Protein AF-A0A8S3T3N9-F1 (afdb_monomer_lite)

Radius of gyration: 57.35 Å; chains: 1; bounding box: 113×70×138 Å

Foldseek 3Di:
DDPPCDVVNVVVLVVLLVVCVDPLFAWDWDPDDDDDAAFPTKTKGFLVNLQSLLVCCVPPVDQSQVSVQVRDPPWHFADDPVVRVVSNVVSVVSNVLVVPDDPDDPSVVVSRRDIDMDTDHPVGTDPPVVVVVVVVVVVVVVVVVVVVVVVVVVVVVVVVVVVVVVVVVVVVVVVVVVVVVVVVVVVVVVVVVVVPDPPPPPPDDFLVRDDPVVNVVVVVVVLVVVLVVCVCVVVVVDDQQKDWDAGPVGDIDIDGPPCPVPCPPVNVVLLVVVVCVCVVVVPDLVNVQVVCVVDVPDDHSVVSVVVVVVVVVVFDWDFFDDDWGKIFGAPVVVVVVLLVVVCVVDDVVPRDPDWDKDKDWDWDDPDPQWIKIWIWMATDDPPDPDDPVGIGTGMITTDDPDPVVCCRRCVVVVVNVVVVVVVVVVVD

Sequence (428 aa):
MSDNFSNYCKDKFENHIAKFSSTELSPRLHHDFLQRGKVALTVELNNPFISELYKANKKFNISYVDILNTQIQIFQLKRTDRLEERLNNICCRVSQKYRTTHRSGNKRVNLNMGSSKIAIYETELENVLGLSIKISKFEASNVELVARCKKLHNELCQEMKIKSRTEKTFILLQDEANVLRQENEDLLKIKNIIEQHSITRNNGKTVDELEKSQRYVKLTSLKSVTEKALWFAESYGLTPKSVTFQSKTGETTKFQLDESDQYIEQDVLRMKEILFLLDKFAIGDQAYHELAVMTNDLPKFYLVKNFRDKLSEKIILERTPGNVPGAFVCFRDELIIAIRNFIQSIPEENTPSKFRVKISGDGTKVSRISNYVVMSFVLVDEDKSMSQLHQTTLAIIKCSENYENLQKALHPLFYEINELYKVKQHNR

Secondary structure (DSSP, 8-state):
------HHHHHHHHHHHGGGGSTTSSPEEE-----SS-EEEEEEEEHHHHHHHHHHHHHH---HHHHHHHH-SS-EE---HHHHHHHHHHHHHHHHHHHHS-SSSHHHHHHHT-EEEEEEEGGGEE-HHHHHHHHHHHHHHHHHHHHHHHHHHHHHHHHHHHHHHHHHHHHHHHHHHHHHHHHHHHHHHHHHHHHH-GGG---SPPGGGS-HHHHHHHHHHHHHHHHHHHGGGGGGT----EEEEE-TTS-EEEEES-------HHHHHHHHHHHHHHHHTT--HHHHHHHHHH-TTSPPHHHHHHHHHHHHTTS-PEEPSSSS-EEE--HHHHHHHHHHHHHHTS-GGG--SS--EEEEEEEEE-SSS-EEEEEEEEE--SS----GGGPEEEEEE-S-S-HHHHHHHTHHHHHHHHHHHHHHHHT-

Organism: Mytilus edulis (NCBI:txid6550)

Structure (mmCIF, N/CA/C/O backbone):
data_AF-A0A8S3T3N9-F1
#
_entry.id   AF-A0A8S3T3N9-F1
#
loop_
_atom_site.group_PDB
_atom_site.id
_atom_site.type_symbol
_atom_site.label_atom_id
_atom_site.label_alt_id
_atom_site.label_comp_id
_atom_site.label_asym_id
_atom_site.label_entity_id
_atom_site.label_seq_id
_atom_site.pdbx_PDB_ins_code
_atom_site.Cartn_x
_atom_site.Cartn_y
_atom_site.Cartn_z
_atom_site.occupancy
_atom_site.B_iso_or_equiv
_atom_site.auth_seq_id
_atom_site.auth_comp_id
_atom_site.auth_asym_id
_atom_site.auth_atom_id
_atom_site.pdbx_PDB_model_num
ATOM 1 N N . MET A 1 1 ? 57.199 -5.514 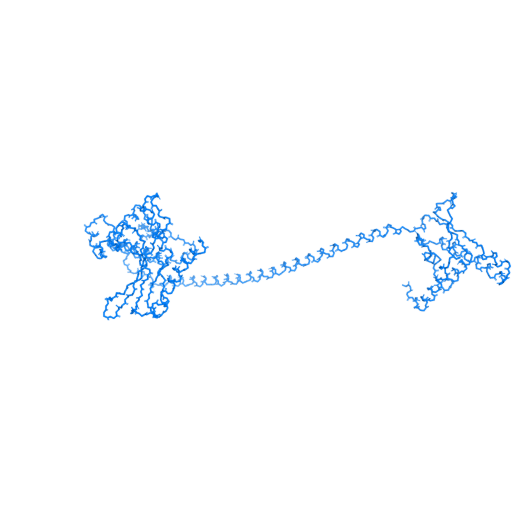-49.158 1.00 27.34 1 MET A N 1
ATOM 2 C CA . MET A 1 1 ? 58.430 -5.344 -49.968 1.00 27.34 1 MET A CA 1
ATOM 3 C C . MET A 1 1 ? 57.981 -4.939 -51.369 1.00 27.34 1 MET A C 1
ATOM 5 O O . MET A 1 1 ? 57.302 -5.741 -51.983 1.00 27.34 1 MET A O 1
ATOM 9 N N . SER A 1 2 ? 58.195 -3.742 -51.913 1.00 26.59 2 SER A N 1
ATOM 10 C CA . SER A 1 2 ? 59.066 -2.616 -51.561 1.00 26.59 2 SER A CA 1
ATOM 11 C C . SER A 1 2 ? 58.305 -1.281 -51.690 1.00 26.59 2 SER A C 1
ATOM 13 O O . SER A 1 2 ? 58.091 -0.801 -52.803 1.00 26.59 2 SER A O 1
ATOM 15 N N . ASP A 1 3 ? 57.948 -0.658 -50.566 1.00 37.31 3 ASP A N 1
ATOM 16 C CA . ASP A 1 3 ? 57.465 0.730 -50.518 1.00 37.31 3 ASP A CA 1
ATOM 17 C C . ASP A 1 3 ? 58.656 1.691 -50.567 1.00 37.31 3 ASP A C 1
ATOM 19 O O . ASP A 1 3 ? 59.049 2.280 -49.568 1.00 37.31 3 ASP A O 1
ATOM 23 N N . ASN A 1 4 ? 59.268 1.814 -51.745 1.00 36.69 4 ASN A N 1
ATOM 24 C CA . ASN A 1 4 ? 60.265 2.849 -52.036 1.00 36.69 4 ASN A CA 1
ATOM 25 C C . ASN A 1 4 ? 59.883 3.626 -53.307 1.00 36.69 4 ASN A C 1
ATOM 27 O O . ASN A 1 4 ? 60.722 3.933 -54.154 1.00 36.69 4 ASN A O 1
ATOM 31 N N . PHE A 1 5 ? 58.599 3.956 -53.451 1.00 37.31 5 PHE A N 1
ATOM 32 C CA . PHE A 1 5 ? 58.144 4.953 -54.419 1.00 37.31 5 PHE A CA 1
ATOM 33 C C . PHE A 1 5 ? 58.107 6.315 -53.714 1.00 37.31 5 PHE A C 1
ATOM 35 O O . PHE A 1 5 ? 57.158 6.627 -53.002 1.00 37.31 5 PHE A O 1
ATOM 42 N N . SER A 1 6 ? 59.171 7.116 -53.845 1.00 45.66 6 SER A N 1
ATOM 43 C CA . SER A 1 6 ? 59.196 8.458 -53.243 1.00 45.66 6 SER A CA 1
ATOM 44 C C . SER A 1 6 ? 58.120 9.355 -53.869 1.00 45.66 6 SER A C 1
ATOM 46 O O . SER A 1 6 ? 57.781 9.192 -55.043 1.00 45.66 6 SER A O 1
ATOM 48 N N . ASN A 1 7 ? 57.616 10.346 -53.128 1.00 46.19 7 ASN A N 1
ATOM 49 C CA . ASN A 1 7 ? 56.640 11.312 -53.653 1.00 46.19 7 ASN A CA 1
ATOM 50 C C . ASN A 1 7 ? 57.147 12.036 -54.923 1.00 46.19 7 ASN A C 1
ATOM 52 O O . ASN A 1 7 ? 56.371 12.293 -55.835 1.00 46.19 7 ASN A O 1
ATOM 56 N N . TYR A 1 8 ? 58.465 12.242 -55.057 1.00 42.53 8 TYR A N 1
ATOM 57 C CA . TYR A 1 8 ? 59.090 12.757 -56.285 1.00 42.53 8 TYR A CA 1
ATOM 58 C C . TYR A 1 8 ? 58.976 11.784 -57.475 1.00 42.53 8 TYR A C 1
ATOM 60 O O . TYR A 1 8 ? 58.793 12.201 -58.620 1.00 42.53 8 TYR A O 1
ATOM 68 N N . CYS A 1 9 ? 59.068 10.473 -57.227 1.00 44.81 9 CYS A N 1
ATOM 69 C CA . CYS A 1 9 ? 58.816 9.447 -58.240 1.00 44.81 9 CYS A CA 1
ATOM 70 C C . CYS A 1 9 ? 57.329 9.359 -58.602 1.00 44.81 9 CYS A C 1
ATOM 72 O O . CYS A 1 9 ? 57.032 9.109 -59.768 1.00 44.81 9 CYS A O 1
ATOM 74 N N . LYS A 1 10 ? 56.425 9.613 -57.646 1.00 49.38 10 LYS A N 1
ATOM 75 C CA . LYS A 1 10 ? 54.971 9.647 -57.852 1.00 49.38 10 LYS A CA 1
ATOM 76 C C . LYS A 1 10 ? 54.548 10.810 -58.757 1.00 49.38 10 LYS A C 1
ATOM 78 O O . LYS A 1 10 ? 53.981 10.545 -59.807 1.00 49.38 10 LYS A O 1
ATOM 83 N N . ASP A 1 11 ? 54.965 12.045 -58.472 1.00 52.41 11 ASP A N 1
ATOM 84 C CA . ASP A 1 11 ? 54.667 13.209 -59.330 1.00 52.41 11 ASP A CA 1
ATOM 85 C C . ASP A 1 11 ? 55.252 13.057 -60.741 1.00 52.41 11 ASP A C 1
ATOM 87 O O . ASP A 1 11 ? 54.645 13.419 -61.749 1.00 52.41 11 ASP A O 1
ATOM 91 N N . LYS A 1 12 ? 56.464 12.500 -60.852 1.00 54.38 12 LYS A N 1
ATOM 92 C CA . LYS A 1 12 ? 57.118 12.267 -62.147 1.00 54.38 12 LYS A CA 1
ATOM 93 C C . LYS A 1 12 ? 56.461 11.134 -62.932 1.00 54.38 12 LYS A C 1
ATOM 95 O O . LYS A 1 12 ? 56.500 11.166 -64.160 1.00 54.38 12 LYS A O 1
ATOM 100 N N . PHE A 1 13 ? 55.899 10.146 -62.238 1.00 49.78 13 PHE A N 1
ATOM 101 C CA . PHE A 1 13 ? 55.121 9.051 -62.806 1.00 49.78 13 PHE A CA 1
ATOM 102 C C . PHE A 1 13 ? 53.738 9.531 -63.252 1.00 49.78 13 PHE A C 1
ATOM 104 O O . PHE A 1 13 ? 53.383 9.293 -64.400 1.00 49.78 13 PHE A O 1
ATOM 111 N N . GLU A 1 14 ? 53.027 10.302 -62.429 1.00 52.59 14 GLU A N 1
ATOM 112 C CA . GLU A 1 14 ? 51.741 10.930 -62.762 1.00 52.59 14 GLU A CA 1
ATOM 113 C C . GLU A 1 14 ? 51.876 11.868 -63.974 1.00 52.59 14 GLU A C 1
ATOM 115 O O . GLU A 1 14 ? 51.121 11.748 -64.938 1.00 52.59 14 GLU A O 1
ATOM 120 N N . ASN A 1 15 ? 52.931 12.690 -64.026 1.00 58.03 15 ASN A N 1
ATOM 121 C CA . ASN A 1 15 ? 53.258 13.515 -65.197 1.00 58.03 15 ASN A CA 1
ATOM 122 C C . ASN A 1 15 ? 53.656 12.700 -66.447 1.00 58.03 15 ASN A C 1
ATOM 124 O O . ASN A 1 15 ? 53.566 13.202 -67.569 1.00 58.03 15 ASN A O 1
ATOM 128 N N . HIS A 1 16 ? 54.147 11.464 -66.290 1.00 52.50 16 HIS A N 1
ATOM 129 C CA . HIS A 1 16 ? 54.458 10.576 -67.418 1.00 52.50 16 HIS A CA 1
ATOM 130 C C . HIS A 1 16 ? 53.206 9.836 -67.899 1.00 52.50 16 HIS A C 1
ATOM 132 O O . HIS A 1 16 ? 53.017 9.729 -69.107 1.00 52.50 16 HIS A O 1
ATOM 138 N N . ILE A 1 17 ? 52.333 9.418 -66.973 1.00 51.66 17 ILE A N 1
ATOM 139 C CA . ILE A 1 17 ? 51.006 8.856 -67.246 1.00 51.66 17 ILE A CA 1
ATOM 140 C C . ILE A 1 17 ? 50.126 9.867 -67.988 1.00 51.66 17 ILE A C 1
ATOM 142 O O . ILE A 1 17 ? 49.508 9.508 -68.986 1.00 51.66 17 ILE A O 1
ATOM 146 N N . ALA A 1 18 ? 50.149 11.141 -67.589 1.00 56.28 18 ALA A N 1
ATOM 147 C CA . ALA A 1 18 ? 49.393 12.209 -68.246 1.00 56.28 18 ALA A CA 1
ATOM 148 C C . ALA A 1 18 ? 49.710 12.357 -69.750 1.00 56.28 18 ALA A C 1
ATOM 150 O O . ALA A 1 18 ? 48.863 12.799 -70.525 1.00 56.28 18 ALA A O 1
ATOM 151 N N . LYS A 1 19 ? 50.905 11.942 -70.207 1.00 54.56 19 LYS A N 1
ATOM 152 C CA . LYS A 1 19 ? 51.268 11.955 -71.639 1.00 54.56 19 LYS A CA 1
ATOM 153 C C . LYS A 1 19 ? 50.483 10.933 -72.460 1.00 54.56 19 LYS A C 1
ATOM 155 O O . LYS A 1 19 ? 50.282 11.143 -73.654 1.00 54.56 19 LYS A O 1
ATOM 160 N N . PHE A 1 20 ? 50.030 9.855 -71.829 1.00 51.00 20 PHE A N 1
ATOM 161 C CA . PHE A 1 20 ? 49.221 8.815 -72.457 1.00 51.00 20 PHE A CA 1
ATOM 162 C C . PHE A 1 20 ? 47.730 9.192 -72.548 1.00 51.00 20 PHE A C 1
ATOM 164 O O . PHE A 1 20 ? 46.997 8.570 -73.310 1.00 51.00 20 PHE A O 1
ATOM 171 N N . SER A 1 21 ? 47.299 10.251 -71.850 1.00 46.84 21 SER A N 1
ATOM 172 C CA . SER A 1 21 ? 45.912 10.743 -71.821 1.00 46.84 21 SER A CA 1
ATOM 173 C C . SER A 1 21 ? 45.533 11.672 -72.986 1.00 46.84 21 SER A C 1
ATOM 175 O O . SER A 1 21 ? 44.398 12.139 -73.048 1.00 46.84 21 SER A O 1
ATOM 177 N N . SER A 1 22 ? 46.456 11.965 -73.910 1.00 49.78 22 SER A N 1
ATOM 178 C CA . SER A 1 22 ? 46.152 12.741 -75.122 1.00 49.78 22 SER A CA 1
ATOM 179 C C . SER A 1 22 ? 45.493 11.857 -76.191 1.00 49.78 22 SER A C 1
ATOM 181 O O . SER A 1 22 ? 45.918 10.728 -76.434 1.00 49.78 22 SER A O 1
ATOM 183 N N . THR A 1 23 ? 44.447 12.370 -76.844 1.00 49.91 23 THR A N 1
ATOM 184 C CA . THR A 1 23 ? 43.552 11.638 -77.769 1.00 49.91 23 THR A CA 1
ATOM 185 C C . THR A 1 23 ? 44.238 11.025 -78.999 1.00 49.91 23 THR A C 1
ATOM 187 O O . THR A 1 23 ? 43.670 10.148 -79.646 1.00 49.91 23 THR A O 1
ATOM 190 N N . GLU A 1 24 ? 45.470 11.427 -79.318 1.00 46.62 24 GLU A N 1
ATOM 191 C CA . GLU A 1 24 ? 46.263 10.874 -80.428 1.00 46.62 24 GLU A CA 1
ATOM 192 C C . GLU A 1 24 ? 47.044 9.593 -80.053 1.00 46.62 24 GLU A C 1
ATOM 194 O O . GLU A 1 24 ? 47.511 8.859 -80.928 1.00 46.62 24 GLU A O 1
ATOM 199 N N . LEU A 1 25 ? 47.175 9.291 -78.755 1.00 51.31 25 LEU A N 1
ATOM 200 C CA . LEU A 1 25 ? 48.025 8.222 -78.211 1.00 51.31 25 LEU A CA 1
ATOM 201 C C . LEU A 1 25 ? 47.249 7.031 -77.623 1.00 51.31 25 LEU A C 1
ATOM 203 O O . LEU A 1 25 ? 47.871 6.046 -77.229 1.00 51.31 25 LEU A O 1
ATOM 207 N N . SER A 1 26 ? 45.917 7.086 -77.581 1.00 47.41 26 SER A N 1
ATOM 208 C CA . SER A 1 26 ? 45.091 6.050 -76.954 1.00 47.41 26 SER A CA 1
ATOM 209 C C . SER A 1 26 ? 45.052 4.736 -77.762 1.00 47.41 26 SER A C 1
ATOM 211 O O . SER A 1 26 ? 44.969 4.778 -78.995 1.00 47.41 26 SER A O 1
ATOM 213 N N . PRO A 1 27 ? 45.064 3.563 -77.096 1.00 48.19 27 PRO A N 1
ATOM 214 C CA . PRO A 1 27 ? 44.810 2.271 -77.731 1.00 48.19 27 PRO A CA 1
ATOM 215 C C . PRO A 1 27 ? 43.477 2.254 -78.488 1.00 48.19 27 PRO A C 1
ATOM 217 O O . PRO A 1 27 ? 42.462 2.702 -77.955 1.00 48.19 27 PRO A O 1
ATOM 220 N N . ARG A 1 28 ? 43.449 1.700 -79.703 1.00 47.28 28 ARG A N 1
ATOM 221 C CA . ARG A 1 28 ? 42.210 1.490 -80.470 1.00 47.28 28 ARG A CA 1
ATOM 222 C C . ARG A 1 28 ? 41.766 0.036 -80.341 1.00 47.28 28 ARG A C 1
ATOM 224 O O . ARG A 1 28 ? 42.581 -0.881 -80.389 1.00 47.28 28 ARG A O 1
ATOM 231 N N . LEU A 1 29 ? 40.475 -0.192 -80.129 1.00 46.22 29 LEU A N 1
ATOM 232 C CA . LEU A 1 29 ? 39.910 -1.538 -80.026 1.00 46.22 29 LEU A CA 1
ATOM 233 C C . LEU A 1 29 ? 39.333 -1.937 -81.382 1.00 46.22 29 LEU A C 1
ATOM 235 O O . LEU A 1 29 ? 38.481 -1.236 -81.925 1.00 46.22 29 LEU A O 1
ATOM 239 N N . HIS A 1 30 ? 39.775 -3.076 -81.912 1.00 45.38 30 HIS A N 1
ATOM 240 C CA . HIS A 1 30 ? 39.179 -3.682 -83.099 1.00 45.38 30 HIS A CA 1
ATOM 241 C C . HIS A 1 30 ? 38.640 -5.072 -82.755 1.00 45.38 30 HIS A C 1
ATOM 243 O O . HIS A 1 30 ? 39.368 -5.941 -82.271 1.00 45.38 30 HIS A O 1
ATOM 249 N N . HIS A 1 31 ? 37.344 -5.279 -83.000 1.00 40.16 31 HIS A N 1
ATOM 250 C CA . HIS A 1 31 ? 36.697 -6.585 -82.902 1.00 40.16 31 HIS A CA 1
ATOM 251 C C . HIS A 1 31 ? 36.956 -7.380 -84.189 1.00 40.16 31 HIS A C 1
ATOM 253 O O . HIS A 1 31 ? 36.127 -7.384 -85.091 1.00 40.16 31 HIS A O 1
ATOM 259 N N . ASP A 1 32 ? 38.103 -8.054 -84.279 1.00 38.34 32 ASP A N 1
ATOM 260 C CA . ASP A 1 32 ? 38.379 -8.997 -85.370 1.00 38.34 32 ASP A CA 1
ATOM 261 C C . ASP A 1 32 ? 38.082 -10.432 -84.889 1.00 38.34 32 ASP A C 1
ATOM 263 O O . ASP A 1 32 ? 38.831 -11.016 -84.103 1.00 38.34 32 ASP A O 1
ATOM 267 N N . PHE A 1 33 ? 36.965 -11.004 -85.355 1.00 43.28 33 PHE A N 1
ATOM 268 C CA . PHE A 1 33 ? 36.622 -12.417 -85.170 1.00 43.28 33 PHE A CA 1
ATOM 269 C C . PHE A 1 33 ? 37.487 -13.287 -86.090 1.00 43.28 33 PHE A C 1
ATOM 271 O O . PHE A 1 33 ? 37.171 -13.459 -87.265 1.00 43.28 33 PHE A O 1
ATOM 278 N N . LEU A 1 34 ? 38.551 -13.892 -85.558 1.00 35.34 34 LEU A N 1
ATOM 279 C CA . LEU A 1 34 ? 39.221 -15.020 -86.207 1.00 35.34 34 LEU A CA 1
ATOM 280 C C . LEU A 1 34 ? 39.483 -16.135 -85.190 1.00 35.34 34 LEU A C 1
ATOM 282 O O . LEU A 1 34 ? 40.241 -15.987 -84.233 1.00 35.34 34 LEU A O 1
ATOM 286 N N . GLN A 1 35 ? 38.821 -17.270 -85.418 1.00 47.75 35 GLN A N 1
ATOM 287 C CA . GLN A 1 35 ? 38.973 -18.501 -84.654 1.00 47.75 35 GLN A CA 1
ATOM 288 C C . GLN A 1 35 ? 40.413 -19.025 -84.750 1.00 47.75 35 GLN A C 1
ATOM 290 O O . GLN A 1 35 ? 40.817 -19.537 -85.792 1.00 47.75 35 GLN A O 1
ATOM 295 N N . ARG A 1 36 ? 41.163 -18.926 -83.643 1.00 38.41 36 ARG A N 1
ATOM 296 C CA . ARG A 1 36 ? 42.230 -19.852 -83.202 1.00 38.41 36 ARG A CA 1
ATOM 297 C C . ARG A 1 36 ? 42.637 -19.486 -81.761 1.00 38.41 36 ARG A C 1
ATOM 299 O O . ARG A 1 36 ? 43.441 -18.586 -81.539 1.00 38.41 36 ARG A O 1
ATOM 306 N N . GLY A 1 37 ? 42.051 -20.196 -80.788 1.00 51.19 37 GLY A N 1
ATOM 307 C CA . GLY A 1 37 ? 42.185 -19.951 -79.339 1.00 51.19 37 GLY A CA 1
ATOM 308 C C . GLY A 1 37 ? 41.327 -18.767 -78.877 1.00 51.19 37 GLY A C 1
ATOM 309 O O . GLY A 1 37 ? 41.283 -17.769 -79.576 1.00 51.19 37 GLY A O 1
ATOM 310 N N . LYS A 1 38 ? 40.603 -18.881 -77.754 1.00 62.22 38 LYS A N 1
ATOM 311 C CA . LYS A 1 38 ? 39.545 -17.955 -77.272 1.00 62.22 38 LYS A CA 1
ATOM 312 C C . LYS A 1 38 ? 39.990 -16.487 -77.055 1.00 62.22 38 LYS A C 1
ATOM 314 O O . LYS A 1 38 ? 40.108 -16.036 -75.914 1.00 62.22 38 LYS A O 1
ATOM 319 N N . VAL A 1 39 ? 40.287 -15.744 -78.126 1.00 65.50 39 VAL A N 1
ATOM 320 C CA . VAL A 1 39 ? 40.574 -14.296 -78.106 1.00 65.50 39 VAL A CA 1
ATOM 321 C C . VAL A 1 39 ? 39.288 -13.564 -77.745 1.00 65.50 39 VAL A C 1
ATOM 323 O O . VAL A 1 39 ? 38.317 -13.642 -78.488 1.00 65.50 39 VAL A O 1
ATOM 326 N N . ALA A 1 40 ? 39.292 -12.867 -76.610 1.00 66.44 40 ALA A N 1
ATOM 327 C CA . ALA A 1 40 ? 38.182 -12.038 -76.155 1.00 66.44 40 ALA A CA 1
ATOM 328 C C . ALA A 1 40 ? 38.158 -10.689 -76.886 1.00 66.44 40 ALA A C 1
ATOM 330 O O . ALA A 1 40 ? 37.098 -10.201 -77.267 1.00 66.44 40 ALA A O 1
ATOM 331 N N . LEU A 1 41 ? 39.331 -10.077 -77.087 1.00 73.25 41 LEU A N 1
ATOM 332 C CA . LEU A 1 41 ? 39.462 -8.760 -77.712 1.00 73.25 41 LEU A CA 1
ATOM 333 C C . LEU A 1 41 ? 40.868 -8.528 -78.279 1.00 73.25 41 LEU A C 1
ATOM 335 O O . LEU A 1 41 ? 41.836 -9.142 -77.831 1.00 73.25 41 LEU A O 1
ATOM 339 N N . THR A 1 42 ? 40.988 -7.636 -79.264 1.00 77.56 42 THR A N 1
ATOM 340 C CA . THR A 1 42 ? 42.280 -7.212 -79.822 1.00 77.56 42 THR A CA 1
ATOM 341 C C . THR A 1 42 ? 42.511 -5.736 -79.523 1.00 77.56 42 THR A C 1
ATOM 343 O O . THR A 1 42 ? 41.714 -4.881 -79.907 1.00 77.56 42 THR A O 1
ATOM 346 N N . VAL A 1 43 ? 43.620 -5.442 -78.846 1.00 78.00 43 VAL A N 1
ATOM 347 C CA . VAL A 1 43 ? 44.056 -4.082 -78.521 1.00 78.00 43 VAL A CA 1
ATOM 348 C C . VAL A 1 43 ? 45.097 -3.642 -79.540 1.00 78.00 43 VAL A C 1
ATOM 350 O O . VAL A 1 43 ? 46.135 -4.283 -79.697 1.00 78.00 43 VAL A O 1
ATOM 353 N N . GLU A 1 44 ? 44.831 -2.548 -80.236 1.00 82.00 44 GLU A N 1
ATOM 354 C CA . GLU A 1 44 ? 45.772 -1.905 -81.140 1.00 82.00 44 GLU A CA 1
ATOM 355 C C . GLU A 1 44 ? 46.481 -0.754 -80.426 1.00 82.00 44 GLU A C 1
ATOM 357 O O . GLU A 1 44 ? 45.851 0.176 -79.927 1.00 82.00 44 GLU A O 1
ATOM 362 N N . LEU A 1 45 ? 47.808 -0.823 -80.367 1.00 83.38 45 LEU A N 1
ATOM 363 C CA . LEU A 1 45 ? 48.656 0.165 -79.709 1.00 83.38 45 LEU A CA 1
ATOM 364 C C . LEU A 1 45 ? 49.449 0.951 -80.752 1.00 83.38 45 LEU A C 1
ATOM 366 O O . LEU A 1 45 ? 50.147 0.361 -81.579 1.00 83.38 45 LEU A O 1
ATOM 370 N N . ASN A 1 46 ? 49.395 2.279 -80.691 1.00 84.19 46 ASN A N 1
ATOM 371 C CA . ASN A 1 46 ? 50.168 3.134 -81.590 1.00 84.19 46 ASN A CA 1
ATOM 372 C C . ASN A 1 46 ? 51.665 3.082 -81.238 1.00 84.19 46 ASN A C 1
ATOM 374 O O . ASN A 1 46 ? 52.052 3.031 -80.071 1.00 84.19 46 ASN A O 1
ATOM 378 N N . ASN A 1 47 ? 52.538 3.135 -82.241 1.00 83.62 47 ASN A N 1
ATOM 379 C CA . ASN A 1 47 ? 53.992 3.075 -82.056 1.00 83.62 47 ASN A CA 1
ATOM 380 C C . ASN A 1 47 ? 54.559 4.151 -81.101 1.00 83.62 47 ASN A C 1
ATOM 382 O O . ASN A 1 47 ? 55.442 3.817 -80.302 1.00 83.62 47 ASN A O 1
ATOM 386 N N . PRO A 1 48 ? 54.058 5.404 -81.103 1.00 82.38 48 PRO A N 1
ATOM 387 C CA . PRO A 1 48 ? 54.435 6.401 -80.104 1.00 82.38 48 PRO A CA 1
ATOM 388 C C . PRO A 1 48 ? 54.096 5.973 -78.664 1.00 82.38 48 PRO A C 1
ATOM 390 O O . PRO A 1 48 ? 54.939 6.103 -77.776 1.00 82.38 48 PRO A O 1
ATOM 393 N N . PHE A 1 49 ? 52.918 5.376 -78.452 1.00 81.44 49 PHE A N 1
ATOM 394 C CA . PHE A 1 49 ? 52.468 4.852 -77.158 1.00 81.44 49 PHE A CA 1
ATOM 395 C C . PHE A 1 49 ? 53.353 3.689 -76.690 1.00 81.44 49 PHE A C 1
ATOM 397 O O . PHE A 1 49 ? 53.857 3.696 -75.570 1.00 81.44 49 PHE A O 1
ATOM 404 N N . ILE A 1 50 ? 53.640 2.736 -77.581 1.00 84.56 50 ILE A N 1
ATOM 405 C CA . ILE A 1 50 ? 54.527 1.592 -77.313 1.00 84.56 50 ILE A CA 1
ATOM 406 C C . ILE A 1 50 ? 55.945 2.055 -76.932 1.00 84.56 50 ILE A C 1
ATOM 408 O O . ILE A 1 50 ? 56.581 1.495 -76.036 1.00 84.56 50 ILE A O 1
ATOM 412 N N . SER A 1 51 ? 56.460 3.092 -77.597 1.00 83.06 51 SER A N 1
ATOM 413 C CA . SER A 1 51 ? 57.770 3.666 -77.275 1.00 83.06 51 SER A CA 1
ATOM 414 C C . SER A 1 51 ? 57.796 4.281 -75.870 1.00 83.06 51 SER A C 1
ATOM 416 O O . SER A 1 51 ? 58.781 4.114 -75.148 1.00 83.06 51 SER A O 1
ATOM 418 N N . GLU A 1 52 ? 56.745 4.997 -75.468 1.00 82.06 52 GLU A N 1
ATOM 419 C CA . GLU A 1 52 ? 56.648 5.549 -74.111 1.00 82.06 52 GLU A CA 1
ATOM 420 C C . GLU A 1 52 ? 56.421 4.448 -73.060 1.00 82.06 52 GLU A C 1
ATOM 422 O O . GLU A 1 52 ? 57.062 4.494 -72.010 1.00 82.06 52 GLU A O 1
ATOM 427 N N . LEU A 1 53 ? 55.642 3.399 -73.360 1.00 83.44 53 LEU A N 1
ATOM 428 C CA . LEU A 1 53 ? 55.507 2.211 -72.502 1.00 83.44 53 LEU A CA 1
ATOM 429 C C . LEU A 1 53 ? 56.867 1.566 -72.203 1.00 83.44 53 LEU A C 1
ATOM 431 O O . LEU A 1 53 ? 57.188 1.286 -71.049 1.00 83.44 53 LEU A O 1
ATOM 435 N N . TYR A 1 54 ? 57.698 1.374 -73.234 1.00 85.75 54 TYR A N 1
ATOM 436 C CA . TYR A 1 54 ? 59.047 0.826 -73.073 1.00 85.75 54 TYR A CA 1
ATOM 437 C C . TYR A 1 54 ? 59.927 1.697 -72.165 1.00 85.75 54 TYR A C 1
ATOM 439 O O . TYR A 1 54 ? 60.662 1.185 -71.319 1.00 85.75 54 TYR A O 1
ATOM 447 N N . LYS A 1 55 ? 59.856 3.026 -72.317 1.00 83.81 55 LYS A N 1
ATOM 448 C CA . LYS A 1 55 ? 60.610 3.965 -71.473 1.00 83.81 55 LYS A CA 1
ATOM 449 C C . LYS A 1 55 ? 60.118 3.947 -70.029 1.00 83.81 55 LYS A C 1
ATOM 451 O O . LYS A 1 55 ? 60.949 3.967 -69.124 1.00 83.81 55 LYS A O 1
ATOM 456 N N . ALA A 1 56 ? 58.804 3.895 -69.818 1.00 81.06 56 ALA A N 1
ATOM 457 C CA . ALA A 1 56 ? 58.200 3.845 -68.494 1.00 81.06 56 ALA A CA 1
ATOM 458 C C . ALA A 1 56 ? 58.587 2.556 -67.754 1.00 81.06 56 ALA A C 1
ATOM 460 O O . ALA A 1 56 ? 59.085 2.633 -66.631 1.00 81.06 56 ALA A O 1
ATOM 461 N N . ASN A 1 57 ? 58.483 1.395 -68.411 1.00 86.50 57 ASN A N 1
ATOM 462 C CA . ASN A 1 57 ? 58.939 0.122 -67.851 1.00 86.50 57 ASN A CA 1
ATOM 463 C C . ASN A 1 57 ? 60.440 0.159 -67.510 1.00 86.50 57 ASN A C 1
ATOM 465 O O . ASN A 1 57 ? 60.815 -0.133 -66.381 1.00 86.50 57 ASN A O 1
ATOM 469 N N . LYS A 1 58 ? 61.308 0.619 -68.425 1.00 84.31 58 LYS A N 1
ATOM 470 C CA . LYS A 1 58 ? 62.760 0.688 -68.164 1.00 84.31 58 LYS A CA 1
ATOM 471 C C . LYS A 1 58 ? 63.156 1.664 -67.059 1.00 84.31 58 LYS A C 1
ATOM 473 O O . LYS A 1 58 ? 64.174 1.448 -66.408 1.00 84.31 58 LYS A O 1
ATOM 478 N N . LYS A 1 59 ? 62.408 2.754 -66.887 1.00 83.31 59 LYS A N 1
ATOM 479 C CA . LYS A 1 59 ? 62.729 3.818 -65.928 1.00 83.31 59 LYS A CA 1
ATOM 480 C C . LYS A 1 59 ? 62.164 3.558 -64.535 1.00 83.31 59 LYS A C 1
ATOM 482 O O . LYS A 1 59 ? 62.800 3.947 -63.562 1.00 83.31 59 LYS A O 1
ATOM 487 N N . PHE A 1 60 ? 60.987 2.942 -64.449 1.00 80.56 60 PHE A N 1
ATOM 488 C CA . PHE A 1 60 ? 60.251 2.762 -63.194 1.00 80.56 60 PHE A CA 1
ATOM 489 C C . PHE A 1 60 ? 60.062 1.293 -62.791 1.00 80.56 60 PHE A C 1
ATOM 491 O O . PHE A 1 60 ? 59.561 1.032 -61.706 1.00 80.56 60 PHE A O 1
ATOM 498 N N . ASN A 1 61 ? 60.479 0.340 -63.632 1.00 83.56 61 ASN A N 1
ATOM 499 C CA . ASN A 1 61 ? 60.342 -1.104 -63.415 1.00 83.56 61 ASN A CA 1
ATOM 500 C C . ASN A 1 61 ? 58.890 -1.564 -63.167 1.00 83.56 61 ASN A C 1
ATOM 502 O O . ASN A 1 61 ? 58.635 -2.459 -62.365 1.00 83.56 61 ASN A O 1
ATOM 506 N N . ILE A 1 62 ? 57.933 -0.925 -63.845 1.00 81.81 62 ILE A N 1
ATOM 507 C CA . ILE A 1 62 ? 56.496 -1.212 -63.723 1.00 81.81 62 ILE A CA 1
ATOM 508 C C . ILE A 1 62 ? 56.065 -2.147 -64.852 1.00 81.81 62 ILE A C 1
ATOM 510 O O . ILE A 1 62 ? 56.491 -1.973 -65.995 1.00 81.81 62 ILE A O 1
ATOM 514 N N . SER A 1 63 ? 55.211 -3.117 -64.529 1.00 84.44 63 SER A N 1
ATOM 515 C CA . SER A 1 63 ? 54.619 -4.072 -65.472 1.00 84.44 63 SER A CA 1
ATOM 516 C C . SER A 1 63 ? 53.929 -3.363 -66.647 1.00 84.44 63 SER A C 1
ATOM 518 O O . SER A 1 63 ? 53.273 -2.332 -66.480 1.00 84.44 63 SER A O 1
ATOM 520 N N . TYR A 1 64 ? 54.085 -3.908 -67.857 1.00 84.50 64 TYR A N 1
ATOM 521 C CA . TYR A 1 64 ? 53.416 -3.362 -69.037 1.00 84.50 64 TYR A CA 1
ATOM 522 C C . TYR A 1 64 ? 51.890 -3.488 -68.924 1.00 84.50 64 TYR A C 1
ATOM 524 O O . TYR A 1 64 ? 51.176 -2.585 -69.366 1.00 84.50 64 TYR A O 1
ATOM 532 N N . VAL A 1 65 ? 51.396 -4.576 -68.317 1.00 83.88 65 VAL A N 1
ATOM 533 C CA . VAL A 1 65 ? 49.963 -4.793 -68.054 1.00 83.88 65 VAL A CA 1
ATOM 534 C C . VAL A 1 65 ? 49.418 -3.730 -67.105 1.00 83.88 65 VAL A C 1
ATOM 536 O O . VAL A 1 65 ? 48.380 -3.142 -67.393 1.00 83.88 65 VAL A O 1
ATOM 539 N N . ASP A 1 66 ? 50.134 -3.433 -66.019 1.00 82.31 66 ASP A N 1
ATOM 540 C CA . ASP A 1 66 ? 49.689 -2.457 -65.021 1.00 82.31 66 ASP A CA 1
ATOM 541 C C . ASP A 1 66 ? 49.565 -1.052 -65.629 1.00 82.31 66 ASP A C 1
ATOM 543 O O . ASP A 1 66 ? 48.569 -0.365 -65.407 1.00 82.31 66 ASP A O 1
ATOM 547 N N . ILE A 1 67 ? 50.522 -0.640 -66.473 1.00 81.31 67 ILE A N 1
ATOM 548 C CA . ILE A 1 67 ? 50.448 0.653 -67.175 1.00 81.31 67 ILE A CA 1
ATOM 549 C C . ILE A 1 67 ? 49.276 0.664 -68.164 1.00 81.31 67 ILE A C 1
ATOM 551 O O . ILE A 1 67 ? 48.551 1.656 -68.239 1.00 81.31 67 ILE A O 1
ATOM 555 N N . LEU A 1 68 ? 49.041 -0.429 -68.896 1.00 80.31 68 LEU A N 1
ATOM 556 C CA . LEU A 1 68 ? 47.885 -0.546 -69.791 1.00 80.31 68 LEU A CA 1
ATOM 557 C C . LEU A 1 68 ? 46.553 -0.486 -69.038 1.00 80.31 68 LEU A C 1
ATOM 559 O O . LEU A 1 68 ? 45.644 0.205 -69.491 1.00 80.31 68 LEU A O 1
ATOM 563 N N . ASN A 1 69 ? 46.451 -1.125 -67.873 1.00 81.19 69 ASN A N 1
ATOM 564 C CA . ASN A 1 69 ? 45.260 -1.076 -67.023 1.00 81.19 69 ASN A CA 1
ATOM 565 C C . ASN A 1 69 ? 44.927 0.343 -66.545 1.00 81.19 69 ASN A C 1
ATOM 567 O O . ASN A 1 69 ? 43.762 0.631 -66.303 1.00 81.19 69 ASN A O 1
ATOM 571 N N . THR A 1 70 ? 45.902 1.258 -66.464 1.00 75.94 70 THR A N 1
ATOM 572 C CA . THR A 1 70 ? 45.600 2.676 -66.176 1.00 75.94 70 THR A CA 1
ATOM 573 C C . THR A 1 70 ? 44.897 3.396 -67.327 1.00 75.94 70 THR A C 1
ATOM 575 O O . THR A 1 70 ? 44.227 4.399 -67.102 1.00 75.94 70 THR A O 1
ATOM 578 N N . GLN A 1 71 ? 45.065 2.914 -68.561 1.00 72.12 71 GLN A N 1
ATOM 579 C CA . GLN A 1 71 ? 44.515 3.539 -69.767 1.00 72.12 71 GLN A CA 1
ATOM 580 C C . GLN A 1 71 ? 43.215 2.876 -70.227 1.00 72.12 71 GLN A C 1
ATOM 582 O O . GLN A 1 71 ? 42.422 3.487 -70.941 1.00 72.12 71 GLN A O 1
ATOM 587 N N . ILE A 1 72 ? 42.986 1.624 -69.832 1.00 69.06 72 ILE A N 1
ATOM 588 C CA . ILE A 1 72 ? 41.783 0.876 -70.177 1.00 69.06 72 ILE A CA 1
ATOM 589 C C . ILE A 1 72 ? 40.745 1.088 -69.072 1.00 69.06 72 ILE A C 1
ATOM 591 O O . ILE A 1 72 ? 40.922 0.645 -67.945 1.00 69.06 72 ILE A O 1
ATOM 595 N N . GLN A 1 73 ? 39.635 1.750 -69.402 1.00 62.25 73 GLN A N 1
ATOM 596 C CA . GLN A 1 73 ? 38.554 2.018 -68.441 1.00 62.25 73 GLN A CA 1
ATOM 597 C C . GLN A 1 73 ? 37.472 0.927 -68.418 1.00 62.25 73 GLN A C 1
ATOM 599 O O . GLN A 1 73 ? 36.720 0.819 -67.455 1.00 62.25 73 GLN A O 1
ATOM 604 N N . ILE A 1 74 ? 37.368 0.132 -69.488 1.00 58.78 74 ILE A N 1
ATOM 605 C CA . ILE A 1 74 ? 36.211 -0.746 -69.738 1.00 58.78 74 ILE A CA 1
ATOM 606 C C . ILE A 1 74 ? 36.413 -2.150 -69.137 1.00 58.78 74 ILE A C 1
ATOM 608 O O . ILE A 1 74 ? 35.446 -2.831 -68.806 1.00 58.78 74 ILE A O 1
ATOM 612 N N . PHE A 1 75 ? 37.659 -2.596 -68.977 1.00 68.44 75 PHE A N 1
ATOM 613 C CA . PHE A 1 75 ? 38.011 -3.898 -68.410 1.00 68.44 75 PHE A CA 1
ATOM 614 C C . PHE A 1 75 ? 39.401 -3.844 -67.769 1.00 68.44 75 PHE A C 1
ATOM 616 O O . PHE A 1 75 ? 40.213 -2.993 -68.123 1.00 68.44 75 PHE A O 1
ATOM 623 N N . GLN A 1 76 ? 39.686 -4.774 -66.858 1.00 77.94 76 GLN A N 1
ATOM 624 C CA . GLN A 1 76 ? 41.024 -4.951 -66.293 1.00 77.94 76 GLN A CA 1
ATOM 625 C C . GLN A 1 76 ? 41.670 -6.217 -66.844 1.00 77.94 76 GLN A C 1
ATOM 627 O O . GLN A 1 76 ? 41.050 -7.280 -66.920 1.00 77.94 76 GLN A O 1
ATOM 632 N N . LEU A 1 77 ? 42.927 -6.080 -67.251 1.00 80.06 77 LEU A N 1
ATOM 633 C CA . LEU A 1 77 ? 43.773 -7.176 -67.680 1.00 80.06 77 LEU A CA 1
ATOM 634 C C . LEU A 1 77 ? 44.427 -7.823 -66.471 1.00 80.06 77 LEU A C 1
ATOM 636 O O . LEU A 1 77 ? 45.091 -7.164 -65.671 1.00 80.06 77 LEU A O 1
ATOM 640 N N . LYS A 1 78 ? 44.299 -9.140 -66.389 1.00 81.62 78 LYS A N 1
ATOM 641 C CA . LYS A 1 78 ? 45.023 -9.948 -65.422 1.00 81.62 78 LYS A CA 1
ATOM 642 C C . LYS A 1 78 ? 46.495 -10.004 -65.818 1.00 81.62 78 LYS A C 1
ATOM 644 O O . LYS A 1 78 ? 46.834 -10.344 -66.956 1.00 81.62 78 LYS A O 1
ATOM 649 N N . ARG A 1 79 ? 47.389 -9.745 -64.863 1.00 82.81 79 ARG A N 1
ATOM 650 C CA . ARG A 1 79 ? 48.830 -9.916 -65.070 1.00 82.81 79 ARG A CA 1
ATOM 651 C C . ARG A 1 79 ? 49.143 -11.389 -65.334 1.00 82.81 79 ARG A C 1
ATOM 653 O O . ARG A 1 79 ? 48.944 -12.245 -64.474 1.00 82.81 79 ARG A O 1
ATOM 660 N N . THR A 1 80 ? 49.627 -11.679 -66.535 1.00 82.06 80 THR A N 1
ATOM 661 C CA . THR A 1 80 ? 50.061 -13.016 -66.949 1.00 82.06 80 THR A CA 1
ATOM 662 C C . THR A 1 80 ? 51.419 -12.916 -67.628 1.00 82.06 80 THR A C 1
ATOM 664 O O . THR A 1 80 ? 51.671 -11.963 -68.369 1.00 82.06 80 THR A O 1
ATOM 667 N N . ASP A 1 81 ? 52.284 -13.906 -67.402 1.00 81.94 81 ASP A N 1
ATOM 668 C CA . ASP A 1 81 ? 53.647 -13.911 -67.953 1.00 81.94 81 ASP A CA 1
ATOM 669 C C . ASP A 1 81 ? 53.637 -13.818 -69.482 1.00 81.94 81 ASP A C 1
ATOM 671 O O . ASP A 1 81 ? 54.406 -13.067 -70.077 1.00 81.94 81 ASP A O 1
ATOM 675 N N . ARG A 1 82 ? 52.672 -14.490 -70.121 1.00 84.62 82 ARG A N 1
ATOM 676 C CA . ARG A 1 82 ? 52.445 -14.423 -71.568 1.00 84.62 82 ARG A CA 1
ATOM 677 C C . ARG A 1 82 ? 52.181 -12.996 -72.052 1.00 84.62 82 ARG A C 1
ATOM 679 O O . ARG A 1 82 ? 52.731 -12.588 -73.077 1.00 84.62 82 ARG A O 1
ATOM 686 N N . LEU A 1 83 ? 51.281 -12.265 -71.392 1.00 82.38 83 LEU A N 1
ATOM 687 C CA . LEU A 1 83 ? 50.877 -10.932 -71.840 1.00 82.38 83 LEU A CA 1
ATOM 688 C C . LEU A 1 83 ? 52.004 -9.916 -71.600 1.00 82.38 83 LEU A C 1
ATOM 690 O O . LEU A 1 83 ? 52.287 -9.110 -72.486 1.00 82.38 83 LEU A O 1
ATOM 694 N N . GLU A 1 84 ? 52.719 -10.041 -70.478 1.00 85.00 84 GLU A N 1
ATOM 695 C CA . GLU A 1 84 ? 53.954 -9.296 -70.200 1.00 85.00 84 GLU A CA 1
ATOM 696 C C . GLU A 1 84 ? 55.037 -9.539 -71.254 1.00 85.00 84 GLU A C 1
ATOM 698 O O . GLU A 1 84 ? 55.578 -8.592 -71.825 1.00 85.00 84 GLU A O 1
ATOM 703 N N . GLU A 1 85 ? 55.335 -10.799 -71.569 1.00 85.62 85 GLU A N 1
ATOM 704 C CA . GLU A 1 85 ? 56.380 -11.155 -72.527 1.00 85.62 85 GLU A CA 1
ATOM 705 C C . GLU A 1 85 ? 56.044 -10.663 -73.942 1.00 85.62 85 GLU A C 1
ATOM 707 O O . GLU A 1 85 ? 56.892 -10.102 -74.644 1.00 85.62 85 GLU A O 1
ATOM 712 N N . ARG A 1 86 ? 54.781 -10.803 -74.366 1.00 84.69 86 ARG A N 1
ATOM 713 C CA . ARG A 1 86 ? 54.324 -10.298 -75.669 1.00 84.69 86 ARG A CA 1
ATOM 714 C C . ARG A 1 86 ? 54.441 -8.782 -75.764 1.00 84.69 86 ARG A C 1
ATOM 716 O O . ARG A 1 86 ? 54.924 -8.284 -76.785 1.00 84.69 86 ARG A O 1
ATOM 723 N N . LEU A 1 87 ? 54.037 -8.059 -74.722 1.00 86.69 87 LEU A N 1
ATOM 724 C CA . LEU A 1 87 ? 54.191 -6.607 -74.663 1.00 86.69 87 LEU A CA 1
ATOM 725 C C . LEU A 1 87 ? 55.662 -6.210 -74.675 1.00 86.69 87 LEU A C 1
ATOM 727 O O . LEU A 1 87 ? 56.045 -5.352 -75.465 1.00 86.69 87 LEU A O 1
ATOM 731 N N . ASN A 1 88 ? 56.504 -6.887 -73.896 1.00 87.25 88 ASN A N 1
ATOM 732 C CA . ASN A 1 88 ? 57.938 -6.640 -73.869 1.00 87.25 88 ASN A CA 1
ATOM 733 C C . ASN A 1 88 ? 58.578 -6.804 -75.255 1.00 87.25 88 ASN A C 1
ATOM 735 O O . ASN A 1 88 ? 59.339 -5.942 -75.696 1.00 87.25 88 ASN A O 1
ATOM 739 N N . ASN A 1 89 ? 58.231 -7.869 -75.979 1.00 86.75 89 ASN A N 1
ATOM 740 C CA . ASN A 1 89 ? 58.747 -8.131 -77.321 1.00 86.75 89 ASN A CA 1
ATOM 741 C C . ASN A 1 89 ? 58.328 -7.045 -78.326 1.00 86.75 89 ASN A C 1
ATOM 743 O O . ASN A 1 89 ? 59.147 -6.584 -79.127 1.00 86.75 89 ASN A O 1
ATOM 747 N N . ILE A 1 90 ? 57.073 -6.593 -78.273 1.00 86.25 90 ILE A N 1
ATOM 748 C CA . ILE A 1 90 ? 56.564 -5.515 -79.136 1.00 86.25 90 ILE A CA 1
ATOM 749 C C . ILE A 1 90 ? 57.239 -4.182 -78.785 1.00 86.25 90 ILE A C 1
ATOM 751 O O . ILE A 1 90 ? 57.772 -3.507 -79.671 1.00 86.25 90 ILE A O 1
ATOM 755 N N . CYS A 1 91 ? 57.293 -3.846 -77.496 1.00 87.19 91 CYS A N 1
ATOM 756 C CA . CYS A 1 91 ? 57.946 -2.657 -76.957 1.00 87.19 91 CYS A CA 1
ATOM 757 C C . CYS A 1 91 ? 59.426 -2.580 -77.351 1.00 87.19 91 CYS A C 1
ATOM 759 O O . CYS A 1 91 ? 59.875 -1.554 -77.871 1.00 87.19 91 CYS A O 1
ATOM 761 N N . CYS A 1 92 ? 60.173 -3.678 -77.198 1.00 86.00 92 CYS A N 1
ATOM 762 C CA . CYS A 1 92 ? 61.573 -3.775 -77.610 1.00 86.00 92 CYS A CA 1
ATOM 763 C C . CYS A 1 92 ? 61.746 -3.519 -79.113 1.00 86.00 92 CYS A C 1
ATOM 765 O O . CYS A 1 92 ? 62.568 -2.689 -79.512 1.00 86.00 92 CYS A O 1
ATOM 767 N N . ARG A 1 93 ? 60.944 -4.184 -79.957 1.00 86.75 93 ARG A N 1
ATOM 768 C CA . ARG A 1 93 ? 61.030 -4.056 -81.422 1.00 86.75 93 ARG A CA 1
ATOM 769 C C . ARG A 1 93 ? 60.738 -2.638 -81.897 1.00 86.75 93 ARG A C 1
ATOM 771 O O . ARG A 1 93 ? 61.462 -2.109 -82.742 1.00 86.75 93 ARG A O 1
ATOM 778 N N . VAL A 1 94 ? 59.685 -2.017 -81.373 1.00 85.38 94 VAL A N 1
ATOM 779 C CA . VAL A 1 94 ? 59.308 -0.646 -81.735 1.00 85.38 94 VAL A CA 1
ATOM 780 C C . VAL A 1 94 ? 60.376 0.334 -81.250 1.00 85.38 94 VAL A C 1
ATOM 782 O O . VAL A 1 94 ? 60.872 1.133 -82.042 1.00 85.38 94 VAL A O 1
ATOM 785 N N . SER A 1 95 ? 60.838 0.207 -80.004 1.00 85.44 95 SER A N 1
ATOM 786 C CA . SER A 1 95 ? 61.922 1.031 -79.449 1.00 85.44 95 SER A CA 1
ATOM 787 C C . SER A 1 95 ? 63.215 0.948 -80.277 1.00 85.44 95 SER A C 1
ATOM 789 O O . SER A 1 95 ? 63.848 1.968 -80.559 1.00 85.44 95 SER A O 1
ATOM 791 N N . GLN A 1 96 ? 63.584 -0.241 -80.765 1.00 85.25 96 GLN A N 1
ATOM 792 C CA . GLN A 1 96 ? 64.751 -0.423 -81.634 1.00 85.25 96 GLN A CA 1
ATOM 793 C C . GLN A 1 96 ? 64.584 0.261 -83.003 1.00 85.25 96 GLN A C 1
ATOM 795 O O . GLN A 1 96 ? 65.525 0.892 -83.494 1.00 85.25 96 GLN A O 1
ATOM 800 N N . LYS A 1 97 ? 63.383 0.224 -83.599 1.00 84.50 97 LYS A N 1
ATOM 801 C CA . LYS A 1 97 ? 63.071 0.987 -84.824 1.00 84.50 97 LYS A CA 1
ATOM 802 C C . LYS A 1 97 ? 63.175 2.497 -84.593 1.00 84.50 97 LYS A C 1
ATOM 804 O O . LYS A 1 97 ? 63.727 3.213 -85.427 1.00 84.50 97 LYS A O 1
ATOM 809 N N . TYR A 1 98 ? 62.720 2.977 -83.435 1.00 82.88 98 TYR A N 1
ATOM 810 C CA . TYR A 1 98 ? 62.836 4.381 -83.032 1.00 82.88 98 TYR A CA 1
ATOM 811 C C . TYR A 1 98 ? 64.287 4.847 -82.833 1.00 82.88 98 TYR A C 1
ATOM 813 O O . TYR A 1 98 ? 64.555 6.036 -83.018 1.00 82.88 98 TYR A O 1
ATOM 821 N N . ARG A 1 99 ? 65.204 3.935 -82.475 1.00 81.25 99 ARG A N 1
ATOM 822 C CA . ARG A 1 99 ? 66.649 4.203 -82.335 1.00 81.25 99 ARG A CA 1
ATOM 823 C C . ARG A 1 99 ? 67.398 4.210 -83.668 1.00 81.25 99 ARG A C 1
ATOM 825 O O . ARG A 1 99 ? 68.324 4.993 -83.828 1.00 81.25 99 ARG A O 1
ATOM 832 N N . THR A 1 100 ? 67.019 3.331 -84.593 1.00 81.19 100 THR A N 1
ATOM 833 C CA . THR A 1 100 ? 67.710 3.139 -85.884 1.00 81.19 100 THR A CA 1
ATOM 834 C C . THR A 1 100 ? 67.222 4.087 -86.982 1.00 81.19 100 THR A C 1
ATOM 836 O O . THR A 1 100 ? 67.954 4.364 -87.926 1.00 81.19 100 THR A O 1
ATOM 839 N N . THR A 1 101 ? 66.005 4.622 -86.863 1.00 77.06 101 THR A N 1
ATOM 840 C CA . THR A 1 101 ? 65.439 5.571 -87.835 1.00 77.06 101 THR A CA 1
ATOM 841 C C . THR A 1 101 ? 65.872 7.008 -87.512 1.00 77.06 101 THR A C 1
ATOM 843 O O . THR A 1 101 ? 65.770 7.433 -86.361 1.00 77.06 101 THR A O 1
ATOM 846 N N . HIS A 1 102 ? 66.315 7.778 -88.519 1.00 63.84 102 HIS A N 1
ATOM 847 C CA . HIS A 1 102 ? 66.740 9.180 -88.363 1.00 63.84 102 HIS A CA 1
ATOM 848 C C . HIS A 1 102 ? 65.685 10.066 -87.666 1.00 63.84 102 HIS A C 1
ATOM 850 O O . HIS A 1 102 ? 64.478 9.832 -87.769 1.00 63.84 102 HIS A O 1
ATOM 856 N N . ARG A 1 103 ? 66.157 11.101 -86.948 1.00 62.75 103 ARG A N 1
ATOM 857 C CA . ARG A 1 103 ? 65.336 11.973 -86.082 1.00 62.75 103 ARG A CA 1
ATOM 858 C C . ARG A 1 103 ? 64.287 12.809 -86.832 1.00 62.75 103 ARG A C 1
ATOM 860 O O . ARG A 1 103 ? 63.318 13.223 -86.204 1.00 62.75 103 ARG A O 1
ATOM 867 N N . SER A 1 104 ? 64.435 13.013 -88.140 1.00 62.12 104 SER A N 1
ATOM 868 C CA . SER A 1 104 ? 63.489 13.747 -88.990 1.00 62.12 104 SER A CA 1
ATOM 869 C C . SER A 1 104 ? 63.405 13.134 -90.397 1.00 62.12 104 SER A C 1
ATOM 871 O O . SER A 1 104 ? 64.360 12.521 -90.875 1.00 62.12 104 SER A O 1
ATOM 873 N N . GLY A 1 105 ? 62.233 13.254 -91.036 1.00 74.19 105 GLY A N 1
ATOM 874 C CA . GLY A 1 105 ? 61.955 12.790 -92.405 1.00 74.19 105 GLY A CA 1
ATOM 875 C C . GLY A 1 105 ? 60.748 11.846 -92.531 1.00 74.19 105 GLY A C 1
ATOM 876 O O . GLY A 1 105 ? 60.226 11.342 -91.535 1.00 74.19 105 GLY A O 1
ATOM 877 N N . ASN A 1 106 ? 60.329 11.551 -93.768 1.00 73.44 106 ASN A N 1
ATOM 878 C CA . ASN A 1 106 ? 59.131 10.743 -94.073 1.00 73.44 106 ASN A CA 1
ATOM 879 C C . ASN A 1 106 ? 59.141 9.350 -93.418 1.00 73.44 106 ASN A C 1
ATOM 881 O O . ASN A 1 106 ? 58.104 8.854 -92.989 1.00 73.44 106 ASN A O 1
ATOM 885 N N . LYS A 1 107 ? 60.319 8.734 -93.245 1.00 76.25 107 LYS A N 1
ATOM 886 C CA . LYS A 1 107 ? 60.457 7.446 -92.538 1.00 76.25 107 LYS A CA 1
ATOM 887 C C . LYS A 1 107 ? 60.044 7.532 -91.062 1.00 76.25 107 LYS A C 1
ATOM 889 O O . LYS A 1 107 ? 59.502 6.569 -90.527 1.00 76.25 107 LYS A O 1
ATOM 894 N N . ARG A 1 108 ? 60.268 8.677 -90.405 1.00 79.44 108 ARG A N 1
ATOM 895 C CA . ARG A 1 108 ? 59.859 8.918 -89.013 1.00 79.44 108 ARG A CA 1
ATOM 896 C C . ARG A 1 108 ? 58.355 9.154 -88.903 1.00 79.44 108 ARG A C 1
ATOM 898 O O . ARG A 1 108 ? 57.736 8.626 -87.984 1.00 79.44 108 ARG A O 1
ATOM 905 N N . VAL A 1 109 ? 57.786 9.892 -89.855 1.00 77.69 109 VAL A N 1
ATOM 906 C CA . VAL A 1 109 ? 56.334 10.109 -89.959 1.00 77.69 109 VAL A CA 1
ATOM 907 C C . VAL A 1 109 ? 55.618 8.770 -90.147 1.00 77.69 109 VAL A C 1
ATOM 909 O O . VAL A 1 109 ? 54.719 8.445 -89.378 1.00 77.69 109 VAL A O 1
ATOM 912 N N . ASN A 1 110 ? 56.108 7.923 -91.057 1.00 79.19 110 ASN A N 1
ATOM 913 C CA . ASN A 1 110 ? 55.550 6.587 -91.280 1.00 79.19 110 ASN A CA 1
ATOM 914 C C . ASN A 1 110 ? 55.678 5.671 -90.050 1.00 79.19 110 ASN A C 1
ATOM 916 O O . ASN A 1 110 ? 54.780 4.878 -89.782 1.00 79.19 110 ASN A O 1
ATOM 920 N N . LEU A 1 111 ? 56.765 5.779 -89.273 1.00 81.69 111 LEU A N 1
ATOM 921 C CA . LEU A 1 111 ? 56.919 5.011 -88.032 1.00 81.69 111 LEU A CA 1
ATOM 922 C C . LEU A 1 111 ? 55.919 5.457 -86.955 1.00 81.69 111 LEU A C 1
ATOM 924 O O . LEU A 1 111 ? 55.363 4.602 -86.269 1.00 81.69 111 LEU A O 1
ATOM 928 N N . ASN A 1 112 ? 55.676 6.765 -86.831 1.00 80.94 112 ASN A N 1
ATOM 929 C CA . ASN A 1 112 ? 54.708 7.322 -85.883 1.00 80.94 112 ASN A CA 1
ATOM 930 C C . ASN A 1 112 ? 53.259 6.946 -86.225 1.00 80.94 112 ASN A C 1
ATOM 932 O O . ASN A 1 112 ? 52.470 6.749 -85.309 1.00 80.94 112 ASN A O 1
ATOM 936 N N . MET A 1 113 ? 52.934 6.806 -87.513 1.00 79.81 113 MET A N 1
ATOM 937 C CA . MET A 1 113 ? 51.609 6.371 -87.976 1.00 79.81 113 MET A CA 1
ATOM 938 C C . MET A 1 113 ? 51.374 4.859 -87.842 1.00 79.81 113 MET A C 1
ATOM 940 O O . MET A 1 113 ? 50.258 4.392 -88.048 1.00 79.81 113 MET A O 1
ATOM 944 N N . GLY A 1 114 ? 52.409 4.074 -87.531 1.00 82.69 114 GLY A N 1
ATOM 945 C CA . GLY A 1 114 ? 52.276 2.628 -87.374 1.00 82.69 114 GLY A CA 1
ATOM 946 C C . GLY A 1 114 ? 51.668 2.221 -86.029 1.00 82.69 114 GLY A C 1
ATOM 947 O O . GLY A 1 114 ? 51.851 2.894 -85.013 1.00 82.69 114 GLY A O 1
ATOM 948 N N . SER A 1 115 ? 51.021 1.061 -86.014 1.00 84.06 115 SER A N 1
ATOM 949 C CA . SER A 1 115 ? 50.402 0.450 -84.837 1.00 84.06 115 SER A CA 1
ATOM 950 C C . SER A 1 115 ? 50.756 -1.039 -84.729 1.00 84.06 115 SER A C 1
ATOM 952 O O . SER A 1 115 ? 51.224 -1.665 -85.684 1.00 84.06 115 SER A O 1
ATOM 954 N N . SER A 1 116 ? 50.579 -1.619 -83.541 1.00 81.94 116 SER A N 1
ATOM 955 C CA . SER A 1 116 ? 50.721 -3.058 -83.293 1.00 81.94 116 SER A CA 1
ATOM 956 C C . SER A 1 116 ? 49.455 -3.610 -82.646 1.00 81.94 116 SER A C 1
ATOM 958 O O . SER A 1 116 ? 49.000 -3.083 -81.634 1.00 81.94 116 SER A O 1
ATOM 960 N N . LYS A 1 117 ? 48.908 -4.695 -83.204 1.00 82.81 117 LYS A N 1
ATOM 961 C CA . LYS A 1 117 ? 47.729 -5.391 -82.671 1.00 82.81 117 LYS A CA 1
ATOM 962 C C . LYS A 1 117 ? 48.131 -6.498 -81.692 1.00 82.81 117 LYS A C 1
ATOM 964 O O . LYS A 1 117 ? 49.026 -7.296 -81.978 1.00 82.81 117 LYS A O 1
ATOM 969 N N . ILE A 1 118 ? 47.441 -6.579 -80.558 1.00 81.94 118 ILE A N 1
ATOM 970 C CA . ILE A 1 118 ? 47.659 -7.569 -79.500 1.00 81.94 118 ILE A CA 1
ATOM 971 C C . ILE A 1 118 ? 46.340 -8.263 -79.178 1.00 81.94 118 ILE A C 1
ATOM 973 O O . ILE A 1 118 ? 45.401 -7.640 -78.699 1.00 81.94 118 ILE A O 1
ATOM 977 N N . ALA A 1 119 ? 46.290 -9.571 -79.414 1.00 80.94 119 ALA A N 1
ATOM 978 C CA . ALA A 1 119 ? 45.155 -10.410 -79.038 1.00 80.94 119 ALA A CA 1
ATOM 979 C C . ALA A 1 119 ? 45.178 -10.740 -77.536 1.00 80.94 119 ALA A C 1
ATOM 981 O O . ALA A 1 119 ? 46.191 -11.262 -77.056 1.00 80.94 119 ALA A O 1
ATOM 982 N N . ILE A 1 120 ? 44.067 -10.491 -76.847 1.00 80.00 120 ILE A N 1
ATOM 983 C CA . ILE A 1 120 ? 43.842 -10.728 -75.415 1.00 80.00 120 ILE A CA 1
ATOM 984 C C . ILE A 1 120 ? 42.829 -11.860 -75.254 1.00 80.00 120 ILE A C 1
ATOM 986 O O . ILE A 1 120 ? 41.776 -11.849 -75.892 1.00 80.00 120 ILE A O 1
ATOM 990 N N . TYR A 1 121 ? 43.153 -12.854 -74.430 1.00 78.56 121 TYR A N 1
ATOM 991 C CA . TYR A 1 121 ? 42.287 -14.008 -74.178 1.00 78.56 121 TYR A CA 1
ATOM 992 C C . TYR A 1 121 ? 41.324 -13.777 -73.005 1.00 78.56 121 TYR A C 1
ATOM 994 O O . TYR A 1 121 ? 41.610 -12.999 -72.103 1.00 78.56 121 TYR A O 1
ATOM 1002 N N . GLU A 1 122 ? 40.205 -14.508 -72.971 1.00 70.25 122 GLU A N 1
ATOM 1003 C CA . GLU A 1 122 ? 39.228 -14.439 -71.862 1.00 70.25 122 GLU A CA 1
ATOM 1004 C C . GLU A 1 122 ? 39.857 -14.716 -70.487 1.00 70.25 122 GLU A C 1
ATOM 1006 O O . GLU A 1 122 ? 39.505 -14.088 -69.494 1.00 70.25 122 GLU A O 1
ATOM 1011 N N . THR A 1 123 ? 40.830 -15.628 -70.422 1.00 73.44 123 THR A N 1
ATOM 1012 C CA . THR A 1 123 ? 41.559 -15.973 -69.189 1.00 73.44 123 THR A CA 1
ATOM 1013 C C . THR A 1 123 ? 42.471 -14.853 -68.681 1.00 73.44 123 THR A C 1
ATOM 1015 O O . THR A 1 123 ? 42.997 -14.943 -67.572 1.00 73.44 123 THR A O 1
ATOM 1018 N N . GLU A 1 124 ? 42.697 -13.830 -69.506 1.00 76.50 124 GLU A N 1
ATOM 1019 C CA . GLU A 1 124 ? 43.537 -12.664 -69.228 1.00 76.50 124 GLU A CA 1
ATOM 1020 C C . GLU A 1 124 ? 42.690 -11.441 -68.820 1.00 76.50 124 GLU A C 1
ATOM 1022 O O . GLU A 1 124 ? 43.237 -10.351 -68.687 1.00 76.50 124 GLU A O 1
ATOM 1027 N N . LEU A 1 125 ? 41.378 -11.609 -68.589 1.00 74.75 125 LEU A N 1
ATOM 1028 C CA . LEU A 1 125 ? 40.460 -10.569 -68.105 1.00 74.75 125 LEU A CA 1
ATOM 1029 C C . LEU A 1 125 ? 40.057 -10.799 -66.639 1.00 74.75 125 LEU A C 1
ATOM 1031 O O . LEU A 1 125 ? 39.828 -11.934 -66.216 1.00 74.75 125 LEU A O 1
ATOM 1035 N N . GLU A 1 126 ? 39.922 -9.720 -65.865 1.00 73.56 126 GLU A N 1
ATOM 1036 C CA . GLU A 1 126 ? 39.387 -9.749 -64.497 1.00 73.56 126 GLU A CA 1
ATOM 1037 C C . GLU A 1 126 ? 37.891 -9.394 -64.447 1.00 73.56 126 GLU A C 1
ATOM 1039 O O . GLU A 1 126 ? 37.425 -8.447 -65.082 1.00 73.56 126 GLU A O 1
ATOM 1044 N N . ASN A 1 127 ? 37.115 -10.142 -63.650 1.00 67.81 127 ASN A N 1
ATOM 1045 C CA . ASN A 1 127 ? 35.684 -9.890 -63.445 1.00 67.81 127 ASN A CA 1
ATOM 1046 C C . ASN A 1 127 ? 35.457 -8.852 -62.330 1.00 67.81 127 ASN A C 1
ATOM 1048 O O . ASN A 1 127 ? 35.122 -9.190 -61.192 1.00 67.81 127 ASN A O 1
ATOM 1052 N N . VAL A 1 128 ? 35.641 -7.580 -62.676 1.00 65.69 128 VAL A N 1
ATOM 1053 C CA . VAL A 1 128 ? 35.534 -6.438 -61.751 1.00 65.69 128 VAL A CA 1
ATOM 1054 C C . VAL A 1 128 ? 34.106 -6.257 -61.206 1.00 65.69 128 VAL A C 1
ATOM 1056 O O . VAL A 1 128 ? 33.927 -5.972 -60.023 1.00 65.69 128 VAL A O 1
ATOM 1059 N N . LEU A 1 129 ? 33.075 -6.502 -62.025 1.00 64.25 129 LEU A N 1
ATOM 1060 C CA . LEU A 1 129 ? 31.663 -6.367 -61.624 1.00 64.25 129 LEU A CA 1
ATOM 1061 C C . LEU A 1 129 ? 31.240 -7.418 -60.584 1.00 64.25 129 LEU A C 1
ATOM 1063 O O . LEU A 1 129 ? 30.497 -7.123 -59.651 1.00 64.25 129 LEU A O 1
ATOM 1067 N N . GLY A 1 130 ? 31.725 -8.655 -60.711 1.00 69.81 130 GLY A N 1
ATOM 1068 C CA . GLY A 1 130 ? 31.444 -9.709 -59.735 1.00 69.81 130 GLY A CA 1
ATOM 1069 C C . GLY A 1 130 ? 32.086 -9.448 -58.369 1.00 69.81 130 GLY A C 1
ATOM 1070 O O . GLY A 1 130 ? 31.529 -9.839 -57.341 1.00 69.81 130 GLY A O 1
ATOM 1071 N N . LEU A 1 131 ? 33.243 -8.782 -58.347 1.00 72.12 131 LEU A N 1
ATOM 1072 C CA . LEU A 1 131 ? 33.933 -8.400 -57.115 1.00 72.12 131 LEU A CA 1
ATOM 1073 C C . LEU A 1 131 ? 33.259 -7.209 -56.429 1.00 72.12 131 LEU A C 1
ATOM 1075 O O . LEU A 1 131 ? 33.039 -7.273 -55.221 1.00 72.12 131 LEU A O 1
ATOM 1079 N N . SER A 1 132 ? 32.854 -6.178 -57.176 1.00 72.06 132 SER A N 1
ATOM 1080 C CA . SER A 1 132 ? 32.173 -5.011 -56.597 1.00 72.06 132 SER A CA 1
ATOM 1081 C C . SER A 1 132 ? 30.850 -5.388 -55.922 1.00 72.06 132 SER A C 1
ATOM 1083 O O . SER A 1 132 ? 30.611 -5.000 -54.781 1.00 72.06 132 SER A O 1
ATOM 1085 N N . ILE A 1 133 ? 30.042 -6.249 -56.553 1.00 78.00 133 ILE A N 1
ATOM 1086 C CA . ILE A 1 133 ? 28.785 -6.749 -55.971 1.00 78.00 133 ILE A CA 1
ATOM 1087 C C . ILE A 1 133 ? 29.037 -7.521 -54.668 1.00 78.00 133 ILE A C 1
ATOM 1089 O O . ILE A 1 133 ? 28.260 -7.411 -53.718 1.00 78.00 133 ILE A O 1
ATOM 1093 N N . LYS A 1 134 ? 30.109 -8.323 -54.603 1.00 83.31 134 LYS A N 1
ATOM 1094 C CA . LYS A 1 134 ? 30.467 -9.053 -53.377 1.00 83.31 134 LYS A CA 1
ATOM 1095 C C . LYS A 1 134 ? 30.882 -8.095 -52.266 1.00 83.31 134 LYS A C 1
ATOM 1097 O O . LYS A 1 134 ? 30.408 -8.263 -51.148 1.00 83.31 134 LYS A O 1
ATOM 1102 N N . ILE A 1 135 ? 31.710 -7.097 -52.574 1.00 83.00 135 ILE A N 1
ATOM 1103 C CA . ILE A 1 135 ? 32.163 -6.090 -51.604 1.00 83.00 135 ILE A CA 1
ATOM 1104 C C . ILE A 1 135 ? 30.963 -5.358 -50.998 1.00 83.00 135 ILE A C 1
ATOM 1106 O O . ILE A 1 135 ? 30.817 -5.364 -49.780 1.00 83.00 135 ILE A O 1
ATOM 1110 N N . SER A 1 136 ? 30.036 -4.855 -51.819 1.00 85.00 136 SER A N 1
ATOM 1111 C CA . SER A 1 136 ? 28.847 -4.154 -51.312 1.00 85.00 136 SER A CA 1
ATOM 1112 C C . SER A 1 136 ? 27.962 -5.037 -50.422 1.00 85.00 136 SER A C 1
ATOM 1114 O O . SER A 1 136 ? 27.422 -4.571 -49.420 1.00 85.00 136 SER A O 1
ATOM 1116 N N . LYS A 1 137 ? 27.830 -6.335 -50.738 1.00 91.31 137 LYS A N 1
ATOM 1117 C CA . LYS A 1 137 ? 27.106 -7.287 -49.876 1.00 91.31 137 LYS A CA 1
ATOM 1118 C C . LYS A 1 137 ? 27.811 -7.508 -48.535 1.00 91.31 137 LYS A C 1
ATOM 1120 O O . LYS A 1 137 ? 27.143 -7.570 -47.505 1.00 91.31 137 LYS A O 1
ATOM 1125 N N . PHE A 1 138 ? 29.140 -7.622 -48.537 1.00 91.31 138 PHE A N 1
ATOM 1126 C CA . PHE A 1 138 ? 29.920 -7.766 -47.306 1.00 91.31 138 PHE A CA 1
ATOM 1127 C C . PHE A 1 138 ? 29.852 -6.515 -46.429 1.00 91.31 138 PHE A C 1
ATOM 1129 O O . PHE A 1 138 ? 29.703 -6.637 -45.217 1.00 91.31 138 PHE A O 1
ATOM 1136 N N . GLU A 1 139 ? 29.905 -5.324 -47.022 1.00 91.81 139 GLU A N 1
ATOM 1137 C CA . GLU A 1 139 ? 29.772 -4.060 -46.292 1.00 91.81 139 GLU A CA 1
ATOM 1138 C C . GLU A 1 139 ? 28.409 -3.948 -45.603 1.00 91.81 139 GLU A C 1
ATOM 1140 O O . GLU A 1 139 ? 28.352 -3.663 -44.406 1.00 91.81 139 GLU A O 1
ATOM 1145 N N . ALA A 1 140 ? 27.322 -4.262 -46.315 1.00 91.69 140 ALA A N 1
ATOM 1146 C CA . ALA A 1 140 ? 25.979 -4.273 -45.737 1.00 91.69 140 ALA A CA 1
ATOM 1147 C C . ALA A 1 140 ? 25.866 -5.260 -44.561 1.00 91.69 140 ALA A C 1
ATOM 1149 O O . ALA A 1 140 ? 25.375 -4.902 -43.489 1.00 91.69 140 ALA A O 1
ATOM 1150 N N . SER A 1 141 ? 26.388 -6.481 -44.726 1.00 94.00 141 SER A N 1
ATOM 1151 C CA . SER A 1 141 ? 26.382 -7.491 -43.662 1.00 94.00 141 SER A CA 1
ATOM 1152 C C . SER A 1 141 ? 27.226 -7.076 -42.450 1.00 94.00 141 SER A C 1
ATOM 1154 O O . SER A 1 141 ? 26.821 -7.313 -41.312 1.00 94.00 141 SER A O 1
ATOM 1156 N N . ASN A 1 142 ? 28.366 -6.413 -42.662 1.00 92.25 142 ASN A N 1
ATOM 1157 C CA . ASN A 1 142 ? 29.201 -5.908 -41.573 1.00 92.25 142 ASN A CA 1
ATOM 1158 C C . ASN A 1 142 ? 28.486 -4.834 -40.748 1.00 92.25 142 ASN A C 1
ATOM 1160 O O . ASN A 1 142 ? 28.576 -4.854 -39.521 1.00 92.25 142 ASN A O 1
ATOM 1164 N N . VAL A 1 143 ? 27.758 -3.918 -41.391 1.00 95.06 143 VAL A N 1
ATOM 1165 C CA . VAL A 1 143 ? 26.978 -2.890 -40.683 1.00 95.06 143 VAL A CA 1
ATOM 1166 C C . VAL A 1 143 ? 25.926 -3.536 -39.779 1.00 95.06 143 VAL A C 1
ATOM 1168 O O . VAL A 1 143 ? 25.807 -3.167 -38.607 1.00 95.06 143 VAL A O 1
ATOM 1171 N N . GLU A 1 144 ? 25.209 -4.537 -40.291 1.00 94.88 144 GLU A N 1
ATOM 1172 C CA . GLU A 1 144 ? 24.193 -5.265 -39.530 1.00 94.88 144 GLU A CA 1
ATOM 1173 C C . GLU A 1 144 ? 24.799 -6.030 -38.341 1.00 94.88 144 GLU A C 1
ATOM 1175 O O . GLU A 1 144 ? 24.302 -5.939 -37.213 1.00 94.88 144 GLU A O 1
ATOM 1180 N N . LEU A 1 145 ? 25.922 -6.722 -38.557 1.00 94.94 145 LEU A N 1
ATOM 1181 C CA . LEU A 1 145 ? 26.632 -7.441 -37.498 1.00 94.94 145 LEU A CA 1
ATOM 1182 C C . LEU A 1 145 ? 27.135 -6.497 -36.403 1.00 94.94 145 LEU A C 1
ATOM 1184 O O . LEU A 1 145 ? 26.954 -6.780 -35.219 1.00 94.94 145 LEU A O 1
ATOM 1188 N N . VAL A 1 146 ? 27.703 -5.346 -36.769 1.00 95.12 146 VAL A N 1
ATOM 1189 C CA . VAL A 1 146 ? 28.161 -4.342 -35.797 1.00 95.12 146 VAL A CA 1
ATOM 1190 C C . VAL A 1 146 ? 26.990 -3.798 -34.975 1.00 95.12 146 VAL A C 1
ATOM 1192 O O . VAL A 1 146 ? 27.115 -3.651 -33.756 1.00 95.12 146 VAL A O 1
ATOM 1195 N N . ALA A 1 147 ? 25.841 -3.532 -35.602 1.00 94.81 147 ALA A N 1
ATOM 1196 C CA . ALA A 1 147 ? 24.641 -3.094 -34.893 1.00 94.81 147 ALA A CA 1
ATOM 1197 C C . ALA A 1 147 ? 24.143 -4.163 -33.904 1.00 94.81 147 ALA A C 1
ATOM 1199 O O . ALA A 1 147 ? 23.848 -3.850 -32.745 1.00 94.81 147 ALA A O 1
ATOM 1200 N N . ARG A 1 148 ? 24.126 -5.435 -34.320 1.00 96.69 148 ARG A N 1
ATOM 1201 C CA . ARG A 1 148 ? 23.738 -6.560 -33.460 1.00 96.69 148 ARG A CA 1
ATOM 1202 C C . ARG A 1 148 ? 24.691 -6.743 -32.279 1.00 96.69 148 ARG A C 1
ATOM 1204 O O . ARG A 1 148 ? 24.226 -6.913 -31.154 1.00 96.69 148 ARG A O 1
ATOM 1211 N N . CYS A 1 149 ? 26.001 -6.650 -32.505 1.00 94.94 149 CYS A N 1
ATOM 1212 C CA . CYS A 1 149 ? 27.006 -6.723 -31.443 1.00 94.94 149 CYS A CA 1
ATOM 1213 C C . CYS A 1 149 ? 26.824 -5.607 -30.407 1.00 94.94 149 CYS A C 1
ATOM 1215 O O . CYS A 1 149 ? 26.875 -5.873 -29.207 1.00 94.94 149 CYS A O 1
ATOM 1217 N N . LYS A 1 150 ? 26.543 -4.371 -30.846 1.00 96.25 150 LYS A N 1
ATOM 1218 C CA . LYS A 1 150 ? 26.246 -3.254 -29.933 1.00 96.25 150 LYS A CA 1
ATOM 1219 C C . LYS A 1 150 ? 24.990 -3.508 -29.100 1.00 96.25 150 LYS A C 1
ATOM 1221 O O . LYS A 1 150 ? 24.998 -3.249 -27.899 1.00 96.25 150 LYS A O 1
ATOM 1226 N N . LYS A 1 151 ? 23.928 -4.035 -29.717 1.00 96.75 151 LYS A N 1
ATOM 1227 C CA . LYS A 1 151 ? 22.683 -4.370 -29.012 1.00 96.75 151 LYS A CA 1
ATOM 1228 C C . LYS A 1 151 ? 22.920 -5.426 -27.927 1.00 96.75 151 LYS A C 1
ATOM 1230 O O . LYS A 1 151 ? 22.588 -5.183 -26.772 1.00 96.75 151 LYS A O 1
ATOM 1235 N N . LEU A 1 152 ? 23.570 -6.535 -28.282 1.00 96.25 152 LEU A N 1
ATOM 1236 C CA . LEU A 1 152 ? 23.892 -7.619 -27.347 1.00 96.25 152 LEU A CA 1
ATOM 1237 C C . LEU A 1 152 ? 24.798 -7.155 -26.201 1.00 96.25 152 LEU A C 1
ATOM 1239 O O . LEU A 1 152 ? 24.604 -7.557 -25.058 1.00 96.25 152 LEU A O 1
ATOM 1243 N N . HIS A 1 153 ? 25.770 -6.284 -26.481 1.00 96.00 153 HIS A N 1
ATOM 1244 C CA . HIS A 1 153 ? 26.628 -5.721 -25.441 1.00 96.00 153 HIS A CA 1
ATOM 1245 C C . HIS A 1 153 ? 25.829 -4.896 -24.421 1.00 96.00 153 HIS A C 1
ATOM 1247 O O . HIS A 1 153 ? 26.028 -5.042 -23.216 1.00 96.00 153 HIS A O 1
ATOM 1253 N N . ASN A 1 154 ? 24.885 -4.075 -24.890 1.00 95.25 154 ASN A N 1
ATOM 1254 C CA . ASN A 1 154 ? 24.025 -3.287 -24.009 1.00 95.25 154 ASN A CA 1
ATOM 1255 C C . ASN A 1 154 ? 23.118 -4.173 -23.143 1.00 95.25 154 ASN A C 1
ATOM 1257 O O . ASN A 1 154 ? 22.989 -3.908 -21.948 1.00 95.25 154 ASN A O 1
ATOM 1261 N N . GLU A 1 155 ? 22.529 -5.223 -23.722 1.00 96.19 155 GLU A N 1
ATOM 1262 C CA . GLU A 1 155 ? 21.726 -6.215 -22.990 1.00 96.19 155 GLU A CA 1
ATOM 1263 C C . GLU A 1 155 ? 22.568 -6.906 -21.905 1.00 96.19 155 GLU A C 1
ATOM 1265 O O . GLU A 1 155 ? 22.182 -6.925 -20.737 1.00 96.19 155 GLU A O 1
ATOM 1270 N N . LEU A 1 156 ? 23.781 -7.359 -22.243 1.00 96.06 156 LEU A N 1
ATOM 1271 C CA . LEU A 1 156 ? 24.699 -7.978 -21.284 1.00 96.06 156 LEU A CA 1
ATOM 1272 C C . LEU A 1 156 ? 25.070 -7.026 -20.133 1.00 96.06 156 LEU A C 1
ATOM 1274 O O . LEU A 1 156 ? 25.115 -7.431 -18.970 1.00 96.06 156 LEU A O 1
ATOM 1278 N N . CYS A 1 157 ? 25.311 -5.746 -20.426 1.00 95.06 157 CYS A N 1
ATOM 1279 C CA . CYS A 1 157 ? 25.575 -4.741 -19.397 1.00 95.06 157 CYS A CA 1
ATOM 1280 C C . CYS A 1 157 ? 24.381 -4.518 -18.456 1.00 95.06 157 CYS A C 1
ATOM 1282 O O . CYS A 1 157 ? 24.589 -4.232 -17.274 1.00 95.06 157 CYS A O 1
ATOM 1284 N N . GLN A 1 158 ? 23.146 -4.614 -18.953 1.00 94.62 158 GLN A N 1
ATOM 1285 C CA . GLN A 1 158 ? 21.948 -4.510 -18.118 1.00 94.62 158 GLN A CA 1
ATOM 1286 C C . GLN A 1 158 ? 21.799 -5.737 -17.214 1.00 94.62 158 GLN A C 1
ATOM 1288 O O . GLN A 1 158 ? 21.659 -5.573 -16.001 1.00 94.62 158 GLN A O 1
ATOM 1293 N N . GLU A 1 159 ? 21.942 -6.939 -17.769 1.00 94.56 159 GLU A N 1
ATOM 1294 C CA . GLU A 1 159 ? 21.892 -8.199 -17.018 1.00 94.56 159 GLU A CA 1
ATOM 1295 C C . GLU A 1 159 ? 22.937 -8.248 -15.896 1.00 94.56 159 GLU A C 1
ATOM 1297 O O . GLU A 1 159 ? 22.625 -8.588 -14.754 1.00 94.56 159 GLU A O 1
ATOM 1302 N N . MET A 1 160 ? 24.171 -7.803 -16.157 1.00 94.94 160 MET A N 1
ATOM 1303 C CA . MET A 1 160 ? 25.207 -7.733 -15.118 1.00 94.94 160 MET A CA 1
ATOM 1304 C C . MET A 1 160 ? 24.836 -6.792 -13.961 1.00 94.94 160 MET A C 1
ATOM 1306 O O . MET A 1 160 ? 25.118 -7.095 -12.799 1.00 94.94 160 MET A O 1
ATOM 1310 N N . LYS A 1 161 ? 24.181 -5.658 -14.248 1.00 94.69 161 LYS A N 1
ATOM 1311 C CA . LYS A 1 161 ? 23.706 -4.735 -13.203 1.00 94.69 161 LYS A CA 1
ATOM 1312 C C . LYS A 1 161 ? 22.595 -5.361 -12.368 1.00 94.69 161 LYS A C 1
ATOM 1314 O O . LYS A 1 161 ? 22.587 -5.173 -11.152 1.00 94.69 161 LYS A O 1
ATOM 1319 N N . ILE A 1 162 ? 21.675 -6.087 -13.004 1.00 94.56 162 ILE A N 1
ATOM 1320 C CA . ILE A 1 162 ? 20.601 -6.811 -12.314 1.00 94.56 162 ILE A CA 1
ATOM 1321 C C . ILE A 1 162 ? 21.215 -7.873 -11.401 1.00 94.56 162 ILE A C 1
ATOM 1323 O O . ILE A 1 162 ? 20.957 -7.845 -10.200 1.00 94.56 162 ILE A O 1
ATOM 1327 N N . LYS A 1 163 ? 22.120 -8.706 -11.928 1.00 95.44 163 LYS A N 1
ATOM 1328 C CA . LYS A 1 163 ? 22.804 -9.758 -11.167 1.00 95.44 163 LYS A CA 1
ATOM 1329 C C . LYS A 1 163 ? 23.528 -9.222 -9.927 1.00 95.44 163 LYS A C 1
ATOM 1331 O O . LYS A 1 163 ? 23.383 -9.767 -8.837 1.00 95.44 163 LYS A O 1
ATOM 1336 N N . SER A 1 164 ? 24.267 -8.119 -10.066 1.00 94.19 164 SER A N 1
ATOM 1337 C CA . SER A 1 164 ? 24.966 -7.503 -8.929 1.00 94.19 164 SER A CA 1
ATOM 1338 C C . SER A 1 164 ? 24.001 -6.995 -7.850 1.00 94.19 164 SER A C 1
ATOM 1340 O O . SER A 1 164 ? 24.292 -7.102 -6.659 1.00 94.19 164 SER A O 1
ATOM 1342 N N . ARG A 1 165 ? 22.839 -6.452 -8.241 1.00 93.50 165 ARG A N 1
ATOM 1343 C CA . ARG A 1 165 ? 21.804 -6.028 -7.284 1.00 93.50 165 ARG A CA 1
ATOM 1344 C C . ARG A 1 165 ? 21.195 -7.227 -6.566 1.00 93.50 165 ARG A C 1
ATOM 1346 O O . ARG A 1 165 ? 21.090 -7.182 -5.346 1.00 93.50 165 ARG A O 1
ATOM 1353 N N . THR A 1 166 ? 20.854 -8.287 -7.300 1.00 92.62 166 THR A N 1
ATOM 1354 C CA . THR A 1 166 ? 20.254 -9.497 -6.722 1.00 92.62 166 THR A CA 1
ATOM 1355 C C . THR A 1 166 ? 21.199 -10.212 -5.759 1.00 92.62 166 THR A C 1
ATOM 1357 O O . THR A 1 166 ? 20.768 -10.712 -4.725 1.00 92.62 166 THR A O 1
ATOM 1360 N N . GLU A 1 167 ? 22.499 -10.224 -6.055 1.00 94.88 167 GLU A N 1
ATOM 1361 C CA . GLU A 1 167 ? 23.513 -10.833 -5.189 1.00 94.88 167 GLU A CA 1
ATOM 1362 C C . GLU A 1 167 ? 23.671 -10.060 -3.873 1.00 94.88 167 GLU A C 1
ATOM 1364 O O . GLU A 1 167 ? 23.687 -10.659 -2.801 1.00 94.88 167 GLU A O 1
ATOM 1369 N N . LYS A 1 168 ? 23.661 -8.721 -3.925 1.00 94.31 168 LYS A N 1
ATOM 1370 C CA . LYS A 1 168 ? 23.652 -7.885 -2.713 1.00 94.31 168 LYS A CA 1
ATOM 1371 C C . LYS A 1 168 ? 22.409 -8.116 -1.859 1.00 94.31 168 LYS A C 1
ATOM 1373 O O . LYS A 1 168 ? 22.528 -8.238 -0.646 1.00 94.31 168 LYS A O 1
ATOM 1378 N N . THR A 1 169 ? 21.227 -8.185 -2.474 1.00 93.62 169 THR A N 1
ATOM 1379 C CA . THR A 1 169 ? 19.989 -8.465 -1.731 1.00 93.62 169 THR A CA 1
ATOM 1380 C C . THR A 1 169 ? 19.989 -9.865 -1.129 1.00 93.62 169 THR A C 1
ATOM 1382 O O . THR A 1 169 ? 19.502 -10.040 -0.021 1.00 93.62 169 THR A O 1
ATOM 1385 N N . PHE A 1 170 ? 20.566 -10.850 -1.823 1.00 94.56 170 PHE A N 1
ATOM 1386 C CA . PHE A 1 170 ? 20.679 -12.212 -1.312 1.00 94.56 170 PHE A CA 1
ATOM 1387 C C . PHE A 1 170 ? 21.561 -12.278 -0.061 1.00 94.56 170 PHE A C 1
ATOM 1389 O O . PHE A 1 170 ? 21.155 -12.880 0.927 1.00 94.56 170 PHE A O 1
ATOM 1396 N N . ILE A 1 171 ? 22.718 -11.605 -0.077 1.00 95.44 171 ILE A N 1
ATOM 1397 C CA . ILE A 1 171 ? 23.616 -11.530 1.086 1.00 95.44 171 ILE A CA 1
ATOM 1398 C C . ILE A 1 171 ? 22.896 -10.896 2.284 1.00 95.44 171 ILE A C 1
ATOM 1400 O O . ILE A 1 171 ? 22.906 -11.467 3.368 1.00 95.44 171 ILE A O 1
ATOM 1404 N N . LEU A 1 172 ? 22.200 -9.771 2.078 1.00 94.00 172 LEU A N 1
ATOM 1405 C CA . LEU A 1 172 ? 21.458 -9.096 3.150 1.00 94.00 172 LEU A CA 1
ATOM 1406 C C . LEU A 1 172 ? 20.369 -9.986 3.768 1.00 94.00 172 LEU A C 1
ATOM 1408 O O . LEU A 1 172 ? 20.268 -10.070 4.988 1.00 94.00 172 LEU A O 1
ATOM 1412 N N . LEU A 1 173 ? 19.584 -10.676 2.935 1.00 94.00 173 LEU A N 1
ATOM 1413 C CA . LEU A 1 173 ? 18.551 -11.603 3.412 1.00 94.00 173 LEU A CA 1
ATOM 1414 C C . LEU A 1 173 ? 19.153 -12.805 4.150 1.00 94.00 173 LEU A C 1
ATOM 1416 O O . LEU A 1 173 ? 18.559 -13.318 5.097 1.00 94.00 173 LEU A O 1
ATOM 1420 N N . GLN A 1 174 ? 20.327 -13.269 3.721 1.00 94.81 174 GLN A N 1
ATOM 1421 C CA . GLN A 1 174 ? 21.032 -14.355 4.387 1.00 94.81 174 GLN A CA 1
ATOM 1422 C C . GLN A 1 174 ? 21.550 -13.930 5.768 1.00 94.81 174 GLN A C 1
ATOM 1424 O O . GLN A 1 174 ? 21.431 -14.704 6.720 1.00 94.81 174 GLN A O 1
ATOM 1429 N N . ASP A 1 175 ? 22.067 -12.708 5.895 1.00 94.25 175 ASP A N 1
ATOM 1430 C CA . ASP A 1 175 ? 22.492 -12.143 7.176 1.00 94.25 175 ASP A CA 1
ATOM 1431 C C . ASP A 1 175 ? 21.303 -11.973 8.133 1.00 94.25 175 ASP A C 1
ATOM 1433 O O . ASP A 1 175 ? 21.374 -12.407 9.283 1.00 94.25 175 ASP A O 1
ATOM 1437 N N . GLU A 1 176 ? 20.176 -11.441 7.651 1.00 94.94 176 GLU A N 1
ATOM 1438 C CA . GLU A 1 176 ? 18.939 -11.312 8.434 1.00 94.94 176 GLU A CA 1
ATOM 1439 C C . GLU A 1 176 ? 18.425 -12.676 8.923 1.00 94.94 176 GLU A C 1
ATOM 1441 O O . GLU A 1 176 ? 18.099 -12.846 10.100 1.00 94.94 176 GLU A O 1
ATOM 1446 N N . ALA A 1 177 ? 18.430 -13.692 8.054 1.00 92.75 177 ALA A N 1
ATOM 1447 C CA . ALA A 1 177 ? 18.040 -15.048 8.429 1.00 92.75 177 ALA A CA 1
ATOM 1448 C C . ALA A 1 177 ? 18.956 -15.651 9.510 1.00 92.75 177 ALA A C 1
ATOM 1450 O O . ALA A 1 177 ? 18.486 -16.404 10.366 1.00 92.75 177 ALA A O 1
ATOM 1451 N N . ASN A 1 178 ? 20.252 -15.330 9.493 1.00 94.00 178 ASN A N 1
ATOM 1452 C CA . ASN A 1 178 ? 21.191 -15.774 10.522 1.00 94.00 178 ASN A CA 1
ATOM 1453 C C . ASN A 1 178 ? 20.935 -15.077 11.866 1.00 94.00 178 ASN A C 1
ATOM 1455 O O . ASN A 1 178 ? 20.956 -15.747 12.898 1.00 94.00 178 ASN A O 1
ATOM 1459 N N . VAL A 1 179 ? 20.634 -13.772 11.860 1.00 94.50 179 VAL A N 1
ATOM 1460 C CA . VAL A 1 179 ? 20.257 -13.024 13.074 1.00 94.50 179 VAL A CA 1
ATOM 1461 C C . VAL A 1 179 ? 18.999 -13.622 13.703 1.00 94.50 179 VAL A C 1
ATOM 1463 O O . VAL A 1 179 ? 19.018 -13.990 14.874 1.00 94.50 179 VAL A O 1
ATOM 1466 N N . LEU A 1 180 ? 17.943 -13.831 12.912 1.00 92.75 180 LEU A N 1
ATOM 1467 C CA . LEU A 1 180 ? 16.690 -14.424 13.393 1.00 92.75 180 LEU A CA 1
ATOM 1468 C C . LEU A 1 180 ? 16.878 -15.851 13.932 1.00 92.75 180 LEU A C 1
ATOM 1470 O O . LEU A 1 180 ? 16.208 -16.262 14.881 1.00 92.75 180 LEU A O 1
ATOM 1474 N N . ARG A 1 181 ? 17.791 -16.638 13.345 1.00 92.69 181 ARG A N 1
ATOM 1475 C CA . ARG A 1 181 ? 18.156 -17.959 13.883 1.00 92.69 181 ARG A CA 1
ATOM 1476 C C . ARG A 1 181 ? 18.806 -17.845 15.255 1.00 92.69 181 ARG A C 1
ATOM 1478 O O . ARG A 1 181 ? 18.422 -18.593 16.150 1.00 92.69 181 ARG A O 1
ATOM 1485 N N . GLN A 1 182 ? 19.736 -16.909 15.423 1.00 93.44 182 GLN A N 1
ATOM 1486 C CA . GLN A 1 182 ? 20.402 -16.683 16.701 1.00 93.44 182 GLN A CA 1
ATOM 1487 C C . GLN A 1 182 ? 19.412 -16.227 17.781 1.00 93.44 182 GLN A C 1
ATOM 1489 O O . GLN A 1 182 ? 19.404 -16.778 18.880 1.00 93.44 182 GLN A O 1
ATOM 1494 N N . GLU A 1 183 ? 18.525 -15.284 17.454 1.00 92.38 183 GLU A N 1
ATOM 1495 C CA . GLU A 1 183 ? 17.472 -14.822 18.367 1.00 92.38 183 GLU A CA 1
ATOM 1496 C C . GLU A 1 183 ? 16.544 -15.966 18.793 1.00 92.38 183 GLU A C 1
ATOM 1498 O O . GLU A 1 183 ? 16.220 -16.099 19.973 1.00 92.38 183 GLU A O 1
ATOM 1503 N N . ASN A 1 184 ? 16.160 -16.843 17.861 1.00 92.12 184 ASN A N 1
ATOM 1504 C CA . ASN A 1 184 ? 15.358 -18.023 18.179 1.00 92.12 184 ASN A CA 1
ATOM 1505 C C . ASN A 1 184 ? 16.077 -18.988 19.130 1.00 92.12 184 ASN A C 1
ATOM 1507 O O . ASN A 1 184 ? 15.447 -19.537 20.038 1.00 92.12 184 ASN A O 1
ATOM 1511 N N . GLU A 1 185 ? 17.384 -19.198 18.956 1.00 93.12 185 GLU A N 1
ATOM 1512 C CA . GLU A 1 185 ? 18.173 -19.999 19.897 1.00 93.12 185 GLU A CA 1
ATOM 1513 C C . GLU A 1 185 ? 18.204 -19.373 21.294 1.00 93.12 185 GLU A C 1
ATOM 1515 O O . GLU A 1 185 ? 18.084 -20.082 22.296 1.00 93.12 185 GLU A O 1
ATOM 1520 N N . ASP A 1 186 ? 18.331 -18.052 21.384 1.00 90.19 186 ASP A N 1
ATOM 1521 C CA . ASP A 1 186 ? 18.356 -17.347 22.664 1.00 90.19 186 ASP A CA 1
ATOM 1522 C C . ASP A 1 186 ? 16.985 -17.363 23.355 1.00 90.19 186 ASP A C 1
ATOM 1524 O O . ASP A 1 186 ? 16.901 -17.629 24.558 1.00 90.19 186 ASP A O 1
ATOM 1528 N N . LEU A 1 187 ? 15.892 -17.210 22.602 1.00 89.69 187 LEU A N 1
ATOM 1529 C CA . LEU A 1 187 ? 14.529 -17.395 23.109 1.00 89.69 187 LEU A CA 1
ATOM 1530 C C . LEU A 1 187 ? 14.297 -18.822 23.622 1.00 89.69 187 LEU A C 1
ATOM 1532 O O . LEU A 1 187 ? 13.681 -19.006 24.676 1.00 89.69 187 LEU A O 1
ATOM 1536 N N . LEU A 1 188 ? 14.825 -19.838 22.932 1.00 88.00 188 LEU A N 1
ATOM 1537 C CA . LEU A 1 188 ? 14.773 -21.228 23.395 1.00 88.00 188 LEU A CA 1
ATOM 1538 C C . LEU A 1 188 ? 15.531 -21.423 24.713 1.00 88.00 188 LEU A C 1
ATOM 1540 O O . LEU A 1 188 ? 15.031 -22.108 25.608 1.00 88.00 188 LEU A O 1
ATOM 1544 N N . LYS A 1 189 ? 16.702 -20.794 24.879 1.00 90.06 189 LYS A N 1
ATOM 1545 C CA . LYS A 1 189 ? 17.438 -20.819 26.156 1.00 90.06 189 LYS A CA 1
ATOM 1546 C C . LYS A 1 189 ? 16.617 -20.184 27.277 1.00 90.06 189 LYS A C 1
ATOM 1548 O O . LYS A 1 189 ? 16.505 -20.776 28.348 1.00 90.06 189 LYS A O 1
ATOM 1553 N N . ILE A 1 190 ? 16.006 -19.023 27.029 1.00 83.81 190 ILE A N 1
ATOM 1554 C CA . ILE A 1 190 ? 15.150 -18.333 28.006 1.00 83.81 190 ILE A CA 1
ATOM 1555 C C . ILE A 1 190 ? 13.955 -19.209 28.391 1.00 83.81 190 ILE A C 1
ATOM 1557 O O . ILE A 1 190 ? 13.687 -19.386 29.579 1.00 83.81 190 ILE A O 1
ATOM 1561 N N . LYS A 1 191 ? 13.273 -19.812 27.408 1.00 83.69 191 LYS A N 1
ATOM 1562 C CA . LYS A 1 191 ? 12.176 -20.756 27.649 1.00 83.69 191 LYS A CA 1
ATOM 1563 C C . LYS A 1 191 ? 12.617 -21.891 28.578 1.00 83.69 191 LYS A C 1
ATOM 1565 O O . LYS A 1 191 ? 11.947 -22.145 29.576 1.00 83.69 191 LYS A O 1
ATOM 1570 N N . ASN A 1 192 ? 13.760 -22.518 28.298 1.00 83.94 192 ASN A N 1
ATOM 1571 C CA . ASN A 1 192 ? 14.285 -23.609 29.121 1.00 83.94 192 ASN A CA 1
ATOM 1572 C C . ASN A 1 192 ? 14.589 -23.157 30.561 1.00 83.94 192 ASN A C 1
ATOM 1574 O O . ASN A 1 192 ? 14.307 -23.891 31.505 1.00 83.94 192 ASN A O 1
ATOM 1578 N N . ILE A 1 193 ? 15.122 -21.944 30.753 1.00 82.88 193 ILE A N 1
ATOM 1579 C CA . ILE A 1 193 ? 15.371 -21.375 32.090 1.00 82.88 193 ILE A CA 1
ATOM 1580 C C . ILE A 1 193 ? 14.051 -21.158 32.846 1.00 82.88 193 ILE A C 1
ATOM 1582 O O . ILE A 1 193 ? 13.950 -21.511 34.022 1.00 82.88 193 ILE A O 1
ATOM 1586 N N . ILE A 1 194 ? 13.027 -20.619 32.175 1.00 74.12 194 ILE A N 1
ATOM 1587 C CA . ILE A 1 194 ? 11.695 -20.396 32.760 1.00 74.12 194 ILE A CA 1
ATOM 1588 C C . ILE A 1 194 ? 11.040 -21.724 33.161 1.00 74.12 194 ILE A C 1
ATOM 1590 O O . ILE A 1 194 ? 10.439 -21.807 34.232 1.00 74.12 194 ILE A O 1
ATOM 1594 N N . GLU A 1 195 ? 11.174 -22.765 32.338 1.00 73.62 195 GLU A N 1
ATOM 1595 C CA . GLU A 1 195 ? 10.656 -24.106 32.635 1.00 73.62 195 GLU A CA 1
ATOM 1596 C C . GLU A 1 195 ? 11.402 -24.782 33.803 1.00 73.62 195 GLU A C 1
ATOM 1598 O O . GLU A 1 195 ? 10.797 -25.533 34.570 1.00 73.62 195 GLU A O 1
ATOM 1603 N N . GLN A 1 196 ? 12.698 -24.495 33.985 1.00 73.25 196 GLN A N 1
ATOM 1604 C CA . GLN A 1 196 ? 13.508 -25.026 35.091 1.00 73.25 196 GLN A CA 1
ATOM 1605 C C . GLN A 1 196 ? 13.301 -24.283 36.421 1.00 73.25 196 GLN A C 1
ATOM 1607 O O . GLN A 1 196 ? 13.523 -24.859 37.490 1.00 73.25 196 GLN A O 1
ATOM 1612 N N . HIS A 1 197 ? 12.884 -23.015 36.400 1.00 63.06 197 HIS A N 1
ATOM 1613 C CA . HIS A 1 197 ? 12.628 -22.248 37.617 1.00 63.06 197 HIS A CA 1
ATOM 1614 C C . HIS A 1 197 ? 11.270 -22.593 38.246 1.00 63.06 197 HIS A C 1
ATOM 1616 O O . HIS A 1 197 ? 10.206 -22.233 37.752 1.00 63.06 197 HIS A O 1
ATOM 1622 N N . SER A 1 198 ? 11.314 -23.198 39.437 1.00 54.25 198 SER A N 1
ATOM 1623 C CA . SER A 1 198 ? 10.166 -23.585 40.279 1.00 54.25 198 SER A CA 1
ATOM 1624 C C . SER A 1 198 ? 9.208 -22.446 40.671 1.00 54.25 198 SER A C 1
ATOM 1626 O O . SER A 1 198 ? 8.185 -22.714 41.297 1.00 54.25 198 SER A O 1
ATOM 1628 N N . ILE A 1 199 ? 9.530 -21.190 40.347 1.00 55.47 199 ILE A N 1
ATOM 1629 C CA . ILE A 1 199 ? 8.754 -19.988 40.700 1.00 55.47 199 ILE A CA 1
ATOM 1630 C C . ILE A 1 199 ? 7.425 -19.936 39.920 1.00 55.47 199 ILE A C 1
ATOM 1632 O O . ILE A 1 199 ? 6.452 -19.355 40.391 1.00 55.47 199 ILE A O 1
ATOM 1636 N N . THR A 1 200 ? 7.339 -20.603 38.765 1.00 52.12 200 THR A N 1
ATOM 1637 C CA . THR A 1 200 ? 6.116 -20.705 37.948 1.00 52.12 200 THR A CA 1
ATOM 1638 C C . THR A 1 200 ? 5.225 -21.895 38.315 1.00 52.12 200 THR A C 1
ATOM 1640 O O . THR A 1 200 ? 4.159 -22.064 37.717 1.00 52.12 200 THR A O 1
ATOM 1643 N N . ARG A 1 201 ? 5.602 -22.726 39.305 1.00 52.72 201 ARG A N 1
ATOM 1644 C CA . ARG A 1 201 ? 4.716 -23.799 39.780 1.00 52.72 201 ARG A CA 1
ATOM 1645 C C . ARG A 1 201 ? 3.469 -23.172 40.393 1.00 52.72 201 ARG A C 1
ATOM 1647 O O . ARG A 1 201 ? 3.513 -22.518 41.431 1.00 52.72 201 ARG A O 1
ATOM 1654 N N . ASN A 1 202 ? 2.345 -23.372 39.713 1.00 56.50 202 ASN A N 1
ATOM 1655 C CA . ASN A 1 202 ? 1.038 -22.934 40.170 1.00 56.50 202 ASN A CA 1
ATOM 1656 C C . ASN A 1 202 ? 0.674 -23.703 41.451 1.00 56.50 202 ASN A C 1
ATOM 1658 O O . ASN A 1 202 ? 0.182 -24.826 41.389 1.00 56.50 202 ASN A O 1
ATOM 1662 N N . ASN A 1 203 ? 0.945 -23.093 42.605 1.00 58.97 203 ASN A N 1
ATOM 1663 C CA . ASN A 1 203 ? 0.604 -23.626 43.929 1.00 58.97 203 ASN A CA 1
ATOM 1664 C C . ASN A 1 203 ? -0.867 -23.360 44.307 1.00 58.97 203 ASN A C 1
ATOM 1666 O O . ASN A 1 203 ? -1.277 -23.616 45.438 1.00 58.97 203 ASN A O 1
ATOM 1670 N N . GLY A 1 204 ? -1.655 -22.785 43.394 1.00 65.38 204 GLY A N 1
ATOM 1671 C CA . GLY A 1 204 ? -3.077 -22.543 43.593 1.00 65.38 204 GLY A CA 1
ATOM 1672 C C . GLY A 1 204 ? -3.920 -23.799 43.379 1.00 65.38 204 GLY A C 1
ATOM 1673 O O . GLY A 1 204 ? -3.495 -24.750 42.724 1.00 65.38 204 GLY A O 1
ATOM 1674 N N . LYS A 1 205 ? -5.156 -23.758 43.888 1.00 68.62 205 LYS A N 1
ATOM 1675 C CA . LYS A 1 205 ? -6.145 -24.815 43.661 1.00 68.62 205 LYS A CA 1
ATOM 1676 C C . LYS A 1 205 ? -6.349 -25.066 42.168 1.00 68.62 205 LYS A C 1
ATOM 1678 O O . LYS A 1 205 ? -6.489 -24.116 41.386 1.00 68.62 205 LYS A O 1
ATOM 1683 N N . THR A 1 206 ? -6.372 -26.336 41.782 1.00 67.31 206 THR A N 1
ATOM 1684 C CA . THR A 1 206 ? -6.651 -26.740 40.398 1.00 67.31 206 THR A CA 1
ATOM 1685 C C . THR A 1 206 ? -8.118 -26.482 40.039 1.00 67.31 206 THR A C 1
ATOM 1687 O O . THR A 1 206 ? -8.956 -26.311 40.921 1.00 67.31 206 THR A O 1
ATOM 1690 N N . VAL A 1 207 ? -8.456 -26.424 38.742 1.00 67.75 207 VAL A N 1
ATOM 1691 C CA . VAL A 1 207 ? -9.856 -26.235 38.298 1.00 67.75 207 VAL A CA 1
ATOM 1692 C C . VAL A 1 207 ? -10.764 -27.321 38.892 1.00 67.75 207 VAL A C 1
ATOM 1694 O O . VAL A 1 207 ? -11.897 -27.040 39.266 1.00 67.75 207 VAL A O 1
ATOM 1697 N N . ASP A 1 208 ? -10.235 -28.526 39.090 1.00 69.19 208 ASP A N 1
ATOM 1698 C CA . ASP A 1 208 ? -10.953 -29.659 39.675 1.00 69.19 208 ASP A CA 1
ATOM 1699 C C . ASP A 1 208 ? -11.248 -29.469 41.181 1.00 69.19 208 ASP A C 1
ATOM 1701 O O . ASP A 1 208 ? -12.250 -29.968 41.692 1.00 69.19 208 ASP A O 1
ATOM 1705 N N . GLU A 1 209 ? -10.439 -28.682 41.892 1.00 70.69 209 GLU A N 1
ATOM 1706 C CA . GLU A 1 209 ? -10.557 -28.416 43.337 1.00 70.69 209 GLU A CA 1
ATOM 1707 C C . GLU A 1 209 ? -11.470 -27.222 43.682 1.00 70.69 209 GLU A C 1
ATOM 1709 O O . GLU A 1 209 ? -11.696 -26.927 44.858 1.00 70.69 209 GLU A O 1
ATOM 1714 N N . LEU A 1 210 ? -11.966 -26.499 42.675 1.00 73.56 210 LEU A N 1
ATOM 1715 C CA . LEU A 1 210 ? -12.808 -25.312 42.850 1.00 73.56 210 LEU A CA 1
ATOM 1716 C C . LEU A 1 210 ? -14.303 -25.669 42.826 1.00 73.56 210 LEU A C 1
ATOM 1718 O O . LEU A 1 210 ? -14.716 -26.604 42.143 1.00 73.56 210 LEU A O 1
ATOM 1722 N N . GLU A 1 211 ? -15.143 -24.902 43.524 1.00 72.81 211 GLU A N 1
ATOM 1723 C CA . GLU A 1 211 ? -16.608 -25.028 43.424 1.00 72.81 211 GLU A CA 1
ATOM 1724 C C . GLU A 1 211 ? -17.129 -24.531 42.063 1.00 72.81 211 GLU A C 1
ATOM 1726 O O . GLU A 1 211 ? -16.474 -23.726 41.401 1.00 72.81 211 GLU A O 1
ATOM 1731 N N . LYS A 1 212 ? -18.333 -24.955 41.638 1.00 70.62 212 LYS A N 1
ATOM 1732 C CA . LYS A 1 212 ? -18.888 -24.683 40.289 1.00 70.62 212 LYS A CA 1
ATOM 1733 C C . LYS A 1 212 ? -18.757 -23.220 39.826 1.00 70.62 212 LYS A C 1
ATOM 1735 O O . LYS A 1 212 ? -18.334 -22.979 38.699 1.00 70.62 212 LYS A O 1
ATOM 1740 N N . SER A 1 213 ? -19.075 -22.252 40.689 1.00 68.88 213 SER A N 1
ATOM 1741 C CA . SER A 1 213 ? -18.969 -20.818 40.364 1.00 68.88 213 SER A CA 1
ATOM 1742 C C . SER A 1 213 ? -17.509 -20.362 40.209 1.00 68.88 213 SER A C 1
ATOM 1744 O O . SER A 1 213 ? -17.146 -19.676 39.254 1.00 68.88 213 SER A O 1
ATOM 1746 N N . GLN A 1 214 ? -16.626 -20.831 41.093 1.00 72.00 214 GLN A N 1
ATOM 1747 C CA . GLN A 1 214 ? -15.195 -20.523 41.055 1.00 72.00 214 GLN A CA 1
ATOM 1748 C C . GLN A 1 214 ? -14.496 -21.166 39.848 1.00 72.00 214 GLN A C 1
ATOM 1750 O O . GLN A 1 214 ? -13.600 -20.552 39.268 1.00 72.00 214 GLN A O 1
ATOM 1755 N N . ARG A 1 215 ? -14.934 -22.361 39.424 1.00 73.94 215 ARG A N 1
ATOM 1756 C CA . ARG A 1 215 ? -14.478 -23.012 38.185 1.00 73.94 215 ARG A CA 1
ATOM 1757 C C . ARG A 1 215 ? -14.761 -22.145 36.970 1.00 73.94 215 ARG A C 1
ATOM 1759 O O . ARG A 1 215 ? -13.854 -21.900 36.182 1.00 73.94 215 ARG A O 1
ATOM 1766 N N . TYR A 1 216 ? -15.990 -21.643 36.850 1.00 73.25 216 TYR A N 1
ATOM 1767 C CA . TYR A 1 216 ? -16.386 -20.786 35.735 1.00 73.25 216 TYR A CA 1
ATOM 1768 C C . TYR A 1 216 ? -15.537 -19.508 35.668 1.00 73.25 216 TYR A C 1
ATOM 1770 O O . TYR A 1 216 ? -14.996 -19.180 34.613 1.00 73.25 216 TYR A O 1
ATOM 1778 N N . VAL A 1 217 ? -15.332 -18.826 36.801 1.00 73.94 217 VAL A N 1
ATOM 1779 C CA . VAL A 1 217 ? -14.492 -17.615 36.868 1.00 73.94 217 VAL A CA 1
ATOM 1780 C C . VAL A 1 217 ? -13.036 -17.919 36.504 1.00 73.94 217 VAL A C 1
ATOM 1782 O O . VAL A 1 217 ? -12.428 -17.188 35.722 1.00 73.94 217 VAL A O 1
ATOM 1785 N N . LYS A 1 218 ? -12.474 -19.020 37.019 1.00 79.44 218 LYS A N 1
ATOM 1786 C CA . LYS A 1 218 ? -11.097 -19.439 36.722 1.00 79.44 218 LYS A CA 1
ATOM 1787 C C . LYS A 1 218 ? -10.914 -19.766 35.238 1.00 79.44 218 LYS A C 1
ATOM 1789 O O . LYS A 1 218 ? -9.936 -19.325 34.643 1.00 79.44 218 LYS A O 1
ATOM 1794 N N . LEU A 1 219 ? -11.860 -20.487 34.637 1.00 77.31 219 LEU A N 1
ATOM 1795 C CA . LEU A 1 219 ? -11.846 -20.826 33.213 1.00 77.31 219 LEU A CA 1
ATOM 1796 C C . LEU A 1 219 ? -12.024 -19.590 32.320 1.00 77.31 219 LEU A C 1
ATOM 1798 O O . LEU A 1 219 ? -11.325 -19.456 31.322 1.00 77.31 219 LEU A O 1
ATOM 1802 N N . THR A 1 220 ? -12.885 -18.648 32.710 1.00 75.06 220 THR A N 1
ATOM 1803 C CA . THR A 1 220 ? -13.073 -17.379 31.983 1.00 75.06 220 THR A CA 1
ATOM 1804 C C . THR A 1 220 ? -11.817 -16.505 32.058 1.00 75.06 220 THR A C 1
ATOM 1806 O O . THR A 1 220 ? -11.395 -15.914 31.066 1.00 75.06 220 THR A O 1
ATOM 1809 N N . SER A 1 221 ? -11.162 -16.462 33.222 1.00 79.69 221 SER A N 1
ATOM 1810 C CA . SER A 1 221 ? -9.869 -15.792 33.386 1.00 79.69 221 SER A CA 1
ATOM 1811 C C . SER A 1 221 ? -8.779 -16.446 32.535 1.00 79.69 221 SER A C 1
ATOM 1813 O O . SER A 1 221 ? -8.007 -15.728 31.905 1.00 79.69 221 SER A O 1
ATOM 1815 N N . LEU A 1 222 ? -8.735 -17.782 32.474 1.00 81.00 222 LEU A N 1
ATOM 1816 C CA . LEU A 1 222 ? -7.816 -18.514 31.601 1.00 81.00 222 LEU A CA 1
ATOM 1817 C C . LEU A 1 222 ? -8.075 -18.196 30.126 1.00 81.00 222 LEU A C 1
ATOM 1819 O O . LEU A 1 222 ? -7.119 -17.868 29.432 1.00 81.00 222 LEU A O 1
ATOM 1823 N N . LYS A 1 223 ? -9.339 -18.186 29.674 1.00 79.81 223 LYS A N 1
ATOM 1824 C CA . LYS A 1 223 ? -9.722 -17.761 28.315 1.00 79.81 223 LYS A CA 1
ATOM 1825 C C . LYS A 1 223 ? -9.145 -16.378 27.988 1.00 79.81 223 LYS A C 1
ATOM 1827 O O . LYS A 1 223 ? -8.399 -16.252 27.025 1.00 79.81 223 LYS A O 1
ATOM 1832 N N . SER A 1 224 ? -9.395 -15.379 28.839 1.00 76.19 224 SER A N 1
ATOM 1833 C CA . SER A 1 224 ? -8.918 -14.003 28.620 1.00 76.19 224 SER A CA 1
ATOM 1834 C C . SER A 1 224 ? -7.388 -13.878 28.617 1.00 76.19 224 SER A C 1
ATOM 1836 O O . SER A 1 224 ? -6.818 -13.123 27.830 1.00 76.19 224 SER A O 1
ATOM 1838 N N . VAL A 1 225 ? -6.692 -14.614 29.489 1.00 79.75 225 VAL A N 1
ATOM 1839 C CA . VAL A 1 225 ? -5.220 -14.641 29.492 1.00 79.75 225 VAL A CA 1
ATOM 1840 C C . VAL A 1 225 ? -4.694 -15.290 28.215 1.00 79.75 225 VAL A C 1
ATOM 1842 O O . VAL A 1 225 ? -3.723 -14.801 27.645 1.00 79.75 225 VAL A O 1
ATOM 1845 N N . THR A 1 226 ? -5.339 -16.356 27.742 1.00 81.25 226 THR A N 1
ATOM 1846 C CA . THR A 1 226 ? -4.967 -17.023 26.495 1.00 81.25 226 THR A CA 1
ATOM 1847 C C . THR A 1 226 ? -5.234 -16.149 25.270 1.00 81.25 226 THR A C 1
ATOM 1849 O O . THR A 1 226 ? -4.366 -16.082 24.410 1.00 81.25 226 THR A O 1
ATOM 1852 N N . GLU A 1 227 ? -6.346 -15.413 25.214 1.00 75.62 227 GLU A N 1
ATOM 1853 C CA . GLU A 1 227 ? -6.611 -14.408 24.167 1.00 75.62 227 GLU A CA 1
ATOM 1854 C C . GLU A 1 227 ? -5.493 -13.359 24.104 1.00 75.62 227 GLU A C 1
ATOM 1856 O O . GLU A 1 227 ? -4.928 -13.110 23.042 1.00 75.62 227 GLU A O 1
ATOM 1861 N N . LYS A 1 228 ? -5.096 -12.800 25.255 1.00 79.06 228 LYS A N 1
ATOM 1862 C CA . LYS A 1 228 ? -3.994 -11.826 25.328 1.00 79.06 228 LYS A CA 1
ATOM 1863 C C . LYS A 1 228 ? -2.651 -12.429 24.925 1.00 79.06 228 LYS A C 1
ATOM 1865 O O . LYS A 1 228 ? -1.878 -11.785 24.224 1.00 79.06 228 LYS A O 1
ATOM 1870 N N . ALA A 1 229 ? -2.364 -13.648 25.374 1.00 77.50 229 ALA A N 1
ATOM 1871 C CA . ALA A 1 229 ? -1.118 -14.336 25.055 1.00 77.50 229 ALA A CA 1
ATOM 1872 C C . ALA A 1 229 ? -1.037 -14.731 23.575 1.00 77.50 229 ALA A C 1
ATOM 1874 O O . ALA A 1 229 ? 0.059 -14.781 23.035 1.00 77.50 229 ALA A O 1
ATOM 1875 N N . LEU A 1 230 ? -2.171 -14.997 22.923 1.00 80.00 230 LEU A N 1
ATOM 1876 C CA . LEU A 1 230 ? -2.247 -15.362 21.509 1.00 80.00 230 LEU A CA 1
ATOM 1877 C C . LEU A 1 230 ? -2.469 -14.164 20.578 1.00 80.00 230 LEU A C 1
ATOM 1879 O O . LEU A 1 230 ? -2.494 -14.357 19.368 1.00 80.00 230 LEU A O 1
ATOM 1883 N N . TRP A 1 231 ? -2.567 -12.939 21.105 1.00 78.94 231 TRP A N 1
ATOM 1884 C CA . TRP A 1 231 ? -2.744 -11.725 20.300 1.00 78.94 231 TRP A CA 1
ATOM 1885 C C . TRP A 1 231 ? -1.652 -11.555 19.231 1.00 78.94 231 TRP A C 1
ATOM 1887 O O . TRP A 1 231 ? -1.934 -11.139 18.112 1.00 78.94 231 TRP A O 1
ATOM 1897 N N . PHE A 1 232 ? -0.409 -11.947 19.532 1.00 78.31 232 PHE A N 1
ATOM 1898 C CA . PHE A 1 232 ? 0.685 -11.867 18.560 1.00 78.31 232 PHE A CA 1
ATOM 1899 C C . PHE A 1 232 ? 0.531 -12.851 17.390 1.00 78.31 232 PHE A C 1
ATOM 1901 O O . PHE A 1 232 ? 1.184 -12.672 16.373 1.00 78.31 232 PHE A O 1
ATOM 1908 N N . ALA A 1 233 ? -0.294 -13.898 17.495 1.00 78.00 233 ALA A N 1
ATOM 1909 C CA . ALA A 1 233 ? -0.424 -14.898 16.434 1.00 78.00 233 ALA A CA 1
ATOM 1910 C C . ALA A 1 233 ? -0.945 -14.276 15.125 1.00 78.00 233 ALA A C 1
ATOM 1912 O O . ALA A 1 233 ? -0.501 -14.658 14.038 1.00 78.00 233 ALA A O 1
ATOM 1913 N N . GLU A 1 234 ? -1.805 -13.258 15.231 1.00 75.00 234 GLU A N 1
ATOM 1914 C CA . GLU A 1 234 ? -2.351 -12.539 14.080 1.00 75.00 234 GLU A CA 1
ATOM 1915 C C . GLU A 1 234 ? -1.271 -11.799 13.281 1.00 75.00 234 GLU A C 1
ATOM 1917 O O . GLU A 1 234 ? -1.358 -11.747 12.054 1.00 75.00 234 GLU A O 1
ATOM 1922 N N . SER A 1 235 ? -0.208 -11.297 13.926 1.00 73.19 235 SER A N 1
ATOM 1923 C CA . SER A 1 235 ? 0.889 -10.615 13.217 1.00 73.19 235 SER A CA 1
ATOM 1924 C C . SER A 1 235 ? 1.719 -11.561 12.343 1.00 73.19 235 SER A C 1
ATOM 1926 O O . SER A 1 235 ? 2.376 -11.113 11.405 1.00 73.19 235 SER A O 1
ATOM 1928 N N . TYR A 1 236 ? 1.633 -12.870 12.598 1.00 77.44 236 TYR A N 1
ATOM 1929 C CA . TYR A 1 236 ? 2.230 -13.931 11.784 1.00 77.44 236 TYR A CA 1
ATOM 1930 C C . TYR A 1 236 ? 1.221 -14.589 10.825 1.00 77.44 236 TYR A C 1
ATOM 1932 O O . TYR A 1 236 ? 1.534 -15.604 10.203 1.00 77.44 236 TYR A O 1
ATOM 1940 N N . GLY A 1 237 ? 0.009 -14.035 10.695 1.00 77.06 237 GLY A N 1
ATOM 1941 C CA . GLY A 1 237 ? -1.044 -14.564 9.822 1.00 77.06 237 GLY A CA 1
ATOM 1942 C C . GLY A 1 237 ? -1.746 -15.816 10.360 1.00 77.06 237 GLY A C 1
ATOM 1943 O O . GLY A 1 237 ? -2.376 -16.540 9.589 1.00 77.06 237 GLY A O 1
ATOM 1944 N N . LEU A 1 238 ? -1.640 -16.098 11.661 1.00 78.38 238 LEU A N 1
ATOM 1945 C CA . LEU A 1 238 ? -2.322 -17.212 12.318 1.00 78.38 238 LEU A CA 1
ATOM 1946 C C . LEU A 1 238 ? -3.539 -16.691 13.092 1.00 78.38 238 LEU A C 1
ATOM 1948 O O . LEU A 1 238 ? -3.396 -15.843 13.966 1.00 78.38 238 LEU A O 1
ATOM 1952 N N . THR A 1 239 ? -4.727 -17.233 12.816 1.00 79.50 239 THR A N 1
ATOM 1953 C CA . THR A 1 239 ? -5.973 -16.870 13.519 1.00 79.50 239 THR A CA 1
ATOM 1954 C C . THR A 1 239 ? -6.410 -18.031 14.422 1.00 79.50 239 THR A C 1
ATOM 1956 O O . THR A 1 239 ? -6.902 -19.051 13.918 1.00 79.50 239 THR A O 1
ATOM 1959 N N . PRO A 1 240 ? -6.177 -17.957 15.745 1.00 75.56 240 PRO A N 1
ATOM 1960 C CA . PRO A 1 240 ? -6.509 -19.042 16.657 1.00 75.56 240 PRO A CA 1
ATOM 1961 C C . PRO A 1 240 ? -8.029 -19.141 16.839 1.00 75.56 240 PRO A C 1
ATOM 1963 O O . PRO A 1 240 ? -8.634 -18.270 17.444 1.00 75.56 240 PRO A O 1
ATOM 1966 N N . LYS A 1 241 ? -8.645 -20.237 16.378 1.00 79.38 241 LYS A N 1
ATOM 1967 C CA . LYS A 1 241 ? -10.117 -20.377 16.393 1.00 79.38 241 LYS A CA 1
ATOM 1968 C C . LYS A 1 241 ? -10.708 -20.826 17.727 1.00 79.38 241 LYS A C 1
ATOM 1970 O O . LYS A 1 241 ? -11.828 -20.478 18.099 1.00 79.38 241 LYS A O 1
ATOM 1975 N N . SER A 1 242 ? -9.987 -21.677 18.454 1.00 83.06 242 SER A N 1
ATOM 1976 C CA . SER A 1 242 ? -10.458 -22.247 19.718 1.00 83.06 242 SER A CA 1
ATOM 1977 C C . SER A 1 242 ? -9.304 -22.720 20.585 1.00 83.06 242 SER A C 1
ATOM 1979 O O . SER A 1 242 ? -8.287 -23.168 20.059 1.00 83.06 242 SER A O 1
ATOM 1981 N N . VAL A 1 243 ? -9.512 -22.722 21.897 1.00 82.88 243 VAL A N 1
ATOM 1982 C CA . VAL A 1 243 ? -8.593 -23.281 22.889 1.00 82.88 243 VAL A CA 1
ATOM 1983 C C . VAL A 1 243 ? -9.310 -24.340 23.702 1.00 82.88 243 VAL A C 1
ATOM 1985 O O . VAL A 1 243 ? -10.441 -24.152 24.138 1.00 82.88 243 VAL A O 1
ATOM 1988 N N . THR A 1 244 ? -8.646 -25.474 23.903 1.00 84.25 244 THR A N 1
ATOM 1989 C CA . THR A 1 244 ? -9.155 -26.558 24.745 1.00 84.25 244 THR A CA 1
ATOM 1990 C C . THR A 1 244 ? -8.260 -26.681 25.965 1.00 84.25 244 THR A C 1
ATOM 1992 O O . THR A 1 244 ? -7.062 -26.914 25.827 1.00 84.25 244 THR A O 1
ATOM 1995 N N . PHE A 1 245 ? -8.837 -26.519 27.152 1.00 81.69 245 PHE A N 1
ATOM 1996 C CA . PHE A 1 245 ? -8.151 -26.755 28.416 1.00 81.69 245 PHE A CA 1
ATOM 1997 C C . PHE A 1 245 ? -8.441 -28.179 28.875 1.00 81.69 245 PHE A C 1
ATOM 1999 O O . PHE A 1 245 ? -9.601 -28.583 28.923 1.00 81.69 245 PHE A O 1
ATOM 2006 N N . GLN A 1 246 ? -7.397 -28.931 29.213 1.00 81.06 246 GLN A N 1
ATOM 2007 C CA . GLN A 1 246 ? -7.516 -30.268 29.785 1.00 81.06 246 GLN A CA 1
ATOM 2008 C C . GLN A 1 246 ? -7.200 -30.207 31.280 1.00 81.06 246 GLN A C 1
ATOM 2010 O O . GLN A 1 246 ? -6.173 -29.653 31.681 1.00 81.06 246 GLN A O 1
ATOM 2015 N N . SER A 1 247 ? -8.093 -30.748 32.105 1.00 77.69 247 SER A N 1
ATOM 2016 C CA . SER A 1 247 ? -7.892 -30.869 33.547 1.00 77.69 247 SER A CA 1
ATOM 2017 C C . SER A 1 247 ? -6.982 -32.056 33.889 1.00 77.69 247 SER A C 1
ATOM 2019 O O . SER A 1 247 ? -6.687 -32.903 33.040 1.00 77.69 247 SER A O 1
ATOM 2021 N N . LYS A 1 248 ? -6.550 -32.161 35.154 1.00 73.38 248 LYS A N 1
ATOM 2022 C CA . LYS A 1 248 ? -5.708 -33.287 35.601 1.00 73.38 248 LYS A CA 1
ATOM 2023 C C . LYS A 1 248 ? -6.472 -34.614 35.628 1.00 73.38 248 LYS A C 1
ATOM 2025 O O . LYS A 1 248 ? -5.850 -35.669 35.572 1.00 73.38 248 LYS A O 1
ATOM 2030 N N . THR A 1 249 ? -7.801 -34.561 35.706 1.00 71.12 249 THR A N 1
ATOM 2031 C CA . THR A 1 249 ? -8.696 -35.726 35.653 1.00 71.12 249 THR A CA 1
ATOM 2032 C C . THR A 1 249 ? -9.037 -36.149 34.221 1.00 71.12 249 THR A C 1
ATOM 2034 O O . THR A 1 249 ? -9.673 -37.182 34.028 1.00 71.12 249 THR A O 1
ATOM 2037 N N . GLY A 1 250 ? -8.589 -35.387 33.215 1.00 71.38 250 GLY A N 1
ATOM 2038 C CA . GLY A 1 250 ? -8.818 -35.665 31.797 1.00 71.38 250 GLY A CA 1
ATOM 2039 C C . GLY A 1 250 ? -10.075 -35.014 31.215 1.00 71.38 250 GLY A C 1
ATOM 2040 O O . GLY A 1 250 ? -10.309 -35.145 30.014 1.00 71.38 250 GLY A O 1
ATOM 2041 N N . GLU A 1 251 ? -10.857 -34.276 32.012 1.00 76.56 251 GLU A N 1
ATOM 2042 C CA . GLU A 1 251 ? -11.976 -33.483 31.496 1.00 76.56 251 GLU A CA 1
ATOM 2043 C C . GLU A 1 251 ? -11.455 -32.348 30.608 1.00 76.56 251 GLU A C 1
ATOM 2045 O O . GLU A 1 251 ? -10.498 -31.652 30.947 1.00 76.56 251 GLU A O 1
ATOM 2050 N N . THR A 1 252 ? -12.090 -32.149 29.454 1.00 78.81 252 THR A N 1
ATOM 2051 C CA . THR A 1 252 ? -11.710 -31.103 28.500 1.00 78.81 252 THR A CA 1
ATOM 2052 C C . THR A 1 252 ? -12.800 -30.048 28.398 1.00 78.81 252 THR A C 1
ATOM 2054 O O . THR A 1 252 ? -13.968 -30.352 28.172 1.00 78.81 252 THR A O 1
ATOM 2057 N N . THR A 1 253 ? -12.420 -28.782 28.558 1.00 77.12 253 THR A N 1
ATOM 2058 C CA . THR A 1 253 ? -13.302 -27.627 28.351 1.00 77.12 253 THR A CA 1
ATOM 2059 C C . THR A 1 253 ? -12.802 -26.830 27.154 1.00 77.12 253 THR A C 1
ATOM 2061 O O . THR A 1 253 ? -11.699 -26.281 27.174 1.00 77.12 253 THR A O 1
ATOM 2064 N N . LYS A 1 254 ? -13.603 -26.784 26.088 1.00 80.31 254 LYS A N 1
ATOM 2065 C CA . LYS A 1 254 ? -13.286 -26.053 24.858 1.00 80.31 254 LYS A CA 1
ATOM 2066 C C . LYS A 1 254 ? -13.926 -24.667 24.886 1.00 80.31 254 LYS A C 1
ATOM 2068 O O . LYS A 1 254 ? -15.132 -24.551 25.072 1.00 80.31 254 LYS A O 1
ATOM 2073 N N . PHE A 1 255 ? -13.125 -23.640 24.636 1.00 74.81 255 PHE A N 1
ATOM 2074 C CA . PHE A 1 255 ? -13.557 -22.266 24.408 1.00 74.81 255 PHE A CA 1
ATOM 2075 C C . PHE A 1 255 ? -13.299 -21.891 22.955 1.00 74.81 255 PHE A C 1
ATOM 2077 O O . PHE A 1 255 ? -12.236 -22.188 22.408 1.00 74.81 255 PHE A O 1
ATOM 2084 N N . GLN A 1 256 ? -14.266 -21.240 22.319 1.00 77.12 256 GLN A N 1
ATOM 2085 C CA . GLN A 1 256 ? -14.023 -20.582 21.041 1.00 77.12 256 GLN A CA 1
ATOM 2086 C C . GLN A 1 256 ? -13.350 -19.232 21.307 1.00 77.12 256 GLN A C 1
ATOM 2088 O O . GLN A 1 256 ? -13.718 -18.529 22.248 1.00 77.12 256 GLN A O 1
ATOM 2093 N N . LEU A 1 257 ? -12.307 -18.950 20.530 1.00 69.62 257 LEU A N 1
ATOM 2094 C CA . LEU A 1 257 ? -11.588 -17.675 20.519 1.00 69.62 257 LEU A CA 1
ATOM 2095 C C . LEU A 1 257 ? -12.084 -16.793 19.370 1.00 69.62 257 LEU A C 1
ATOM 2097 O O . LEU A 1 257 ? -12.081 -15.574 19.496 1.00 69.62 257 LEU A O 1
ATOM 2101 N N . ASP A 1 258 ? -12.608 -17.421 18.311 1.00 58.09 258 ASP A N 1
ATOM 2102 C CA . ASP A 1 258 ? -13.420 -16.767 17.290 1.00 58.09 258 ASP A CA 1
ATOM 2103 C C . ASP A 1 258 ? -14.817 -16.466 17.860 1.00 58.09 258 ASP A C 1
ATOM 2105 O O . ASP A 1 258 ? -15.832 -16.984 17.404 1.00 58.09 258 ASP A O 1
ATOM 2109 N N . GLU A 1 259 ? -14.892 -15.572 18.842 1.00 50.50 259 GLU A N 1
ATOM 2110 C CA . GLU A 1 259 ? -16.049 -14.683 18.940 1.00 50.50 259 GLU A CA 1
ATOM 2111 C C . GLU A 1 259 ? -15.830 -13.532 17.945 1.00 50.50 259 GLU A C 1
ATOM 2113 O O . GLU A 1 259 ? -15.885 -12.347 18.269 1.00 50.50 259 GLU A O 1
ATOM 2118 N N . SER A 1 260 ? -15.636 -13.872 16.664 1.00 44.47 260 SER A N 1
ATOM 2119 C CA . SER A 1 260 ? -16.345 -13.087 15.666 1.00 44.47 260 SER A CA 1
ATOM 2120 C C . SER A 1 260 ? -17.796 -13.215 16.092 1.00 44.47 260 SER A C 1
ATOM 2122 O O . SER A 1 260 ? -18.360 -14.298 15.945 1.00 44.47 260 SER A O 1
ATOM 2124 N N . ASP A 1 261 ? -18.318 -12.181 16.751 1.00 49.06 261 ASP A N 1
ATOM 2125 C CA . ASP A 1 261 ? -19.709 -12.087 17.161 1.00 49.06 261 ASP A CA 1
ATOM 2126 C C . ASP A 1 261 ? -20.568 -12.307 15.908 1.00 49.06 261 ASP A C 1
ATOM 2128 O O . ASP A 1 261 ? -20.967 -11.366 15.217 1.00 49.06 261 ASP A O 1
ATOM 2132 N N . GLN A 1 262 ? -20.831 -13.567 15.575 1.00 45.50 262 GLN A N 1
ATOM 2133 C CA . GLN A 1 262 ? -21.891 -13.969 14.683 1.00 45.50 262 GLN A CA 1
ATOM 2134 C C . GLN A 1 262 ? -23.155 -13.783 15.501 1.00 45.50 262 GLN A C 1
ATOM 2136 O O . GLN A 1 262 ? -23.771 -14.732 15.975 1.00 45.50 262 GLN A O 1
ATOM 2141 N N . TYR A 1 263 ? -23.514 -12.519 15.711 1.00 51.62 263 TYR A N 1
ATOM 2142 C CA . TYR A 1 263 ? -24.895 -12.184 15.947 1.00 51.62 263 TYR A CA 1
ATOM 2143 C C . TYR A 1 263 ? -25.659 -12.825 14.790 1.00 51.62 263 TYR A C 1
ATOM 2145 O O . TYR A 1 263 ? -25.422 -12.496 13.623 1.00 51.62 263 TYR A O 1
ATOM 2153 N N . ILE A 1 264 ? -26.541 -13.772 15.102 1.00 54.12 264 ILE A N 1
ATOM 2154 C CA . ILE A 1 264 ? -27.546 -14.205 14.139 1.00 54.12 264 ILE A CA 1
ATOM 2155 C C . ILE A 1 264 ? -28.237 -12.918 13.669 1.00 54.12 264 ILE A C 1
ATOM 2157 O O . ILE A 1 264 ? -28.424 -11.989 14.453 1.00 54.12 264 ILE A O 1
ATOM 2161 N N . GLU A 1 265 ? -28.577 -12.804 12.391 1.00 56.72 265 GLU A N 1
ATOM 2162 C CA . GLU A 1 265 ? -29.137 -11.567 11.826 1.00 56.72 265 GLU A CA 1
ATOM 2163 C C . GLU A 1 265 ? -30.360 -11.055 12.628 1.00 56.72 265 GLU A C 1
ATOM 2165 O O . GLU A 1 265 ? -30.538 -9.850 12.815 1.00 56.72 265 GLU A O 1
ATOM 2170 N N . GLN A 1 266 ? -31.125 -11.985 13.218 1.00 58.97 266 GLN A N 1
ATOM 2171 C CA . GLN A 1 266 ? -32.196 -11.718 14.185 1.00 58.97 266 GLN A CA 1
ATOM 2172 C C . GLN A 1 266 ? -31.713 -11.085 15.502 1.00 58.97 266 GLN A C 1
ATOM 2174 O O . GLN A 1 266 ? -32.350 -10.154 15.994 1.00 58.97 266 GLN A O 1
ATOM 2179 N N . ASP A 1 267 ? -30.586 -11.530 16.059 1.00 70.25 267 ASP A N 1
ATOM 2180 C CA . ASP A 1 267 ? -30.002 -10.950 17.271 1.00 70.25 267 ASP A CA 1
ATOM 2181 C C . ASP A 1 267 ? -29.460 -9.541 17.005 1.00 70.25 267 ASP A C 1
ATOM 2183 O O . ASP A 1 267 ? -29.645 -8.653 17.832 1.00 70.25 267 ASP A O 1
ATOM 2187 N N . VAL A 1 268 ? -28.873 -9.277 15.827 1.00 77.06 268 VAL A N 1
ATOM 2188 C CA . VAL A 1 268 ? -28.467 -7.908 15.439 1.00 77.06 268 VAL A CA 1
ATOM 2189 C C . VAL A 1 268 ? -29.671 -6.975 15.400 1.00 77.06 268 VAL A C 1
ATOM 2191 O O . VAL A 1 268 ? -29.599 -5.851 15.901 1.00 77.06 268 VAL A O 1
ATOM 2194 N N . LEU A 1 269 ? -30.767 -7.416 14.775 1.00 81.94 269 LEU A N 1
ATOM 2195 C CA . LEU A 1 269 ? -31.975 -6.607 14.642 1.00 81.94 269 LEU A CA 1
ATOM 2196 C C . LEU A 1 269 ? -32.555 -6.277 16.019 1.00 81.94 269 LEU A C 1
ATOM 2198 O O . LEU A 1 269 ? -32.782 -5.109 16.324 1.00 81.94 269 LEU A O 1
ATOM 2202 N N . ARG A 1 270 ? -32.662 -7.286 16.885 1.00 84.94 270 ARG A N 1
ATOM 2203 C CA . ARG A 1 270 ? -33.130 -7.127 18.263 1.00 84.94 270 ARG A CA 1
ATOM 2204 C C . ARG A 1 270 ? -32.264 -6.155 19.068 1.00 84.94 270 ARG A C 1
ATOM 2206 O O . ARG A 1 270 ? -32.777 -5.321 19.808 1.00 84.94 270 ARG A O 1
ATOM 2213 N N . MET A 1 271 ? -30.944 -6.224 18.903 1.00 87.19 271 MET A N 1
ATOM 2214 C CA . MET A 1 271 ? -30.005 -5.314 19.565 1.00 87.19 271 MET A CA 1
ATOM 2215 C C . MET A 1 271 ? -30.141 -3.873 19.058 1.00 87.19 271 MET A C 1
ATOM 2217 O O . MET A 1 271 ? -30.090 -2.937 19.857 1.00 87.19 271 MET A O 1
ATOM 2221 N N . LYS A 1 272 ? -30.371 -3.679 17.751 1.00 87.19 272 LYS A N 1
ATOM 2222 C CA . LYS A 1 272 ? -30.668 -2.359 17.169 1.00 87.19 272 LYS A CA 1
ATOM 2223 C C . LYS A 1 272 ? -31.982 -1.785 17.694 1.00 87.19 272 LYS A C 1
ATOM 2225 O O . LYS A 1 272 ? -32.019 -0.608 18.039 1.00 87.19 272 LYS A O 1
ATOM 2230 N N . GLU A 1 273 ? -33.033 -2.598 17.780 1.00 88.75 273 GLU A N 1
ATOM 2231 C CA . GLU A 1 273 ? -34.333 -2.188 18.325 1.00 88.75 273 GLU A CA 1
ATOM 2232 C C . GLU A 1 273 ? -34.214 -1.745 19.783 1.00 88.75 273 GLU A C 1
ATOM 2234 O O . GLU A 1 273 ? -34.727 -0.691 20.153 1.00 88.75 273 GLU A O 1
ATOM 2239 N N . ILE A 1 274 ? -33.479 -2.500 20.605 1.00 90.88 274 ILE A N 1
ATOM 2240 C CA . ILE A 1 274 ? -33.239 -2.131 22.002 1.00 90.88 274 ILE A CA 1
ATOM 2241 C C . ILE A 1 274 ? -32.463 -0.823 22.091 1.00 90.88 274 ILE A C 1
ATOM 2243 O O . ILE A 1 274 ? -32.895 0.069 22.810 1.00 90.88 274 ILE A O 1
ATOM 2247 N N . LEU A 1 275 ? -31.359 -0.668 21.352 1.00 91.12 275 LEU A N 1
ATOM 2248 C CA . LEU A 1 275 ? -30.609 0.592 21.358 1.00 91.12 275 LEU A CA 1
ATOM 2249 C C . LEU A 1 275 ? -31.472 1.778 20.923 1.00 91.12 275 LEU A C 1
ATOM 2251 O O . LEU A 1 275 ? -31.408 2.831 21.552 1.00 91.12 275 LEU A O 1
ATOM 2255 N N . PHE A 1 276 ? -32.312 1.595 19.903 1.00 89.19 276 PHE A N 1
ATOM 2256 C CA . PHE A 1 276 ? -33.263 2.612 19.471 1.00 89.19 276 PHE A CA 1
ATOM 2257 C C . PHE A 1 276 ? -34.249 2.985 20.584 1.00 89.19 276 PHE A C 1
ATOM 2259 O O . PHE A 1 276 ? -34.512 4.165 20.795 1.00 89.19 276 PHE A O 1
ATOM 2266 N N . LEU A 1 277 ? -34.778 2.006 21.323 1.00 89.94 277 LEU A N 1
ATOM 2267 C CA . LEU A 1 277 ? -35.661 2.265 22.463 1.00 89.94 277 LEU A CA 1
ATOM 2268 C C . LEU A 1 277 ? -34.924 2.983 23.600 1.00 89.94 277 LEU A C 1
ATOM 2270 O O . LEU A 1 277 ? -35.465 3.932 24.164 1.00 89.94 277 LEU A O 1
ATOM 2274 N N . LEU A 1 278 ? -33.698 2.563 23.921 1.00 91.38 278 LEU A N 1
ATOM 2275 C CA . LEU A 1 278 ? -32.891 3.198 24.963 1.00 91.38 278 LEU A CA 1
ATOM 2276 C C . LEU A 1 278 ? -32.624 4.670 24.647 1.00 91.38 278 LEU A C 1
ATOM 2278 O O . LEU A 1 278 ? -32.800 5.516 25.521 1.00 91.38 278 LEU A O 1
ATOM 2282 N N . ASP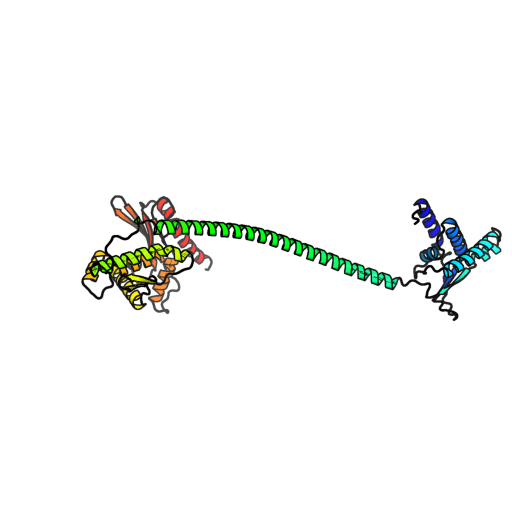 A 1 279 ? -32.263 4.969 23.401 1.00 87.50 279 ASP A N 1
ATOM 2283 C CA . ASP A 1 279 ? -32.000 6.332 22.941 1.00 87.50 279 ASP A CA 1
ATOM 2284 C C . ASP A 1 279 ? -33.289 7.169 22.891 1.00 87.50 279 ASP A C 1
ATOM 2286 O O . ASP A 1 279 ? -33.381 8.232 23.506 1.00 87.50 279 ASP A O 1
ATOM 2290 N N . LYS A 1 280 ? -34.351 6.638 22.268 1.00 86.38 280 LYS A N 1
ATOM 2291 C CA . LYS A 1 280 ? -35.644 7.324 22.116 1.00 86.38 280 LYS A CA 1
ATOM 2292 C C . LYS A 1 280 ? -36.307 7.683 23.447 1.00 86.38 280 LYS A C 1
ATOM 2294 O O . LYS A 1 280 ? -36.993 8.701 23.525 1.00 86.38 280 LYS A O 1
ATOM 2299 N N . PHE A 1 281 ? -36.143 6.846 24.470 1.00 88.81 281 PHE A N 1
ATOM 2300 C CA . PHE A 1 281 ? -36.734 7.051 25.794 1.00 88.81 281 PHE A CA 1
ATOM 2301 C C . PHE A 1 281 ? -35.727 7.535 26.848 1.00 88.81 281 PHE A C 1
ATOM 2303 O O . PHE A 1 281 ? -36.082 7.604 28.024 1.00 88.81 281 PHE A O 1
ATOM 2310 N N . ALA A 1 282 ? -34.498 7.887 26.448 1.00 88.00 282 ALA A N 1
ATOM 2311 C CA . ALA A 1 282 ? -33.431 8.354 27.338 1.00 88.00 282 ALA A CA 1
ATOM 2312 C C . ALA A 1 282 ? -33.187 7.427 28.551 1.00 88.00 282 ALA A C 1
ATOM 2314 O O . ALA A 1 282 ? -32.999 7.875 29.686 1.00 88.00 282 ALA A O 1
ATOM 2315 N N . ILE A 1 283 ? -33.205 6.113 28.318 1.00 91.19 283 ILE A N 1
ATOM 2316 C CA . ILE A 1 283 ? -32.999 5.102 29.357 1.00 91.19 283 ILE A CA 1
ATOM 2317 C C . ILE A 1 283 ? -31.495 4.937 29.584 1.00 91.19 283 ILE A C 1
ATOM 2319 O O . ILE A 1 283 ? -30.760 4.478 28.711 1.00 91.19 283 ILE A O 1
ATOM 2323 N N . GLY A 1 284 ? -31.036 5.296 30.783 1.00 90.00 284 GLY A N 1
ATOM 2324 C CA . GLY A 1 284 ? -29.633 5.148 31.163 1.00 90.00 284 GLY A CA 1
ATOM 2325 C C . GLY A 1 284 ? -29.197 3.688 31.322 1.00 90.00 284 GLY A C 1
ATOM 2326 O O . GLY A 1 284 ? -30.001 2.803 31.614 1.00 90.00 284 GLY A O 1
ATOM 2327 N N . ASP A 1 285 ? -27.887 3.460 31.221 1.00 89.38 285 ASP A N 1
ATOM 2328 C CA . ASP A 1 285 ? -27.251 2.139 31.335 1.00 89.38 285 ASP A CA 1
ATOM 2329 C C . ASP A 1 285 ? -27.677 1.369 32.591 1.00 89.38 285 ASP A C 1
ATOM 2331 O O . ASP A 1 285 ? -28.000 0.183 32.516 1.00 89.38 285 ASP A O 1
ATOM 2335 N N . GLN A 1 286 ? -27.734 2.054 33.738 1.00 89.69 286 GLN A N 1
ATOM 2336 C CA . GLN A 1 286 ? -28.159 1.443 34.997 1.00 89.69 286 GLN A CA 1
ATOM 2337 C C . GLN A 1 286 ? -29.626 1.006 34.949 1.00 89.69 286 GLN A C 1
ATOM 2339 O O . GLN A 1 286 ? -29.956 -0.083 35.404 1.00 89.69 286 GLN A O 1
ATOM 2344 N N . ALA A 1 287 ? -30.505 1.830 34.376 1.00 91.81 287 ALA A N 1
ATOM 2345 C CA . ALA A 1 287 ? -31.924 1.509 34.278 1.00 91.81 287 ALA A CA 1
ATOM 2346 C C . ALA A 1 287 ? -32.154 0.293 33.368 1.00 91.81 287 ALA A C 1
ATOM 2348 O O . ALA A 1 287 ? -32.913 -0.604 33.727 1.00 91.81 287 ALA A O 1
ATOM 2349 N N . TYR A 1 288 ? -31.450 0.212 32.234 1.00 92.38 288 TYR A N 1
ATOM 2350 C CA . TYR A 1 288 ? -31.515 -0.972 31.376 1.00 92.38 288 TYR A CA 1
ATOM 2351 C C . TYR A 1 288 ? -30.950 -2.221 32.059 1.00 92.38 288 TYR A C 1
ATOM 2353 O O . TYR A 1 288 ? -31.531 -3.297 31.933 1.00 92.38 288 TYR A O 1
ATOM 2361 N N . HIS A 1 289 ? -29.846 -2.090 32.802 1.00 91.69 289 HIS A N 1
ATOM 2362 C CA . HIS A 1 289 ? -29.278 -3.201 33.563 1.00 91.69 289 HIS A CA 1
ATOM 2363 C C . HIS A 1 289 ? -30.303 -3.800 34.534 1.00 91.69 289 HIS A C 1
ATOM 2365 O O . HIS A 1 289 ? -30.513 -5.010 34.512 1.00 91.69 289 HIS A O 1
ATOM 2371 N N . GLU A 1 290 ? -30.987 -2.969 35.327 1.00 91.38 290 GLU A N 1
ATOM 2372 C CA . GLU A 1 290 ? -32.031 -3.448 36.244 1.00 91.38 290 GLU A CA 1
ATOM 2373 C C . GLU A 1 290 ? -33.190 -4.125 35.492 1.00 91.38 290 GLU A C 1
ATOM 2375 O O . GLU A 1 290 ? -33.621 -5.215 35.869 1.00 91.38 290 GLU A O 1
ATOM 2380 N N . LEU A 1 291 ? -33.654 -3.542 34.379 1.00 89.50 291 LEU A N 1
ATOM 2381 C CA . LEU A 1 291 ? -34.716 -4.131 33.551 1.00 89.50 291 LEU A CA 1
ATOM 2382 C C . LEU A 1 291 ? -34.324 -5.505 32.984 1.00 89.50 291 LEU A C 1
ATOM 2384 O O . LEU A 1 291 ? -35.135 -6.433 32.989 1.00 89.50 291 LEU A O 1
ATOM 2388 N N . ALA A 1 292 ? -33.079 -5.651 32.527 1.00 88.12 292 ALA A N 1
ATOM 2389 C CA . ALA A 1 292 ? -32.554 -6.901 31.985 1.00 88.12 292 ALA A CA 1
ATOM 2390 C C . ALA A 1 292 ? -32.314 -7.971 33.063 1.00 88.12 292 ALA A C 1
ATOM 2392 O O . ALA A 1 292 ? -32.335 -9.158 32.761 1.00 88.12 292 ALA A O 1
ATOM 2393 N N . VAL A 1 293 ? -32.101 -7.578 34.322 1.00 86.88 293 VAL A N 1
ATOM 2394 C CA . VAL A 1 293 ? -32.032 -8.520 35.452 1.00 86.88 293 VAL A CA 1
ATOM 2395 C C . VAL A 1 293 ? -33.426 -9.017 35.841 1.00 86.88 293 VAL A C 1
ATOM 2397 O O . VAL A 1 293 ? -33.585 -10.180 36.204 1.00 86.88 293 VAL A O 1
ATOM 2400 N N . MET A 1 294 ? -34.445 -8.157 35.749 1.00 84.50 294 MET A N 1
ATOM 2401 C CA . MET A 1 294 ? -35.828 -8.505 36.100 1.00 84.50 294 MET A CA 1
ATOM 2402 C C . MET A 1 294 ? -36.547 -9.341 35.033 1.00 84.50 294 MET A C 1
ATOM 2404 O O . MET A 1 294 ? -37.568 -9.960 35.330 1.00 84.50 294 MET A O 1
ATOM 2408 N N . THR A 1 295 ? -36.043 -9.364 33.797 1.00 82.75 295 THR A N 1
ATOM 2409 C CA . THR A 1 295 ? -36.684 -10.046 32.667 1.00 82.75 295 THR A CA 1
ATOM 2410 C C . THR A 1 295 ? -35.710 -11.002 31.983 1.00 82.75 295 THR A C 1
ATOM 2412 O O . THR A 1 295 ? -34.646 -10.605 31.524 1.00 82.75 295 THR A O 1
ATOM 2415 N N . ASN A 1 296 ? -36.083 -12.279 31.867 1.00 76.94 296 ASN A N 1
ATOM 2416 C CA . ASN A 1 296 ? -35.220 -13.290 31.238 1.00 76.94 296 ASN A CA 1
ATOM 2417 C C . ASN A 1 296 ? -35.097 -13.127 29.714 1.00 76.94 296 ASN A C 1
ATOM 2419 O O . ASN A 1 296 ? -34.215 -13.728 29.104 1.00 76.94 296 ASN A O 1
ATOM 2423 N N . ASP A 1 297 ? -35.974 -12.328 29.105 1.00 82.44 297 ASP A N 1
ATOM 2424 C CA . ASP A 1 297 ? -36.055 -12.185 27.656 1.00 82.44 297 ASP A CA 1
ATOM 2425 C C . ASP A 1 297 ? -35.183 -11.048 27.112 1.00 82.44 297 ASP A C 1
ATOM 2427 O O . ASP A 1 297 ? -34.967 -10.994 25.904 1.00 82.44 297 ASP A O 1
ATOM 2431 N N . LEU A 1 298 ? -34.665 -10.137 27.944 1.00 85.62 298 LEU A N 1
ATOM 2432 C CA . LEU A 1 298 ? -33.821 -9.040 27.467 1.00 85.62 298 LEU A CA 1
ATOM 2433 C C . LEU A 1 298 ? -32.347 -9.467 27.318 1.00 85.62 298 LEU A C 1
ATOM 2435 O O . LEU A 1 298 ? -31.803 -10.172 28.170 1.00 85.62 298 LEU A O 1
ATOM 2439 N N . PRO A 1 299 ? -31.645 -9.006 26.265 1.00 87.06 299 PRO A N 1
ATOM 2440 C CA . PRO A 1 299 ? -30.205 -9.171 26.143 1.00 87.06 299 PRO A CA 1
ATOM 2441 C C . PRO A 1 299 ? -29.454 -8.593 27.339 1.00 87.06 299 PRO A C 1
ATOM 2443 O O . PRO A 1 299 ? -29.746 -7.496 27.824 1.00 87.06 299 PRO A O 1
ATOM 2446 N N . LYS A 1 300 ? -28.416 -9.311 27.770 1.00 83.94 300 LYS A N 1
ATOM 2447 C CA . LYS A 1 300 ? -27.574 -8.896 28.893 1.00 83.94 300 LYS A CA 1
ATOM 2448 C C . LYS A 1 300 ? -26.936 -7.533 28.621 1.00 83.94 300 LYS A C 1
ATOM 2450 O O . LYS A 1 300 ? -26.461 -7.271 27.518 1.00 83.94 300 LYS A O 1
ATOM 2455 N N . PHE A 1 301 ? -26.844 -6.704 29.661 1.00 84.50 301 PHE A N 1
ATOM 2456 C CA . PHE A 1 301 ? -26.289 -5.346 29.596 1.00 84.50 301 PHE A CA 1
ATOM 2457 C C . PHE A 1 301 ? -24.954 -5.250 28.840 1.00 84.50 301 PHE A C 1
ATOM 2459 O O . PHE A 1 301 ? -24.800 -4.387 27.978 1.00 84.50 301 PHE A O 1
ATOM 2466 N N . TYR A 1 302 ? -24.003 -6.151 29.117 1.00 82.19 302 TYR A N 1
ATOM 2467 C CA . TYR A 1 302 ? -22.683 -6.101 28.481 1.00 82.19 302 TYR A CA 1
ATOM 2468 C C . TYR A 1 302 ? -22.750 -6.293 26.961 1.00 82.19 302 TYR A C 1
ATOM 2470 O O . TYR A 1 302 ? -21.946 -5.703 26.249 1.00 82.19 302 TYR A O 1
ATOM 2478 N N . LEU A 1 303 ? -23.719 -7.064 26.454 1.00 84.94 303 LEU A N 1
ATOM 2479 C CA . LEU A 1 303 ? -23.911 -7.239 25.016 1.00 84.94 303 LEU A CA 1
ATOM 2480 C C . LEU A 1 303 ? -24.369 -5.922 24.390 1.00 84.94 303 LEU A C 1
ATOM 2482 O O . LEU A 1 303 ? -23.829 -5.503 23.371 1.00 84.94 303 LEU A O 1
ATOM 2486 N N . VAL A 1 304 ? -25.348 -5.253 25.010 1.00 86.94 304 VAL A N 1
ATOM 2487 C CA . VAL A 1 304 ? -25.918 -3.999 24.487 1.00 86.94 304 VAL A CA 1
ATOM 2488 C C . VAL A 1 304 ? -24.879 -2.889 24.519 1.00 86.94 304 VAL A C 1
ATOM 2490 O O . VAL A 1 304 ? -24.731 -2.152 23.545 1.00 86.94 304 VAL A O 1
ATOM 2493 N N . LYS A 1 305 ? -24.096 -2.828 25.600 1.00 85.75 305 LYS A N 1
ATOM 2494 C CA . LYS A 1 305 ? -22.973 -1.902 25.727 1.00 85.75 305 LYS A CA 1
ATOM 2495 C C . LYS A 1 305 ? -21.910 -2.146 24.652 1.00 85.75 305 LYS A C 1
ATOM 2497 O O . LYS A 1 305 ? -21.592 -1.220 23.916 1.00 85.75 305 LYS A O 1
ATOM 2502 N N . ASN A 1 306 ? -21.431 -3.383 24.502 1.00 84.44 306 ASN A N 1
ATOM 2503 C CA . ASN A 1 306 ? -20.425 -3.721 23.490 1.00 84.44 306 ASN A CA 1
ATOM 2504 C C . ASN A 1 306 ? -20.919 -3.407 22.070 1.00 84.44 306 ASN A C 1
ATOM 2506 O O . ASN A 1 306 ? -20.163 -2.903 21.244 1.00 84.44 306 ASN A O 1
ATOM 2510 N N . PHE A 1 307 ? -22.193 -3.682 21.780 1.00 87.44 307 PHE A N 1
ATOM 2511 C CA . PHE A 1 307 ? -22.783 -3.379 20.481 1.00 87.44 307 PHE A CA 1
ATOM 2512 C C . PHE A 1 307 ? -22.874 -1.864 20.228 1.00 87.44 307 PHE A C 1
ATOM 2514 O O . PHE A 1 307 ? -22.548 -1.409 19.131 1.00 87.44 307 PHE A O 1
ATOM 2521 N N . ARG A 1 308 ? -23.238 -1.066 21.242 1.00 88.19 308 ARG A N 1
ATOM 2522 C CA . ARG A 1 308 ? -23.224 0.406 21.169 1.00 88.19 308 ARG A CA 1
ATOM 2523 C C . ARG A 1 308 ? -21.821 0.962 20.936 1.00 88.19 308 ARG A C 1
ATOM 2525 O O . ARG A 1 308 ? -21.660 1.857 20.106 1.00 88.19 308 ARG A O 1
ATOM 2532 N N . ASP A 1 309 ? -20.819 0.423 21.624 1.00 85.56 309 ASP A N 1
ATOM 2533 C CA . ASP A 1 309 ? -19.426 0.856 21.490 1.00 85.56 309 ASP A CA 1
ATOM 2534 C C . ASP A 1 309 ? -18.917 0.557 20.064 1.00 85.56 309 ASP A C 1
ATOM 2536 O O . ASP A 1 309 ? -18.417 1.455 19.389 1.00 85.56 309 ASP A O 1
ATOM 2540 N N . LYS A 1 310 ? -19.207 -0.640 19.528 1.00 86.25 310 LYS A N 1
ATOM 2541 C CA . LYS A 1 310 ? -18.910 -1.013 18.129 1.00 86.25 310 LYS A CA 1
ATOM 2542 C C . LYS A 1 310 ? -19.615 -0.138 17.090 1.00 86.25 310 LYS A C 1
ATOM 2544 O O . LYS A 1 310 ? -19.083 0.079 16.004 1.00 86.25 310 LYS A O 1
ATOM 2549 N N . LEU A 1 311 ? -20.839 0.321 17.363 1.00 84.38 311 LEU A N 1
ATOM 2550 C CA . LEU A 1 311 ? -21.523 1.278 16.485 1.00 84.38 311 LEU A CA 1
ATOM 2551 C C . LEU A 1 311 ? -20.874 2.662 16.558 1.00 84.38 311 LEU A C 1
ATOM 2553 O O . LEU A 1 311 ? -20.715 3.305 15.525 1.00 84.38 311 LEU A O 1
ATOM 2557 N N . SER A 1 312 ? -20.463 3.087 17.751 1.00 83.44 312 SER A N 1
ATOM 2558 C CA . SER A 1 312 ? -19.808 4.381 17.966 1.00 83.44 312 SER A CA 1
ATOM 2559 C C . SER A 1 312 ? -18.438 4.448 17.285 1.00 83.44 312 SER A C 1
ATOM 2561 O O . SER A 1 312 ? -18.099 5.477 16.713 1.00 83.44 312 SER A O 1
ATOM 2563 N N . GLU A 1 313 ? -17.687 3.342 17.255 1.00 83.81 313 GLU A N 1
ATOM 2564 C CA . GLU A 1 313 ? -16.401 3.234 16.543 1.00 83.81 313 GLU A CA 1
ATOM 2565 C C . GLU A 1 313 ? -16.513 3.456 15.027 1.00 83.81 313 GLU A C 1
ATOM 2567 O O . GLU A 1 313 ? -15.537 3.843 14.386 1.00 83.81 313 GLU A O 1
ATOM 2572 N N . LYS A 1 314 ? -17.692 3.230 14.435 1.00 82.38 314 LYS A N 1
ATOM 2573 C CA . LYS A 1 314 ? -17.918 3.455 12.998 1.00 82.38 314 LYS A CA 1
ATOM 2574 C C . LYS A 1 314 ? -18.077 4.931 12.643 1.00 82.38 314 LYS A C 1
ATOM 2576 O O . LYS A 1 314 ? -18.024 5.268 11.462 1.00 82.38 314 LYS A O 1
ATOM 2581 N N . ILE A 1 315 ? -18.303 5.795 13.631 1.00 79.81 315 ILE A N 1
ATOM 2582 C CA . ILE A 1 315 ? -18.478 7.228 13.417 1.00 79.81 315 ILE A CA 1
ATOM 2583 C C . ILE A 1 315 ? -17.094 7.873 13.372 1.00 79.81 315 ILE A C 1
ATOM 2585 O O . ILE A 1 315 ? -16.373 7.918 14.369 1.00 79.81 315 ILE A O 1
ATOM 2589 N N . ILE A 1 316 ? -16.723 8.393 12.202 1.00 84.56 316 ILE A N 1
ATOM 2590 C CA . ILE A 1 316 ? -15.462 9.111 12.017 1.00 84.56 316 ILE A CA 1
ATOM 2591 C C . ILE A 1 316 ? -15.644 10.534 12.547 1.00 84.56 316 ILE A C 1
ATOM 2593 O O . ILE A 1 316 ? -16.283 11.372 11.915 1.00 84.56 316 ILE A O 1
ATOM 2597 N N . LEU A 1 317 ? -15.088 10.793 13.731 1.00 87.50 317 LEU A N 1
ATOM 2598 C CA . LEU A 1 317 ? -15.047 12.118 14.344 1.00 87.50 317 LEU A CA 1
ATOM 2599 C C . LEU A 1 317 ? -13.684 12.765 14.096 1.00 87.50 317 LEU A C 1
ATOM 2601 O O . LEU A 1 317 ? -12.648 12.239 14.509 1.00 87.50 317 LEU A O 1
ATOM 2605 N N . GLU A 1 318 ? -13.686 13.944 13.487 1.00 89.25 318 GLU A N 1
ATOM 2606 C CA . GLU A 1 318 ? -12.484 14.745 13.283 1.00 89.25 318 GLU A CA 1
ATOM 2607 C C . GLU A 1 318 ? -12.365 15.828 14.352 1.00 89.25 318 GLU A C 1
ATOM 2609 O O . GLU A 1 318 ? -13.353 16.404 14.809 1.00 89.25 318 GLU A O 1
ATOM 2614 N N . ARG A 1 319 ? -11.133 16.135 14.770 1.00 92.00 319 ARG A N 1
ATOM 2615 C CA . ARG A 1 319 ? -10.889 17.248 15.695 1.00 92.00 319 ARG A CA 1
ATOM 2616 C C . ARG A 1 319 ? -11.019 18.572 14.958 1.00 92.00 319 ARG A C 1
ATOM 2618 O O . ARG A 1 319 ? -10.404 18.759 13.912 1.00 92.00 319 ARG A O 1
ATOM 2625 N N . THR A 1 320 ? -11.743 19.521 15.544 1.00 89.38 320 THR A N 1
ATOM 2626 C CA . THR A 1 320 ? -11.835 20.869 14.974 1.00 89.38 320 THR A CA 1
ATOM 2627 C C . THR A 1 320 ? -10.468 21.559 15.005 1.00 89.38 320 THR A C 1
ATOM 2629 O O . THR A 1 320 ? -9.772 21.473 16.020 1.00 89.38 320 THR A O 1
ATOM 2632 N N . PRO A 1 321 ? -10.070 22.271 13.941 1.00 87.12 321 PRO A N 1
ATOM 2633 C CA . PRO A 1 321 ? -8.816 23.015 13.922 1.00 87.12 321 PRO A CA 1
ATOM 2634 C C . PRO A 1 321 ? -8.830 24.219 14.879 1.00 87.12 321 PRO A C 1
ATOM 2636 O O . PRO A 1 321 ? -9.871 24.789 15.201 1.00 87.12 321 PRO A O 1
ATOM 2639 N N . GLY A 1 322 ? -7.638 24.649 15.297 1.00 84.12 322 GLY A N 1
ATOM 2640 C CA . GLY A 1 322 ? -7.444 25.758 16.235 1.00 84.12 322 GLY A CA 1
ATOM 2641 C C . GLY A 1 322 ? -7.199 25.305 17.678 1.00 84.12 322 GLY A C 1
ATOM 2642 O O . GLY A 1 322 ? -6.986 24.130 17.953 1.00 84.12 322 GLY A O 1
ATOM 2643 N N . ASN A 1 323 ? -7.206 26.265 18.608 1.00 84.75 323 ASN A N 1
ATOM 2644 C CA . ASN A 1 323 ? -6.858 26.040 20.021 1.00 84.75 323 ASN A CA 1
ATOM 2645 C C . ASN A 1 323 ? -8.080 25.765 20.918 1.00 84.75 323 ASN A C 1
ATOM 2647 O O . ASN A 1 323 ? -7.972 25.820 22.143 1.00 84.75 323 ASN A O 1
ATOM 2651 N N . VAL A 1 324 ? -9.248 25.504 20.326 1.00 85.25 324 VAL A N 1
ATOM 2652 C CA . VAL A 1 324 ? -10.481 25.197 21.059 1.00 85.25 324 VAL A CA 1
ATOM 2653 C C . VAL A 1 324 ? -10.797 23.704 20.949 1.00 85.25 324 VAL A C 1
ATOM 2655 O O . VAL A 1 324 ? -10.763 23.162 19.845 1.00 85.25 324 VAL A O 1
ATOM 2658 N N . PRO A 1 325 ? -11.096 23.008 22.062 1.00 90.06 325 PRO A N 1
ATOM 2659 C CA . PRO A 1 325 ? -11.519 21.617 22.002 1.00 90.06 325 PRO A CA 1
ATOM 2660 C C . PRO A 1 325 ? -12.846 21.496 21.253 1.00 90.06 325 PRO A C 1
ATOM 2662 O O . PRO A 1 325 ? -13.819 22.159 21.607 1.00 90.06 325 PRO A O 1
ATOM 2665 N N . GLY A 1 326 ? -12.904 20.618 20.263 1.00 91.00 326 GLY A N 1
ATOM 2666 C CA . GLY A 1 326 ? -14.124 20.348 19.521 1.00 91.00 326 GLY A CA 1
ATOM 2667 C C . GLY A 1 326 ? -13.962 19.163 18.585 1.00 91.00 326 GLY A C 1
ATOM 2668 O O . GLY A 1 326 ? -12.843 18.711 18.313 1.00 91.00 326 GLY A O 1
ATOM 2669 N N . ALA A 1 327 ? -15.096 18.660 18.120 1.00 93.19 327 ALA A N 1
ATOM 2670 C CA . ALA A 1 327 ? -15.168 17.595 17.135 1.00 93.19 327 ALA A CA 1
ATOM 2671 C C . ALA A 1 327 ? -16.230 17.919 16.082 1.00 93.19 327 ALA A C 1
ATOM 2673 O O . ALA A 1 327 ? -17.215 18.599 16.384 1.00 93.19 327 ALA A O 1
ATOM 2674 N N . PHE A 1 328 ? -16.022 17.436 14.863 1.00 93.00 328 PHE A N 1
ATOM 2675 C CA . PHE A 1 328 ? -16.977 17.546 13.769 1.00 93.00 328 PHE A CA 1
ATOM 2676 C C . PHE A 1 328 ? -17.000 16.269 12.921 1.00 93.00 328 PHE A C 1
ATOM 2678 O O . PHE A 1 328 ? -16.095 15.440 13.007 1.00 93.00 328 PHE A O 1
ATOM 2685 N N . VAL A 1 329 ? -18.055 16.120 12.125 1.00 92.31 329 VAL A N 1
ATOM 2686 C CA . VAL A 1 329 ? -18.231 15.054 11.127 1.00 92.31 329 VAL A CA 1
ATOM 2687 C C . VAL A 1 329 ? -18.237 15.645 9.717 1.00 92.31 329 VAL A C 1
ATOM 2689 O O . VAL A 1 329 ? -18.543 16.826 9.533 1.00 92.31 329 VAL A O 1
ATOM 2692 N N . CYS A 1 330 ? -17.911 14.827 8.715 1.00 91.00 330 CYS A N 1
ATOM 2693 C CA . CYS A 1 330 ? -17.961 15.223 7.308 1.00 91.00 330 CYS A CA 1
ATOM 2694 C C . CYS A 1 330 ? -19.404 15.549 6.886 1.00 91.00 330 CYS A C 1
ATOM 2696 O O . CYS A 1 330 ? -20.306 14.715 6.997 1.00 91.00 330 CYS A O 1
ATOM 2698 N N . PHE A 1 331 ? -19.636 16.764 6.381 1.00 91.94 331 PHE A N 1
ATOM 2699 C CA . PHE A 1 331 ? -20.980 17.223 6.028 1.00 91.94 331 PHE A CA 1
ATOM 2700 C C . PHE A 1 331 ? -21.566 16.440 4.853 1.00 91.94 331 PHE A C 1
ATOM 2702 O O . PHE A 1 331 ? -22.759 16.146 4.847 1.00 91.94 331 PHE A O 1
ATOM 2709 N N . ARG A 1 332 ? -20.756 16.090 3.850 1.00 91.06 332 ARG A N 1
ATOM 2710 C CA . ARG A 1 332 ? -21.202 15.365 2.657 1.00 91.06 332 ARG A CA 1
ATOM 2711 C C . ARG A 1 332 ? -21.659 13.956 2.992 1.00 91.06 332 ARG A C 1
ATOM 2713 O O . ARG A 1 332 ? -22.689 13.535 2.469 1.00 91.06 332 ARG A O 1
ATOM 2720 N N . ASP A 1 333 ? -20.925 13.259 3.849 1.00 90.69 333 ASP A N 1
ATOM 2721 C CA . ASP A 1 333 ? -21.260 11.895 4.251 1.00 90.69 333 ASP A CA 1
ATOM 2722 C C . ASP A 1 333 ? -22.579 11.874 5.025 1.00 90.69 333 ASP A C 1
ATOM 2724 O O . ASP A 1 333 ? -23.505 11.145 4.657 1.00 90.69 333 ASP A O 1
ATOM 2728 N N . GLU A 1 334 ? -22.723 12.768 6.005 1.00 90.06 334 GLU A N 1
ATOM 2729 C CA . GLU A 1 334 ? -23.963 12.917 6.767 1.00 90.06 334 GLU A CA 1
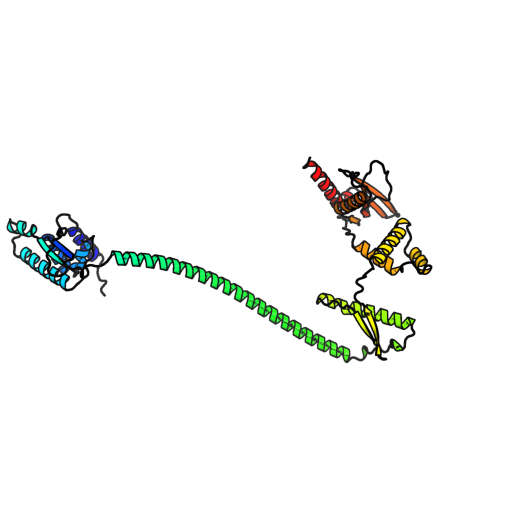ATOM 2730 C C . GLU A 1 334 ? -25.140 13.360 5.891 1.00 90.06 334 GLU A C 1
ATOM 2732 O O . GLU A 1 334 ? -26.257 12.855 6.030 1.00 90.06 334 GLU A O 1
ATOM 2737 N N . LEU A 1 335 ? -24.911 14.261 4.931 1.00 89.81 335 LEU A N 1
ATOM 2738 C CA . LEU A 1 335 ? -25.944 14.691 3.991 1.00 89.81 335 LEU A CA 1
ATOM 2739 C C . LEU A 1 335 ? -26.407 13.535 3.093 1.00 89.81 335 LEU A C 1
ATOM 2741 O O . LEU A 1 335 ? -27.605 13.394 2.848 1.00 89.81 335 LEU A O 1
ATOM 2745 N N . ILE A 1 336 ? -25.487 12.692 2.614 1.00 89.75 336 ILE A N 1
ATOM 2746 C CA . ILE A 1 336 ? -25.818 11.501 1.819 1.00 89.75 336 ILE A CA 1
ATOM 2747 C C . ILE A 1 336 ? -26.648 10.518 2.648 1.00 89.75 336 ILE A C 1
ATOM 2749 O O . ILE A 1 336 ? -27.643 9.991 2.144 1.00 89.75 336 ILE A O 1
ATOM 2753 N N . ILE A 1 337 ? -26.264 10.275 3.903 1.00 87.50 337 ILE A N 1
ATOM 2754 C CA . ILE A 1 337 ? -27.008 9.399 4.817 1.00 87.50 337 ILE A CA 1
ATOM 2755 C C . ILE A 1 337 ? -28.419 9.953 5.041 1.00 87.50 337 ILE A C 1
ATOM 2757 O O . ILE A 1 337 ? -29.398 9.229 4.854 1.00 87.50 337 ILE A O 1
ATOM 2761 N N . ALA A 1 338 ? -28.539 11.247 5.349 1.00 86.69 338 ALA A N 1
ATOM 2762 C CA . ALA A 1 338 ? -29.825 11.903 5.561 1.00 86.69 338 ALA A CA 1
ATOM 2763 C C . ALA A 1 338 ? -30.734 11.822 4.322 1.00 86.69 338 ALA A C 1
ATOM 2765 O O . ALA A 1 338 ? -31.913 11.496 4.447 1.00 86.69 338 ALA A O 1
ATOM 2766 N N . ILE A 1 339 ? -30.195 12.057 3.119 1.00 87.00 339 ILE A N 1
ATOM 2767 C CA . ILE A 1 339 ? -30.959 11.966 1.864 1.00 87.00 339 ILE A CA 1
ATOM 2768 C C . ILE A 1 339 ? -31.406 10.527 1.593 1.00 87.00 339 ILE A C 1
ATOM 2770 O O . ILE A 1 339 ? -32.558 10.311 1.226 1.00 87.00 339 ILE A O 1
ATOM 2774 N N . ARG A 1 340 ? -30.532 9.531 1.788 1.00 87.12 340 ARG A N 1
ATOM 2775 C CA . ARG A 1 340 ? -30.893 8.114 1.601 1.00 87.12 340 ARG A CA 1
ATOM 2776 C C . ARG A 1 340 ? -32.023 7.699 2.535 1.00 87.12 340 ARG A C 1
ATOM 2778 O O . ARG A 1 340 ? -32.988 7.095 2.075 1.00 87.12 340 ARG A O 1
ATOM 2785 N N . ASN A 1 341 ? -31.925 8.068 3.810 1.00 82.31 341 ASN A N 1
ATOM 2786 C CA . ASN A 1 341 ? -32.964 7.787 4.799 1.00 82.31 341 ASN A CA 1
ATOM 2787 C C . ASN A 1 341 ? -34.278 8.489 4.437 1.00 82.31 341 ASN A C 1
ATOM 2789 O O . ASN A 1 341 ? -35.346 7.894 4.551 1.00 82.31 341 ASN A O 1
ATOM 2793 N N . PHE A 1 342 ? -34.203 9.730 3.945 1.00 80.19 342 PHE A N 1
ATOM 2794 C CA . PHE A 1 342 ? -35.377 10.461 3.481 1.00 80.19 342 PHE A CA 1
ATOM 2795 C C . PHE A 1 342 ? -36.050 9.761 2.294 1.00 80.19 342 PHE A C 1
ATOM 2797 O O . PHE A 1 342 ? -37.249 9.513 2.356 1.00 80.19 342 PHE A O 1
ATOM 2804 N N . ILE A 1 343 ? -35.292 9.371 1.262 1.00 82.56 343 ILE A N 1
ATOM 2805 C CA . ILE A 1 343 ? -35.820 8.670 0.078 1.00 82.56 343 ILE A CA 1
ATOM 2806 C C . ILE A 1 343 ? -36.469 7.338 0.470 1.00 82.56 343 ILE A C 1
ATOM 2808 O O . ILE A 1 343 ? -37.545 7.023 -0.016 1.00 82.56 343 ILE A O 1
ATOM 2812 N N . GLN A 1 344 ? -35.869 6.581 1.393 1.00 80.56 344 GLN A N 1
ATOM 2813 C CA . GLN A 1 344 ? -36.457 5.328 1.888 1.00 80.56 344 GLN A CA 1
ATOM 2814 C C . GLN A 1 344 ? -37.776 5.530 2.651 1.00 80.56 344 GLN A C 1
ATOM 2816 O O . GLN A 1 344 ? -38.556 4.591 2.781 1.00 80.56 344 GLN A O 1
ATOM 2821 N N . SER A 1 345 ? -38.025 6.735 3.171 1.00 74.19 345 SER A N 1
ATOM 2822 C CA . SER A 1 345 ? -39.219 7.055 3.960 1.00 74.19 345 SER A CA 1
ATOM 2823 C C . SER A 1 345 ? -40.408 7.562 3.133 1.00 74.19 345 SER A C 1
ATOM 2825 O O . SER A 1 345 ? -41.486 7.771 3.693 1.00 74.19 345 SER A O 1
ATOM 2827 N N . ILE A 1 346 ? -40.233 7.755 1.820 1.00 77.12 346 ILE A N 1
ATOM 2828 C CA . ILE A 1 346 ? -41.261 8.281 0.912 1.00 77.12 346 ILE A CA 1
ATOM 2829 C C . ILE A 1 346 ? -41.438 7.382 -0.325 1.00 77.12 346 ILE A C 1
ATOM 2831 O O . ILE A 1 346 ? -40.492 6.720 -0.743 1.00 77.12 346 ILE A O 1
ATOM 2835 N N . PRO A 1 347 ? -42.633 7.354 -0.945 1.00 75.62 347 PRO A N 1
ATOM 2836 C CA . PRO A 1 347 ? -42.824 6.704 -2.242 1.00 75.62 347 PRO A CA 1
ATOM 2837 C C . PRO A 1 347 ? -41.935 7.343 -3.317 1.00 75.62 347 PRO A C 1
ATOM 2839 O O . PRO A 1 347 ? -41.790 8.567 -3.334 1.00 75.62 347 PRO A O 1
ATOM 2842 N N . GLU A 1 348 ? -41.397 6.541 -4.244 1.00 72.75 348 GLU A N 1
ATOM 2843 C CA . GLU A 1 348 ? -40.469 7.015 -5.288 1.00 72.75 348 GLU A CA 1
ATOM 2844 C C . GLU A 1 348 ? -41.027 8.203 -6.090 1.00 72.75 348 GLU A C 1
ATOM 2846 O O . GLU A 1 348 ? -40.297 9.157 -6.366 1.00 72.75 348 GLU A O 1
ATOM 2851 N N . GLU A 1 349 ? -42.333 8.193 -6.373 1.00 71.81 349 GLU A N 1
ATOM 2852 C CA . GLU A 1 349 ? -43.064 9.237 -7.107 1.00 71.81 349 GLU A CA 1
ATOM 2853 C C . GLU A 1 349 ? -43.021 10.621 -6.431 1.00 71.81 349 GLU A C 1
ATOM 2855 O O . GLU A 1 349 ? -43.155 11.640 -7.105 1.00 71.81 349 GLU A O 1
ATOM 2860 N N . ASN A 1 350 ? -42.771 10.669 -5.118 1.00 71.56 350 ASN A N 1
ATOM 2861 C CA . ASN A 1 350 ? -42.702 11.897 -4.322 1.00 71.56 350 ASN A CA 1
ATOM 2862 C C . ASN A 1 350 ? -41.263 12.354 -4.046 1.00 71.56 350 ASN A C 1
ATOM 2864 O O . ASN A 1 350 ? -41.044 13.272 -3.252 1.00 71.56 350 ASN A O 1
ATOM 2868 N N . THR A 1 351 ? -40.264 11.727 -4.676 1.00 73.81 351 THR A N 1
ATOM 2869 C CA . THR A 1 351 ? -38.861 12.083 -4.448 1.00 73.81 351 THR A CA 1
ATOM 2870 C C . THR A 1 351 ? -38.556 13.462 -5.037 1.00 73.81 351 THR A C 1
ATOM 2872 O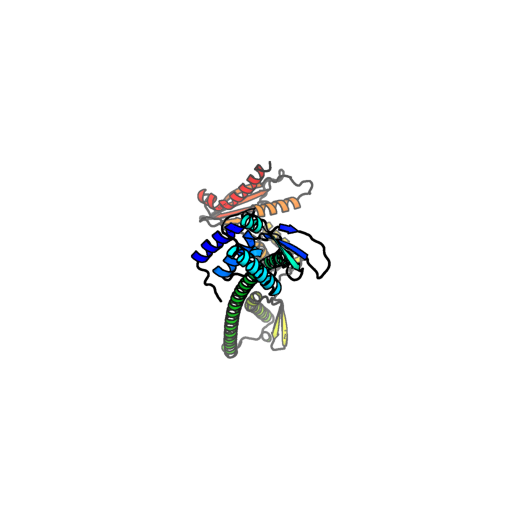 O . THR A 1 351 ? -38.651 13.653 -6.253 1.00 73.81 351 THR A O 1
ATOM 2875 N N . PRO A 1 352 ? -38.148 14.450 -4.221 1.00 74.50 352 PRO A N 1
ATOM 2876 C CA . PRO A 1 352 ? -37.912 15.791 -4.723 1.00 74.50 352 PRO A CA 1
ATOM 2877 C C . PRO A 1 352 ? -36.649 15.836 -5.589 1.00 74.50 352 PRO A C 1
ATOM 2879 O O . PRO A 1 352 ? -35.588 15.335 -5.223 1.00 74.50 352 PRO A O 1
ATOM 2882 N N . SER A 1 353 ? -36.726 16.549 -6.715 1.00 78.31 353 SER A N 1
ATOM 2883 C CA . SER A 1 353 ? -35.559 16.815 -7.575 1.00 78.31 353 SER A CA 1
ATOM 2884 C C . SER A 1 353 ? -34.508 17.718 -6.911 1.00 78.31 353 SER A C 1
ATOM 2886 O O . SER A 1 353 ? -33.371 17.818 -7.378 1.00 78.31 353 SER A O 1
ATOM 2888 N N . LYS A 1 354 ? -34.881 18.423 -5.834 1.00 81.81 354 LYS A N 1
ATOM 2889 C CA . LYS A 1 354 ? -34.016 19.335 -5.080 1.00 81.81 354 LYS A CA 1
ATOM 2890 C C . LYS A 1 354 ? -34.303 19.214 -3.590 1.00 81.81 354 LYS A C 1
ATOM 2892 O O . LYS A 1 354 ? -35.420 19.462 -3.154 1.00 81.81 354 LYS A O 1
ATOM 2897 N N . PHE A 1 355 ? -33.256 18.964 -2.815 1.00 82.62 355 PHE A N 1
ATOM 2898 C CA . PHE A 1 355 ? -33.306 19.010 -1.358 1.00 82.62 355 PHE A CA 1
ATOM 2899 C C . PHE A 1 355 ? -32.948 20.412 -0.861 1.00 82.62 355 PHE A C 1
ATOM 2901 O O . PHE A 1 355 ? -31.963 21.011 -1.309 1.00 82.62 355 PHE A O 1
ATOM 2908 N N . ARG A 1 356 ? -33.751 20.944 0.064 1.00 85.62 356 ARG A N 1
ATOM 2909 C CA . ARG A 1 356 ? -33.419 22.157 0.819 1.00 85.62 356 ARG A CA 1
ATOM 2910 C C . ARG A 1 356 ? -32.793 21.741 2.142 1.00 85.62 356 ARG A C 1
ATOM 2912 O O . ARG A 1 356 ? -33.376 20.951 2.875 1.00 85.62 356 ARG A O 1
ATOM 2919 N N . VAL A 1 357 ? -31.621 22.286 2.441 1.00 88.12 357 VAL A N 1
ATOM 2920 C CA . VAL A 1 357 ? -30.881 21.990 3.671 1.00 88.12 357 VAL A CA 1
ATOM 2921 C C . VAL A 1 357 ? -30.837 23.255 4.516 1.00 88.12 357 VAL A C 1
ATOM 2923 O O . VAL A 1 357 ? -30.351 24.286 4.050 1.00 88.12 357 VAL A O 1
ATOM 2926 N N . LYS A 1 358 ? -31.347 23.191 5.748 1.00 89.31 358 LYS A N 1
ATOM 2927 C CA . LYS A 1 358 ? -31.194 24.256 6.743 1.00 89.31 358 LYS A CA 1
ATOM 2928 C C . LYS A 1 358 ? -30.050 23.879 7.669 1.00 89.31 358 LYS A C 1
ATOM 2930 O O . LYS A 1 358 ? -30.105 22.835 8.306 1.00 89.31 358 LYS A O 1
ATOM 2935 N N . ILE A 1 359 ? -29.047 24.741 7.759 1.00 90.88 359 ILE A N 1
ATOM 2936 C CA . ILE A 1 359 ? -27.935 24.606 8.704 1.00 90.88 359 ILE A CA 1
ATOM 2937 C C . ILE A 1 359 ? -28.200 25.566 9.863 1.00 90.88 359 ILE A C 1
ATOM 2939 O O . ILE A 1 359 ? -28.692 26.677 9.661 1.00 90.88 359 ILE A O 1
ATOM 2943 N N . SER A 1 360 ? -27.960 25.127 11.092 1.00 90.50 360 SER A N 1
ATOM 2944 C CA . SER A 1 360 ? -28.230 25.895 12.308 1.00 90.50 360 SER A CA 1
ATOM 2945 C C . SER A 1 360 ? -27.102 25.703 13.312 1.00 90.50 360 SER A C 1
ATOM 2947 O O . SER A 1 360 ? -26.561 24.606 13.441 1.00 90.50 360 SER A O 1
ATOM 2949 N N . GLY A 1 361 ? -26.752 26.785 13.999 1.00 89.81 361 GLY A N 1
ATOM 2950 C CA . GLY A 1 361 ? -25.766 26.809 15.070 1.00 89.81 361 GLY A CA 1
ATOM 2951 C C . GLY A 1 361 ? -26.352 27.497 16.285 1.00 89.81 361 GLY A C 1
ATOM 2952 O O . GLY A 1 361 ? -26.975 28.545 16.122 1.00 89.81 361 GLY A O 1
ATOM 2953 N N . ASP A 1 362 ? -26.168 26.914 17.464 1.00 88.81 362 ASP A N 1
ATOM 2954 C CA . ASP A 1 362 ? -26.625 27.506 18.721 1.00 88.81 362 ASP A CA 1
ATOM 2955 C C . ASP A 1 362 ? -25.594 27.312 19.840 1.00 88.81 362 ASP A C 1
ATOM 2957 O O . ASP A 1 362 ? -24.902 26.288 19.905 1.00 88.81 362 ASP A O 1
ATOM 2961 N N . GLY A 1 363 ? -25.476 28.313 20.710 1.00 88.88 363 GLY A N 1
ATOM 2962 C CA . GLY A 1 363 ? -24.599 28.299 21.872 1.00 88.88 363 GLY A CA 1
ATOM 2963 C C . GLY A 1 363 ? -25.348 27.863 23.123 1.00 88.88 363 GLY A C 1
ATOM 2964 O O . GLY A 1 363 ? -26.266 28.521 23.599 1.00 88.88 363 GLY A O 1
ATOM 2965 N N . THR A 1 364 ? -24.918 26.758 23.723 1.00 85.31 364 THR A N 1
ATOM 2966 C CA . THR A 1 364 ? -25.478 26.238 24.970 1.00 85.31 364 THR A CA 1
ATOM 2967 C C . THR A 1 364 ? -24.489 26.382 26.122 1.00 85.31 364 THR A C 1
ATOM 2969 O O . THR A 1 364 ? -23.378 25.837 26.118 1.00 85.31 364 THR A O 1
ATOM 2972 N N . LYS A 1 365 ? -24.917 27.076 27.179 1.00 85.25 365 LYS A N 1
ATOM 2973 C CA . LYS A 1 365 ? -24.191 27.139 28.449 1.00 85.25 365 LYS A CA 1
ATOM 2974 C C . LYS A 1 365 ? -24.512 25.907 29.294 1.00 85.25 365 LYS A C 1
ATOM 2976 O O . LYS A 1 365 ? -25.552 25.843 29.938 1.00 85.25 365 LYS A O 1
ATOM 2981 N N . VAL A 1 366 ? -23.597 24.939 29.310 1.00 82.81 366 VAL A N 1
ATOM 2982 C CA . VAL A 1 366 ? -23.769 23.665 30.036 1.00 82.81 366 VAL A CA 1
ATOM 2983 C C . VAL A 1 366 ? -23.370 23.786 31.512 1.00 82.81 366 VAL A C 1
ATOM 2985 O O . VAL A 1 366 ? -23.910 23.093 32.367 1.00 82.81 366 VAL A O 1
ATOM 2988 N N . SER A 1 367 ? -22.437 24.683 31.851 1.00 79.94 367 SER A N 1
ATOM 2989 C CA . SER A 1 367 ? -22.060 24.947 33.247 1.00 79.94 367 SER A CA 1
ATOM 2990 C C . SER A 1 367 ? -21.609 26.394 33.452 1.00 79.94 367 SER A C 1
ATOM 2992 O O . SER A 1 367 ? -21.559 27.190 32.514 1.00 79.94 367 SER A O 1
ATOM 2994 N N . ARG A 1 368 ? -21.224 26.751 34.687 1.00 75.44 368 ARG A N 1
ATOM 2995 C CA . ARG A 1 368 ? -20.655 28.077 34.996 1.00 75.44 368 ARG A CA 1
ATOM 2996 C C . ARG A 1 368 ? -19.396 28.399 34.179 1.00 75.44 368 ARG A C 1
ATOM 2998 O O . ARG A 1 368 ? -19.146 29.574 33.938 1.00 75.44 368 ARG A O 1
ATOM 3005 N N . ILE A 1 369 ? -18.643 27.379 33.758 1.00 76.50 369 ILE A N 1
ATOM 3006 C CA . ILE A 1 369 ? -17.329 27.510 33.105 1.00 76.50 369 ILE A CA 1
ATOM 3007 C C . ILE A 1 369 ? -17.261 26.862 31.713 1.00 76.50 369 ILE A C 1
ATOM 3009 O O . ILE A 1 369 ? -16.209 26.896 31.078 1.00 76.50 369 ILE A O 1
ATOM 3013 N N . SER A 1 370 ? -18.343 26.242 31.232 1.00 80.94 370 SER A N 1
ATOM 3014 C CA . SER A 1 370 ? -18.355 25.538 29.944 1.00 80.94 370 SER A CA 1
ATOM 3015 C C . SER A 1 370 ? -19.508 26.000 29.063 1.00 80.94 370 SER A C 1
ATOM 3017 O O . SER A 1 370 ? -20.674 25.724 29.356 1.00 80.94 370 SER A O 1
ATOM 3019 N N . ASN A 1 371 ? -19.138 26.640 27.961 1.00 88.00 371 ASN A N 1
ATOM 3020 C CA . ASN A 1 371 ? -20.022 26.967 26.855 1.00 88.00 371 ASN A CA 1
ATOM 3021 C C . ASN A 1 371 ? -19.676 26.041 25.690 1.00 88.00 371 ASN A C 1
ATOM 3023 O O . ASN A 1 371 ? -18.492 25.784 25.441 1.00 88.00 371 ASN A O 1
ATOM 3027 N N . TYR A 1 372 ? -20.704 25.532 25.024 1.00 91.38 372 TYR A N 1
ATOM 3028 C CA . TYR A 1 372 ? -20.568 24.724 23.825 1.00 91.38 372 TYR A CA 1
ATOM 3029 C C . TYR A 1 372 ? -21.356 25.369 22.700 1.00 91.38 372 TYR A C 1
ATOM 3031 O O . TYR A 1 372 ? -22.469 25.827 22.923 1.00 91.38 372 TYR A O 1
ATOM 3039 N N . VAL A 1 373 ? -20.798 25.374 21.500 1.00 91.69 373 VAL A N 1
ATOM 3040 C CA . VAL A 1 373 ? -21.517 25.722 20.279 1.00 91.69 373 VAL A CA 1
ATOM 3041 C C . VAL A 1 373 ? -21.781 24.431 19.523 1.00 91.69 373 VAL A C 1
ATOM 3043 O O . VAL A 1 373 ? -20.847 23.669 19.258 1.00 91.69 373 VAL A O 1
ATOM 3046 N N . VAL A 1 374 ? -23.051 24.176 19.217 1.00 91.81 374 VAL A N 1
ATOM 3047 C CA . VAL A 1 374 ? -23.503 22.992 18.486 1.00 91.81 374 VAL A CA 1
ATOM 3048 C C . VAL A 1 374 ? -23.976 23.428 17.108 1.00 91.81 374 VAL A C 1
ATOM 3050 O O . VAL A 1 374 ? -24.892 24.237 16.987 1.00 91.81 374 VAL A O 1
ATOM 3053 N N . MET A 1 375 ? -23.348 22.885 16.069 1.00 92.38 375 MET A N 1
ATOM 3054 C CA . MET A 1 375 ? -23.756 23.054 14.677 1.00 92.38 375 MET A CA 1
ATOM 3055 C C . MET A 1 375 ? -24.490 21.809 14.208 1.00 92.38 375 MET A C 1
ATOM 3057 O O . MET A 1 375 ? -24.109 20.691 14.544 1.00 92.38 375 MET A O 1
ATOM 3061 N N . SER A 1 376 ? -25.517 21.991 13.393 1.00 93.06 376 SER A N 1
ATOM 3062 C CA . SER A 1 376 ? -26.381 20.912 12.921 1.00 93.06 376 SER A CA 1
ATOM 3063 C C . SER A 1 376 ? -27.057 21.272 11.604 1.00 93.06 376 SER A C 1
ATOM 3065 O O . SER A 1 376 ? -27.076 22.441 11.209 1.00 93.06 376 SER A O 1
ATOM 3067 N N . PHE A 1 377 ? -27.639 20.285 10.928 1.00 92.12 377 PHE A N 1
ATOM 3068 C CA . PHE A 1 377 ? -28.489 20.521 9.767 1.00 92.12 377 PHE A CA 1
ATOM 3069 C C . PHE A 1 377 ? -29.764 19.679 9.790 1.00 92.12 377 PHE A C 1
ATOM 3071 O O . PHE A 1 377 ? -29.862 18.681 10.499 1.00 92.12 377 PHE A O 1
ATOM 3078 N N . VAL A 1 378 ? -30.739 20.112 8.992 1.00 89.06 378 VAL A N 1
ATOM 3079 C CA . VAL A 1 378 ? -32.026 19.446 8.770 1.00 89.06 378 VAL A CA 1
ATOM 3080 C C . VAL A 1 378 ? -32.382 19.530 7.282 1.00 89.06 378 VAL A C 1
ATOM 3082 O O . VAL A 1 378 ? -32.187 20.574 6.647 1.00 89.06 378 VAL A O 1
ATOM 3085 N N . LEU A 1 379 ? -32.938 18.447 6.729 1.00 86.69 379 LEU A N 1
ATOM 3086 C CA . LEU A 1 379 ? -33.611 18.464 5.426 1.00 86.69 379 LEU A CA 1
ATOM 3087 C C . LEU A 1 379 ? -35.008 19.081 5.581 1.00 86.69 379 LEU A C 1
ATOM 3089 O O . LEU A 1 379 ? -35.815 18.605 6.373 1.00 86.69 379 LEU A O 1
ATOM 3093 N N . VAL A 1 380 ? -35.282 20.163 4.851 1.00 79.88 380 VAL A N 1
ATOM 3094 C CA . VAL A 1 380 ? -36.526 20.935 4.985 1.00 79.88 380 VAL A CA 1
ATOM 3095 C C . VAL A 1 380 ? -37.585 20.420 4.016 1.00 79.88 380 VAL A C 1
ATOM 3097 O O . VAL A 1 380 ? -37.501 20.687 2.813 1.00 79.88 380 VAL A O 1
ATOM 3100 N N . ASP A 1 381 ? -38.603 19.766 4.568 1.00 69.81 381 ASP A N 1
ATOM 3101 C CA . ASP A 1 381 ? -39.853 19.415 3.889 1.00 69.81 381 ASP A CA 1
ATOM 3102 C C . ASP A 1 381 ? -40.874 20.567 4.014 1.00 69.81 381 ASP A C 1
ATOM 3104 O O . ASP A 1 381 ? -40.844 21.308 4.998 1.00 69.81 381 ASP A O 1
ATOM 3108 N N . GLU A 1 382 ? -41.736 20.774 3.014 1.00 57.09 382 GLU A N 1
ATOM 3109 C CA . GLU A 1 382 ? -42.721 21.876 3.010 1.00 57.09 382 GLU A CA 1
ATOM 3110 C C . GLU A 1 382 ? -43.809 21.707 4.081 1.00 57.09 382 GLU A C 1
ATOM 3112 O O . GLU A 1 382 ? -44.281 22.713 4.609 1.00 57.09 382 GLU A O 1
ATOM 3117 N N . ASP A 1 383 ? -44.093 20.467 4.499 1.00 54.19 383 ASP A N 1
ATOM 3118 C CA . ASP A 1 383 ? -45.215 20.151 5.397 1.00 54.19 383 ASP A CA 1
ATOM 3119 C C . ASP A 1 383 ? -44.821 19.720 6.824 1.00 54.19 383 ASP A C 1
ATOM 3121 O O . ASP A 1 383 ? -45.682 19.592 7.697 1.00 54.19 383 ASP A O 1
ATOM 3125 N N . LYS A 1 384 ? -43.529 19.509 7.121 1.00 53.78 384 LYS A N 1
ATOM 3126 C CA . LYS A 1 384 ? -43.067 19.060 8.451 1.00 53.78 384 LYS A CA 1
ATOM 3127 C C . LYS A 1 384 ? -42.206 20.115 9.133 1.00 53.78 384 LYS A C 1
ATOM 3129 O O . LYS A 1 384 ? -40.999 20.225 8.926 1.00 53.78 384 LYS A O 1
ATOM 3134 N N . SER A 1 385 ? -42.846 20.878 10.014 1.00 45.34 385 SER A N 1
ATOM 3135 C CA . SER A 1 385 ? -42.196 21.821 10.920 1.00 45.34 385 SER A CA 1
ATOM 3136 C C . SER A 1 385 ? -41.216 21.120 11.874 1.00 45.34 385 SER A C 1
ATOM 3138 O O . SER A 1 385 ? -41.624 20.269 12.660 1.00 45.34 385 SER A O 1
ATOM 3140 N N . MET A 1 386 ? -39.942 21.522 11.820 1.00 50.19 386 MET A N 1
ATOM 3141 C CA . MET A 1 386 ? -38.931 21.548 12.898 1.00 50.19 386 MET A CA 1
ATOM 3142 C C . MET A 1 386 ? -39.148 20.591 14.096 1.00 50.19 386 MET A C 1
ATOM 3144 O O . MET A 1 386 ? -39.286 21.037 15.233 1.00 50.19 386 MET A O 1
ATOM 3148 N N . SER A 1 387 ? -39.128 19.274 13.886 1.00 50.25 387 SER A N 1
ATOM 3149 C CA . SER A 1 387 ? -38.977 18.317 14.992 1.00 50.25 387 SER A CA 1
ATOM 3150 C C . SER A 1 387 ? -37.487 18.073 15.264 1.00 50.25 387 SER A C 1
ATOM 3152 O O . SER A 1 387 ? -36.761 17.761 14.319 1.00 50.25 387 SER A O 1
ATOM 3154 N N . GLN A 1 388 ? -37.044 18.112 16.527 1.00 51.19 388 GLN A N 1
ATOM 3155 C CA . GLN A 1 388 ? -35.671 17.744 16.940 1.00 51.19 388 GLN A CA 1
ATOM 3156 C C . GLN A 1 388 ? -35.245 16.341 16.459 1.00 51.19 388 GLN A C 1
ATOM 3158 O O . GLN A 1 388 ? -34.063 16.080 16.279 1.00 51.19 388 GLN A O 1
ATOM 3163 N N . LEU A 1 389 ? -36.216 15.463 16.180 1.00 53.72 389 LEU A N 1
ATOM 3164 C CA . LEU A 1 389 ? -36.027 14.086 15.709 1.00 53.72 389 LEU A CA 1
ATOM 3165 C C . LEU A 1 389 ? -35.300 13.949 14.356 1.00 53.72 389 LEU A C 1
ATOM 3167 O O . LEU A 1 389 ? -34.865 12.852 14.031 1.00 53.72 389 LEU A O 1
ATOM 3171 N N . HIS A 1 390 ? -35.167 15.024 13.572 1.00 64.94 390 HIS A N 1
ATOM 3172 C CA . HIS A 1 390 ? -34.530 14.994 12.243 1.00 64.94 390 HIS A CA 1
ATOM 3173 C C . HIS A 1 390 ? -33.309 15.922 12.137 1.00 64.94 390 HIS A C 1
ATOM 3175 O O . HIS A 1 390 ? -32.896 16.285 11.035 1.00 64.94 390 HIS A O 1
ATOM 3181 N N . GLN A 1 391 ? -32.764 16.353 13.275 1.00 80.69 391 GLN A N 1
ATOM 3182 C CA . GLN A 1 391 ? -31.603 17.231 13.336 1.00 80.69 391 GLN A CA 1
ATOM 3183 C C . GLN A 1 391 ? -30.323 16.406 13.440 1.00 80.69 391 GLN A C 1
ATOM 3185 O O . GLN A 1 391 ? -30.108 15.699 14.420 1.00 80.69 391 GLN A O 1
ATOM 3190 N N . THR A 1 392 ? -29.454 16.529 12.439 1.00 88.06 392 THR A N 1
ATOM 3191 C CA . THR A 1 392 ? -28.149 15.866 12.433 1.00 88.06 392 THR A CA 1
ATOM 3192 C C . THR A 1 392 ? -27.091 16.828 12.955 1.00 88.06 392 THR A C 1
ATOM 3194 O O . THR A 1 392 ? -26.886 17.906 12.390 1.00 88.06 392 THR A O 1
ATOM 3197 N N . THR A 1 393 ? -26.418 16.454 14.042 1.00 90.75 393 THR A N 1
ATOM 3198 C CA . THR A 1 393 ? -25.317 17.233 14.623 1.00 90.75 393 THR A CA 1
ATOM 3199 C C . THR A 1 393 ? -24.070 17.121 13.751 1.00 90.75 393 THR A C 1
ATOM 3201 O O . THR A 1 393 ? -23.617 16.025 13.450 1.00 90.75 393 THR A O 1
ATOM 3204 N N . LEU A 1 394 ? -23.500 18.265 13.376 1.00 93.12 394 LEU A N 1
ATOM 3205 C CA . LEU A 1 394 ? -22.304 18.370 12.538 1.00 93.12 394 LEU A CA 1
ATOM 3206 C C . LEU A 1 394 ? -21.043 18.655 13.338 1.00 93.12 394 LEU A C 1
ATOM 3208 O O . LEU A 1 394 ? -19.982 18.139 13.008 1.00 93.12 394 LEU A O 1
ATOM 3212 N N . ALA A 1 395 ? -21.135 19.512 14.353 1.00 93.31 395 ALA A N 1
ATOM 3213 C CA . ALA A 1 395 ? -19.979 19.882 15.155 1.00 93.31 395 ALA A CA 1
ATOM 3214 C C . ALA A 1 395 ? -20.380 20.282 16.572 1.00 93.31 395 ALA A C 1
ATOM 3216 O O . ALA A 1 395 ? -21.432 20.886 16.782 1.00 93.31 395 ALA A O 1
ATOM 3217 N N . ILE A 1 396 ? -19.500 19.992 17.527 1.00 93.31 396 ILE A N 1
ATOM 3218 C CA . ILE A 1 396 ? -19.593 20.443 18.915 1.00 93.31 396 ILE A CA 1
ATOM 3219 C C . ILE A 1 396 ? -18.256 21.082 19.282 1.00 93.31 396 ILE A C 1
ATOM 3221 O O . ILE A 1 396 ? -17.215 20.426 19.237 1.00 93.31 396 ILE A O 1
ATOM 3225 N N . ILE A 1 397 ? -18.279 22.359 19.664 1.00 92.75 397 ILE A N 1
ATOM 3226 C CA . ILE A 1 397 ? -17.077 23.134 19.992 1.00 92.75 397 ILE A CA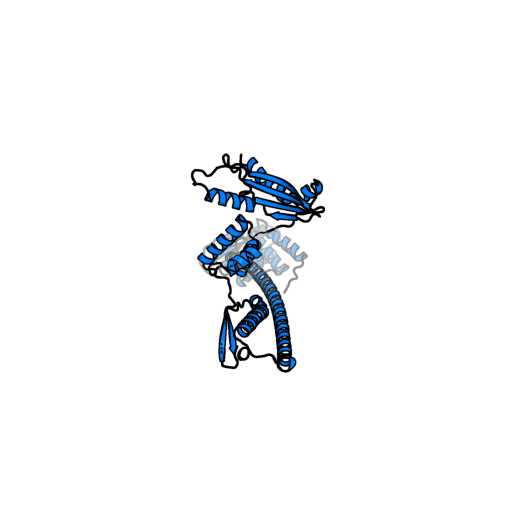 1
ATOM 3227 C C . ILE A 1 397 ? -17.207 23.698 21.396 1.00 92.75 397 ILE A C 1
ATOM 3229 O O . ILE A 1 397 ? -18.174 24.383 21.710 1.00 92.75 397 ILE A O 1
ATOM 3233 N N . LYS A 1 398 ? -16.208 23.464 22.243 1.00 91.38 398 LYS A N 1
ATOM 3234 C CA . LYS A 1 398 ? -16.120 24.050 23.580 1.00 91.38 398 LYS A CA 1
ATOM 3235 C C . LYS A 1 398 ? -15.511 25.450 23.499 1.00 91.38 398 LYS A C 1
ATOM 3237 O O . LYS A 1 398 ? -14.303 25.624 23.672 1.00 91.38 398 LYS A O 1
ATOM 3242 N N . CYS A 1 399 ? -16.338 26.459 23.259 1.00 85.94 399 CYS A N 1
ATOM 3243 C CA . CYS A 1 399 ? -15.924 27.859 23.281 1.00 85.94 399 CYS A CA 1
ATOM 3244 C C . CYS A 1 399 ? -17.070 28.786 23.705 1.00 85.94 399 CYS A C 1
ATOM 3246 O O . CYS A 1 399 ? -18.244 28.429 23.628 1.00 85.94 399 CYS A O 1
ATOM 3248 N N . SER A 1 400 ? -16.733 29.999 24.151 1.00 80.94 400 SER A N 1
ATOM 3249 C CA . SER A 1 400 ? -17.686 31.112 24.097 1.00 80.94 400 SER A CA 1
ATOM 3250 C C . SER A 1 400 ? -17.971 31.471 22.636 1.00 80.94 400 SER A C 1
ATOM 3252 O O . SER A 1 400 ? -17.155 31.168 21.762 1.00 80.94 400 SER A O 1
ATOM 3254 N N . GLU A 1 401 ? -19.107 32.115 22.366 1.00 79.31 401 GLU A N 1
ATOM 3255 C CA . GLU A 1 401 ? -19.485 32.613 21.036 1.00 79.31 401 GLU A CA 1
ATOM 3256 C C . GLU A 1 401 ? -18.546 33.747 20.581 1.00 79.31 401 GLU A C 1
ATOM 3258 O O . GLU A 1 401 ? -18.879 34.928 20.604 1.00 79.31 401 GLU A O 1
ATOM 3263 N N . ASN A 1 402 ? -17.317 33.384 20.219 1.00 85.31 402 ASN A N 1
ATOM 3264 C CA . ASN A 1 402 ? -16.298 34.273 19.684 1.00 85.31 402 ASN A CA 1
ATOM 3265 C C . ASN A 1 402 ? -16.072 33.924 18.213 1.00 85.31 402 ASN A C 1
ATOM 3267 O O . ASN A 1 402 ? -15.692 32.797 17.882 1.00 85.31 402 ASN A O 1
ATOM 3271 N N . TYR A 1 403 ? -16.257 34.925 17.354 1.00 86.94 403 TYR A N 1
ATOM 3272 C CA . TYR A 1 403 ? -16.096 34.815 15.912 1.00 86.94 403 TYR A CA 1
ATOM 3273 C C . TYR A 1 403 ? -14.749 34.211 15.495 1.00 86.94 403 TYR A C 1
ATOM 3275 O O . TYR A 1 403 ? -14.731 33.315 14.660 1.00 86.94 403 TYR A O 1
ATOM 3283 N N . GLU A 1 404 ? -13.627 34.622 16.093 1.00 88.44 404 GLU A N 1
ATOM 3284 C CA . GLU A 1 404 ? -12.297 34.134 15.697 1.00 88.44 404 GLU A CA 1
ATOM 3285 C C . GLU A 1 404 ? -12.128 32.630 15.945 1.00 88.44 404 GLU A C 1
ATOM 3287 O O . GLU A 1 404 ? -11.548 31.910 15.127 1.00 88.44 404 GLU A O 1
ATOM 3292 N N . ASN A 1 405 ? -12.648 32.150 17.077 1.00 88.31 405 ASN A N 1
ATOM 3293 C CA . ASN A 1 405 ? -12.583 30.739 17.443 1.00 88.31 405 ASN A CA 1
ATOM 3294 C C . ASN A 1 405 ? -13.506 29.905 16.556 1.00 88.31 405 ASN A C 1
ATOM 3296 O O . ASN A 1 405 ? -13.095 28.853 16.069 1.00 88.31 405 ASN A O 1
ATOM 3300 N N . LEU A 1 406 ? -14.723 30.394 16.310 1.00 90.06 406 LEU A N 1
ATOM 3301 C CA . LEU A 1 406 ? -15.700 29.717 15.463 1.00 90.06 406 LEU A CA 1
ATOM 3302 C C . LEU A 1 406 ? -15.262 29.682 13.999 1.00 90.06 406 LEU A C 1
ATOM 3304 O O . LEU A 1 406 ? -15.352 28.632 13.371 1.00 90.06 406 LEU A O 1
ATOM 3308 N N . GLN A 1 407 ? -14.731 30.787 13.470 1.00 91.06 407 GLN A N 1
ATOM 3309 C CA . GLN A 1 407 ? -14.242 30.868 12.095 1.00 91.06 407 GLN A CA 1
ATOM 3310 C C . GLN A 1 407 ? -13.142 29.838 11.843 1.00 91.06 407 GLN A C 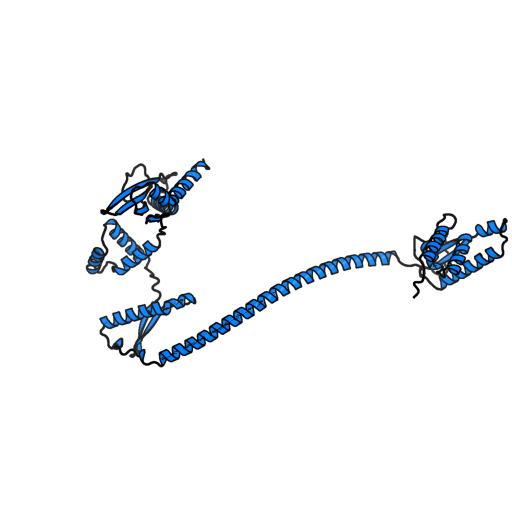1
ATOM 3312 O O . GLN A 1 407 ? -13.162 29.168 10.815 1.00 91.06 407 GLN A O 1
ATOM 3317 N N . LYS A 1 408 ? -12.200 29.692 12.783 1.00 91.50 408 LYS A N 1
ATOM 3318 C CA . LYS A 1 408 ? -11.142 28.681 12.684 1.00 91.50 408 LYS A CA 1
ATOM 3319 C C . LYS A 1 408 ? -11.722 27.277 12.820 1.00 91.50 408 LYS A C 1
ATOM 3321 O O . LYS A 1 408 ? -11.548 26.482 11.905 1.00 91.50 408 LYS A O 1
ATOM 3326 N N . ALA A 1 409 ? -12.444 26.995 13.904 1.00 91.00 409 ALA A N 1
ATOM 3327 C CA . ALA A 1 409 ? -12.934 25.655 14.227 1.00 91.00 409 ALA A CA 1
ATOM 3328 C C . ALA A 1 409 ? -13.921 25.087 13.194 1.00 91.00 409 ALA A C 1
ATOM 3330 O O . ALA A 1 409 ? -13.898 23.889 12.929 1.00 91.00 409 ALA A O 1
ATOM 3331 N N . LEU A 1 410 ? -14.757 25.933 12.586 1.00 92.06 410 LEU A N 1
ATOM 3332 C CA . LEU A 1 410 ? -15.753 25.529 11.588 1.00 92.06 410 LEU A CA 1
ATOM 3333 C C . LEU A 1 410 ? -15.278 25.716 10.141 1.00 92.06 410 LEU A C 1
ATOM 3335 O O . LEU A 1 410 ? -16.042 25.433 9.219 1.00 92.06 410 LEU A O 1
ATOM 3339 N N . HIS A 1 411 ? -14.037 26.165 9.912 1.00 92.81 411 HIS A N 1
ATOM 3340 C CA . HIS A 1 411 ? -13.507 26.365 8.561 1.00 92.81 411 HIS A CA 1
ATOM 3341 C C . HIS A 1 411 ? -13.646 25.119 7.666 1.00 92.81 411 HIS A C 1
ATOM 3343 O O . HIS A 1 411 ? -14.139 25.275 6.549 1.00 92.81 411 HIS A O 1
ATOM 3349 N N . PRO A 1 412 ? -13.279 23.894 8.106 1.00 91.81 412 PRO A N 1
ATOM 3350 C CA . PRO A 1 412 ? -13.407 22.702 7.262 1.00 91.81 412 PRO A CA 1
ATOM 3351 C C . PRO A 1 412 ? -14.859 22.430 6.852 1.00 91.81 412 PRO A C 1
ATOM 3353 O O . PRO A 1 412 ? -15.140 22.202 5.678 1.00 91.81 412 PRO A O 1
ATOM 3356 N N . LEU A 1 413 ? -15.786 22.558 7.806 1.00 92.25 413 LEU A N 1
ATOM 3357 C CA . LEU A 1 413 ? -17.214 22.344 7.588 1.00 92.25 413 LEU A CA 1
ATOM 3358 C C . LEU A 1 413 ? -17.783 23.343 6.568 1.00 92.25 413 LEU A C 1
ATOM 3360 O O . LEU A 1 413 ? -18.440 22.960 5.602 1.00 92.25 413 LEU A O 1
ATOM 3364 N N . PHE A 1 414 ? -17.514 24.639 6.750 1.00 92.44 414 PHE A N 1
ATOM 3365 C CA . PHE A 1 414 ? -18.006 25.665 5.827 1.00 92.44 414 PHE A CA 1
ATOM 3366 C C . PHE A 1 414 ? -17.310 25.627 4.469 1.00 92.44 414 PHE A C 1
ATOM 3368 O O . PHE A 1 414 ? -17.937 25.969 3.467 1.00 92.44 414 PHE A O 1
ATOM 3375 N N . TYR A 1 415 ? -16.047 25.205 4.403 1.00 92.62 415 TYR A N 1
ATOM 3376 C CA . TYR A 1 415 ? -15.375 24.954 3.132 1.00 92.62 415 TYR A CA 1
ATOM 3377 C C . TYR A 1 415 ? -16.140 23.899 2.323 1.00 92.62 415 TYR A C 1
ATOM 3379 O O . TYR A 1 415 ? -16.517 24.157 1.182 1.00 92.62 415 TYR A O 1
ATOM 3387 N N . GLU A 1 416 ? -16.468 22.768 2.945 1.00 91.62 416 GLU A N 1
ATOM 3388 C CA . GLU A 1 416 ? -17.220 21.681 2.318 1.00 91.62 416 GLU A CA 1
ATOM 3389 C C . GLU A 1 416 ? -18.623 22.112 1.856 1.00 91.62 416 GLU A C 1
ATOM 3391 O O . GLU A 1 416 ? -19.008 21.878 0.707 1.00 91.62 416 GLU A O 1
ATOM 3396 N N . ILE A 1 417 ? -19.369 22.808 2.720 1.00 91.31 417 ILE A N 1
ATOM 3397 C CA . ILE A 1 417 ? -20.695 23.355 2.389 1.00 91.31 417 ILE A CA 1
ATOM 3398 C C . ILE A 1 417 ? -20.612 24.292 1.174 1.00 91.31 417 ILE A C 1
ATOM 3400 O O . ILE A 1 417 ? -21.432 24.210 0.254 1.00 91.31 417 ILE A O 1
ATOM 3404 N N . ASN A 1 418 ? -19.616 25.181 1.152 1.00 90.94 418 ASN A N 1
ATOM 3405 C CA . ASN A 1 418 ? -19.451 26.158 0.081 1.00 90.94 418 ASN A CA 1
ATOM 3406 C C . ASN A 1 418 ? -19.051 25.504 -1.246 1.00 90.94 418 ASN A C 1
ATOM 3408 O O . ASN A 1 418 ? -19.549 25.915 -2.293 1.00 90.94 418 ASN A O 1
ATOM 3412 N N . GLU A 1 419 ? -18.198 24.480 -1.226 1.00 91.38 419 GLU A N 1
ATOM 3413 C CA . GLU A 1 419 ? -17.841 23.728 -2.434 1.00 91.38 419 GLU A CA 1
ATOM 3414 C C . GLU A 1 419 ? -19.065 23.024 -3.038 1.00 91.38 419 GLU A C 1
ATOM 3416 O O . GLU A 1 419 ? -19.324 23.148 -4.238 1.00 91.38 419 GLU A O 1
ATOM 3421 N N . LEU A 1 420 ? -19.898 22.386 -2.208 1.00 85.50 420 LEU A N 1
ATOM 3422 C CA . LEU A 1 420 ? -21.156 21.775 -2.657 1.00 85.50 420 LEU A CA 1
ATOM 3423 C C . LEU A 1 420 ? -22.128 22.802 -3.256 1.00 85.50 420 LEU A C 1
ATOM 3425 O O . LEU A 1 420 ? -22.843 22.501 -4.216 1.00 85.50 420 LEU A O 1
ATOM 3429 N N . TYR A 1 421 ? -22.141 24.029 -2.732 1.00 79.81 421 TYR A N 1
ATOM 3430 C CA . TYR A 1 421 ? -22.949 25.112 -3.287 1.00 79.81 421 TYR A CA 1
ATOM 3431 C C . TYR A 1 421 ? -22.412 25.619 -4.640 1.00 79.81 421 TYR A C 1
ATOM 3433 O O . TYR A 1 421 ? -23.198 25.835 -5.567 1.00 79.81 421 TYR A O 1
ATOM 3441 N N . LYS A 1 422 ? -21.086 25.767 -4.795 1.00 71.44 422 LYS A N 1
ATOM 3442 C CA . LYS A 1 422 ? -20.442 26.278 -6.024 1.00 71.44 422 LYS A CA 1
ATOM 3443 C C . LYS A 1 422 ? -20.609 25.358 -7.232 1.00 71.44 422 LYS A C 1
ATOM 3445 O O . LYS A 1 422 ? -20.866 25.857 -8.328 1.00 71.44 422 LYS A O 1
ATOM 3450 N N . VAL A 1 423 ? -20.549 24.035 -7.046 1.00 59.06 423 VAL A N 1
ATOM 3451 C CA . VAL A 1 423 ? -20.795 23.046 -8.123 1.00 59.06 423 VAL A CA 1
ATOM 3452 C C . VAL A 1 423 ? -22.161 23.272 -8.795 1.00 59.06 423 VAL A C 1
ATOM 3454 O O . VAL A 1 423 ? -22.336 23.017 -9.985 1.00 59.06 423 VAL A O 1
ATOM 3457 N N . LYS A 1 424 ? -23.128 23.837 -8.062 1.00 52.19 424 LYS A N 1
ATOM 3458 C CA . LYS A 1 424 ? -24.476 24.139 -8.556 1.00 52.19 424 LYS A CA 1
ATOM 3459 C C . LYS A 1 424 ? -24.556 25.375 -9.465 1.00 52.19 424 LYS A C 1
ATOM 3461 O O . LYS A 1 424 ? -25.551 25.514 -10.170 1.00 52.19 424 LYS A O 1
ATOM 3466 N N . GLN A 1 425 ? -23.559 26.268 -9.450 1.00 47.78 425 GLN A N 1
ATOM 3467 C CA . GLN A 1 425 ? -23.540 27.466 -10.304 1.00 47.78 425 GLN A CA 1
ATOM 3468 C C . GLN A 1 425 ? -22.877 27.240 -11.669 1.00 47.78 425 GLN A C 1
ATOM 3470 O O . GLN A 1 425 ? -23.217 27.947 -12.605 1.00 47.78 425 GLN A O 1
ATOM 3475 N N . HIS A 1 426 ? -21.969 26.266 -11.806 1.00 43.31 426 HIS A N 1
ATOM 3476 C CA . HIS A 1 426 ? -21.330 25.943 -13.096 1.00 43.31 426 HIS A CA 1
ATOM 3477 C C . HIS A 1 426 ? -22.157 25.000 -13.990 1.00 43.31 426 HIS A C 1
ATOM 3479 O O . HIS A 1 426 ? -21.918 24.945 -15.189 1.00 43.31 426 HIS A O 1
ATOM 3485 N N . ASN A 1 427 ? -23.132 24.282 -13.423 1.00 42.28 427 ASN A N 1
ATOM 3486 C CA . ASN A 1 427 ? -24.014 23.350 -14.143 1.00 42.28 427 ASN A CA 1
ATOM 3487 C C . ASN A 1 427 ? -25.431 23.920 -14.377 1.00 42.28 427 ASN A C 1
ATOM 3489 O O . ASN A 1 427 ? -26.386 23.150 -14.503 1.00 42.28 427 ASN A O 1
ATOM 3493 N N . ARG A 1 428 ? -25.590 25.249 -14.355 1.00 38.47 428 ARG A N 1
ATOM 3494 C CA . ARG A 1 428 ? -26.849 25.944 -14.655 1.00 38.47 428 ARG A CA 1
ATOM 3495 C C . ARG A 1 428 ? -26.766 26.713 -15.956 1.00 38.47 428 ARG A C 1
ATOM 3497 O O . ARG A 1 428 ? -25.718 27.358 -16.165 1.00 38.47 428 ARG A O 1
#

pLDDT: mean 78.21, std 14.98, range [26.59, 96.75]